Protein AF-0000000083205009 (afdb_homodimer)

pLDDT: mean 94.32, std 7.64, range [55.16, 98.81]

InterPro domains:
  IPR024353 Protein of unknown function DUF3871 [PF12987] (1-213)

Secondary structure (DSSP, 8-state):
--EEEEEEEEEEEEEEETTEEEEEEEEEEEEGGGS-TT-SS--EEEEEEEEEEETTTTEEE--GGGEEEEEEESSHHHHHHHHHHHHHH--HHHHHHHHHHGGG-EE-HHHHHHHHHHHHHHTTS-HHHHTTS------HHHHHHHHHHHHH-TTTS-TT-S-EEHHHHHHHHHHHGGGS-HHHHHHHHHHHHHHHHHHHHHHTT-STTGGGT-/--EEEEEEEEEEEEEEETTEEEEEEEEEEEEGGGS-TT-SS--EEEEEEEEEEETTTTEEE--GGGEEEEEEESSHHHHHHHHHHHHHH--HHHHHHHHHHGGG-EE-HHHHHHHHHHHHHHTTS-HHHHTTS------HHHHHHHHHHHHH-TTTS-TT-S-EEHHHHHHHHHHHGGGS-HHHHHHHHHHHHHHHHHHHHHHTT-STTGGGT-

Radius of gyration: 26.67 Å; Cα contacts (8 Å, |Δi|>4): 737; chains: 2; bounding box: 46×82×57 Å

Structure (mmCIF, N/CA/C/O backbone):
data_AF-0000000083205009-model_v1
#
loop_
_entity.id
_entity.type
_entity.pdbx_description
1 polymer 'DUF3871 family protein'
#
loop_
_atom_site.group_PDB
_atom_site.id
_atom_site.type_symbol
_atom_site.label_atom_id
_atom_site.label_alt_id
_atom_site.label_comp_id
_atom_site.label_asym_id
_atom_site.label_entity_id
_atom_site.label_seq_id
_atom_site.pdbx_PDB_ins_code
_atom_site.Cartn_x
_atom_site.Cartn_y
_atom_site.Cartn_z
_atom_site.occupancy
_atom_site.B_iso_or_equiv
_atom_site.auth_seq_id
_atom_site.auth_comp_id
_atom_site.auth_asym_id
_atom_site.auth_atom_id
_atom_site.pdbx_PDB_model_num
ATOM 1 N N . TYR A 1 1 ? 0.276 33.281 -13.359 1 67.44 1 TYR A N 1
ATOM 2 C CA . TYR A 1 1 ? 0.507 32.062 -12.609 1 67.44 1 TYR A CA 1
ATOM 3 C C . TYR A 1 1 ? -0.803 31.328 -12.344 1 67.44 1 TYR A C 1
ATOM 5 O O . TYR A 1 1 ? -1.851 31.953 -12.18 1 67.44 1 TYR A O 1
ATOM 13 N N . GLU A 1 2 ? -0.762 29.922 -12.414 1 83.12 2 GLU A N 1
ATOM 14 C CA . GLU A 1 2 ? -1.934 29.125 -12.078 1 83.12 2 GLU A CA 1
ATOM 15 C C . GLU A 1 2 ? -2.021 28.875 -10.57 1 83.12 2 GLU A C 1
ATOM 17 O O . GLU A 1 2 ? -3.113 28.906 -10 1 83.12 2 GLU A O 1
ATOM 22 N N . ARG A 1 3 ? -0.89 28.703 -9.977 1 88.69 3 ARG A N 1
ATOM 23 C CA . ARG A 1 3 ? -0.748 28.562 -8.531 1 88.69 3 ARG A CA 1
ATOM 24 C C . ARG A 1 3 ? 0.469 29.328 -8.016 1 88.69 3 ARG A C 1
ATOM 26 O O . ARG A 1 3 ? 1.506 29.359 -8.68 1 88.69 3 ARG A O 1
ATOM 33 N N . MET A 1 4 ? 0.282 30 -6.918 1 89.62 4 MET A N 1
ATOM 34 C CA . MET A 1 4 ? 1.387 30.734 -6.297 1 89.62 4 MET A CA 1
ATOM 35 C C . MET A 1 4 ? 1.444 30.453 -4.801 1 89.62 4 MET A C 1
ATOM 37 O O . MET A 1 4 ? 0.407 30.375 -4.141 1 89.62 4 MET A O 1
ATOM 41 N N . ALA A 1 5 ? 2.652 30.219 -4.32 1 91.81 5 ALA A N 1
ATOM 42 C CA . ALA A 1 5 ? 2.883 30.031 -2.893 1 91.81 5 ALA A CA 1
ATOM 43 C C . ALA A 1 5 ? 4 30.938 -2.387 1 91.81 5 ALA A C 1
ATOM 45 O O . ALA A 1 5 ? 4.891 31.312 -3.146 1 91.81 5 ALA A O 1
ATOM 46 N N . PHE A 1 6 ? 3.83 31.438 -1.23 1 90.94 6 PHE A N 1
ATOM 47 C CA . PHE A 1 6 ? 4.918 32.125 -0.543 1 90.94 6 PHE A CA 1
ATOM 48 C C . PHE A 1 6 ? 5.117 31.547 0.857 1 90.94 6 PHE A C 1
ATOM 50 O O . PHE A 1 6 ? 4.172 31.047 1.469 1 90.94 6 PHE A O 1
ATOM 57 N N . CYS A 1 7 ? 6.309 31.438 1.35 1 93.44 7 CYS A N 1
ATOM 58 C CA . CYS A 1 7 ? 6.672 30.953 2.676 1 93.44 7 CYS A CA 1
ATOM 59 C C . CYS A 1 7 ? 7.855 31.734 3.238 1 93.44 7 CYS A C 1
ATOM 61 O O . CYS A 1 7 ? 8.875 31.906 2.564 1 93.44 7 CYS A O 1
ATOM 63 N N . PHE A 1 8 ? 7.641 32.281 4.457 1 95 8 PHE A N 1
ATOM 64 C CA . PHE A 1 8 ? 8.672 33 5.18 1 95 8 PHE A CA 1
ATOM 65 C C . PHE A 1 8 ? 9.062 32.281 6.457 1 95 8 PHE A C 1
ATOM 67 O O . PHE A 1 8 ? 8.195 31.875 7.234 1 95 8 PHE A O 1
ATOM 74 N N . GLU A 1 9 ? 10.305 32.094 6.566 1 95.81 9 GLU A N 1
ATOM 75 C CA . GLU A 1 9 ? 10.836 31.516 7.801 1 95.81 9 GLU A CA 1
ATOM 76 C C . GLU A 1 9 ? 11.305 32.594 8.758 1 95.81 9 GLU A C 1
ATOM 78 O O . GLU A 1 9 ? 11.898 33.594 8.336 1 95.81 9 GLU A O 1
ATOM 83 N N . ILE A 1 10 ? 11.023 32.469 10.016 1 96.31 10 ILE A N 1
ATOM 84 C CA . ILE A 1 10 ? 11.484 33.344 11.062 1 96.31 10 ILE A CA 1
ATOM 85 C C . ILE A 1 10 ? 12.508 32.656 11.945 1 96.31 10 ILE A C 1
ATOM 87 O O . ILE A 1 10 ? 12.156 32.031 12.961 1 96.31 10 ILE A O 1
ATOM 91 N N . PRO A 1 11 ? 13.82 32.781 11.664 1 95.5 11 PRO A N 1
ATOM 92 C CA . PRO A 1 11 ? 14.859 31.969 12.289 1 95.5 11 PRO A CA 1
ATOM 93 C C . PRO A 1 11 ? 15.047 32.281 13.773 1 95.5 11 PRO A C 1
ATOM 95 O O . PRO A 1 11 ? 15.609 31.484 14.516 1 95.5 11 PRO A O 1
ATOM 98 N N . THR A 1 12 ? 14.578 33.438 14.203 1 96.38 12 THR A N 1
ATOM 99 C CA . THR A 1 12 ? 14.797 33.875 15.586 1 96.38 12 THR A CA 1
ATOM 100 C C . THR A 1 12 ? 13.773 33.219 16.516 1 96.38 12 THR A C 1
ATOM 102 O O . THR A 1 12 ? 13.938 33.25 17.734 1 96.38 12 THR A O 1
ATOM 105 N N . ILE A 1 13 ? 12.727 32.688 15.977 1 96.75 13 ILE A N 1
ATOM 106 C CA . ILE A 1 13 ? 11.742 31.953 16.75 1 96.75 13 ILE A CA 1
ATOM 107 C C . ILE A 1 13 ? 11.82 30.469 16.406 1 96.75 13 ILE A C 1
ATOM 109 O O . ILE A 1 13 ? 11.344 30.047 15.352 1 96.75 13 ILE A O 1
ATOM 113 N N . TYR A 1 14 ? 12.477 29.75 17.266 1 97.44 14 TYR A N 1
ATOM 114 C CA . TYR A 1 14 ? 12.734 28.344 16.969 1 97.44 14 TYR A CA 1
ATOM 115 C C . TYR A 1 14 ? 12.578 27.484 18.219 1 97.44 14 TYR A C 1
ATOM 117 O O . TYR A 1 14 ? 12.539 28.016 19.344 1 97.44 14 TYR A O 1
ATOM 125 N N . GLU A 1 15 ? 12.336 26.234 18 1 97.62 15 GLU A N 1
ATOM 126 C CA . GLU A 1 15 ? 12.289 25.188 19.031 1 97.62 15 GLU A CA 1
ATOM 127 C C . GLU A 1 15 ? 13.023 23.938 18.578 1 97.62 15 GLU A C 1
ATOM 129 O O . GLU A 1 15 ? 13.336 23.781 17.391 1 97.62 15 GLU A O 1
ATOM 134 N N . ASP A 1 16 ? 13.375 23.109 19.484 1 97.62 16 ASP A N 1
ATOM 135 C CA . ASP A 1 16 ? 13.977 21.812 19.203 1 97.62 16 ASP A CA 1
ATOM 136 C C . ASP A 1 16 ? 13.023 20.672 19.578 1 97.62 16 ASP A C 1
ATOM 138 O O . ASP A 1 16 ? 12.539 20.625 20.719 1 97.62 16 ASP A O 1
ATOM 142 N N . VAL A 1 17 ? 12.719 19.891 18.625 1 97.31 17 VAL A N 1
ATOM 143 C CA . VAL A 1 17 ? 11.938 18.688 18.875 1 97.31 17 VAL A CA 1
ATOM 144 C C . VAL A 1 17 ? 12.734 17.453 18.438 1 97.31 17 VAL A C 1
ATOM 146 O O . VAL A 1 17 ? 13.039 17.297 17.25 1 97.31 17 VAL A O 1
ATOM 149 N N . ALA A 1 18 ? 13.039 16.547 19.375 1 94.94 18 ALA A N 1
ATOM 150 C CA . ALA A 1 18 ? 13.758 15.305 19.109 1 94.94 18 ALA A CA 1
ATOM 151 C C . ALA A 1 18 ? 15.07 15.578 18.375 1 94.94 18 ALA A C 1
ATOM 153 O O . ALA A 1 18 ? 15.422 14.875 17.422 1 94.94 18 ALA A O 1
ATOM 154 N N . GLY A 1 19 ? 15.688 16.625 18.734 1 95.69 19 GLY A N 1
ATOM 155 C CA . GLY A 1 19 ? 16.984 16.969 18.156 1 95.69 19 GLY A CA 1
ATOM 156 C C . GLY A 1 19 ? 16.859 17.688 16.812 1 95.69 19 GLY A C 1
ATOM 157 O O . GLY A 1 19 ? 17.875 17.953 16.156 1 95.69 19 GLY A O 1
ATOM 158 N N . ASN A 1 20 ? 15.664 17.953 16.344 1 97.94 20 ASN A N 1
ATOM 159 C CA . ASN A 1 20 ? 15.438 18.672 15.086 1 97.94 20 ASN A CA 1
ATOM 160 C C . ASN A 1 20 ? 15.062 20.125 15.328 1 97.94 20 ASN A C 1
ATOM 162 O O . ASN A 1 20 ? 14.109 20.406 16.047 1 97.94 20 ASN A O 1
ATOM 166 N N . ARG A 1 21 ? 15.719 20.969 14.719 1 98.12 21 ARG A N 1
ATOM 167 C CA . ARG A 1 21 ? 15.414 22.391 14.828 1 98.12 21 ARG A CA 1
ATOM 168 C C . ARG A 1 21 ? 14.203 22.766 13.977 1 98.12 21 ARG A C 1
ATOM 170 O O . ARG A 1 21 ? 14.164 22.469 12.781 1 98.12 21 ARG A O 1
ATOM 177 N N . LEU A 1 22 ? 13.266 23.391 14.664 1 98.56 22 LEU A N 1
ATOM 178 C CA . LEU A 1 22 ? 12.07 23.891 14 1 98.56 22 LEU A CA 1
ATOM 179 C C . LEU A 1 22 ? 12.008 25.406 14.039 1 98.56 22 LEU A C 1
ATOM 181 O O . LEU A 1 22 ? 12.078 26 15.117 1 98.56 22 LEU A O 1
ATOM 185 N N . ASN A 1 23 ? 11.922 26.016 12.883 1 98.69 23 ASN A N 1
ATOM 186 C CA . ASN A 1 23 ? 11.758 27.469 12.805 1 98.69 23 ASN A CA 1
ATOM 187 C C . ASN A 1 23 ? 10.312 27.859 12.516 1 98.69 23 ASN A C 1
ATOM 189 O O . ASN A 1 23 ? 9.648 27.234 11.695 1 98.69 23 ASN A O 1
ATOM 193 N N . LEU A 1 24 ? 9.891 28.875 13.258 1 98.56 24 LEU A N 1
ATOM 194 C CA . LEU A 1 24 ? 8.578 29.406 12.922 1 98.56 24 LEU A CA 1
ATOM 195 C C . LEU A 1 24 ? 8.531 29.859 11.461 1 98.56 24 LEU A C 1
ATOM 197 O O . LEU A 1 24 ? 9.484 30.469 10.969 1 98.56 24 LEU A O 1
ATOM 201 N N . SER A 1 25 ? 7.434 29.516 10.758 1 98.31 25 SER A N 1
ATOM 202 C CA . SER A 1 25 ? 7.262 29.844 9.344 1 98.31 25 SER A CA 1
ATOM 203 C C . SER A 1 25 ? 5.828 30.266 9.047 1 98.31 25 SER A C 1
ATOM 205 O O . SER A 1 25 ? 4.883 29.75 9.656 1 98.31 25 SER A O 1
ATOM 207 N N . ILE A 1 26 ? 5.688 31.203 8.203 1 97.81 26 ILE A N 1
ATOM 208 C CA . ILE A 1 26 ? 4.383 31.688 7.77 1 97.81 26 ILE A CA 1
ATOM 209 C C . ILE A 1 26 ? 4.305 31.672 6.242 1 97.81 26 ILE A C 1
ATOM 211 O O . ILE A 1 26 ? 5.332 31.766 5.562 1 97.81 26 ILE A O 1
ATOM 215 N N . GLY A 1 27 ? 3.129 31.469 5.734 1 96.06 27 GLY A N 1
ATOM 216 C CA . GLY A 1 27 ? 2.988 31.469 4.285 1 96.06 27 GLY A CA 1
ATOM 217 C C . GLY A 1 27 ? 1.547 31.375 3.826 1 96.06 27 GLY A C 1
ATOM 218 O O . GLY A 1 27 ? 0.623 31.516 4.629 1 96.06 27 GLY A O 1
ATOM 219 N N . GLY A 1 28 ? 1.439 31.266 2.516 1 94.5 28 GLY A N 1
ATOM 220 C CA . GLY A 1 28 ? 0.114 31.172 1.923 1 94.5 28 GLY A CA 1
ATOM 221 C C . GLY A 1 28 ? 0.134 30.703 0.483 1 94.5 28 GLY A C 1
ATOM 222 O O . GLY A 1 28 ? 1.202 30.562 -0.118 1 94.5 28 GLY A O 1
ATOM 223 N N . VAL A 1 29 ? -1.001 30.25 0.111 1 94.44 29 VAL A N 1
ATOM 224 C CA . VAL A 1 29 ? -1.187 29.75 -1.244 1 94.44 29 VAL A CA 1
ATOM 225 C C . VAL A 1 29 ? -2.41 30.406 -1.88 1 94.44 29 VAL A C 1
ATOM 227 O O . VAL A 1 29 ? -3.416 30.641 -1.205 1 94.44 29 VAL A O 1
ATOM 230 N N . ARG A 1 30 ? -2.24 30.781 -3.113 1 91.12 30 ARG A N 1
ATOM 231 C CA . ARG A 1 30 ? -3.359 31.188 -3.961 1 91.12 30 ARG A CA 1
ATOM 232 C C . ARG A 1 30 ? -3.375 30.391 -5.258 1 91.12 30 ARG A C 1
ATOM 234 O O . ARG A 1 30 ? -2.33 30.188 -5.883 1 91.12 30 ARG A O 1
ATOM 241 N N . ALA A 1 31 ? -4.559 29.891 -5.52 1 88.25 31 ALA A N 1
ATOM 242 C CA . ALA A 1 31 ? -4.699 29.109 -6.746 1 88.25 31 ALA A CA 1
ATOM 243 C C . ALA A 1 31 ? -5.93 29.531 -7.535 1 88.25 31 ALA A C 1
ATOM 245 O O . ALA A 1 31 ? -7.016 29.688 -6.973 1 88.25 31 ALA A O 1
ATOM 246 N N . TYR A 1 32 ? -5.73 29.641 -8.828 1 82.88 32 TYR A N 1
ATOM 247 C CA . TYR A 1 32 ? -6.797 30.141 -9.68 1 82.88 32 TYR A CA 1
ATOM 248 C C . TYR A 1 32 ? -7.953 29.156 -9.75 1 82.88 32 TYR A C 1
ATOM 250 O O . TYR A 1 32 ? -9.109 29.547 -9.93 1 82.88 32 TYR A O 1
ATOM 258 N N . ASN A 1 33 ? -7.652 27.938 -9.727 1 80 33 ASN A N 1
ATOM 259 C CA . ASN A 1 33 ? -8.711 26.938 -9.805 1 80 33 ASN A CA 1
ATOM 260 C C . ASN A 1 33 ? -9.648 27.016 -8.609 1 80 33 ASN A C 1
ATOM 262 O O . ASN A 1 33 ? -10.734 26.438 -8.625 1 80 33 ASN A O 1
ATOM 266 N N . HIS A 1 34 ? -9.266 27.703 -7.676 1 76.25 34 HIS A N 1
ATOM 267 C CA . HIS A 1 34 ? -10.117 27.922 -6.516 1 76.25 34 HIS A CA 1
ATOM 268 C C . HIS A 1 34 ? -10.953 29.188 -6.684 1 76.25 34 HIS A C 1
ATOM 270 O O . HIS A 1 34 ? -11.812 29.484 -5.852 1 76.25 34 HIS A O 1
ATOM 276 N N . GLU A 1 35 ? -10.703 29.922 -7.785 1 76.12 35 GLU A N 1
ATOM 277 C CA . GLU A 1 35 ? -11.336 31.234 -7.992 1 76.12 35 GLU A CA 1
ATOM 278 C C . GLU A 1 35 ? -12.508 31.125 -8.961 1 76.12 35 GLU A C 1
ATOM 280 O O . GLU A 1 35 ? -12.555 30.219 -9.797 1 76.12 35 GLU A O 1
ATOM 285 N N . ASN A 1 36 ? -13.5 31.969 -8.539 1 64.12 36 ASN A N 1
ATOM 286 C CA . ASN A 1 36 ? -14.516 32.188 -9.562 1 64.12 36 ASN A CA 1
ATOM 287 C C . ASN A 1 36 ? -14.094 33.281 -10.547 1 64.12 36 ASN A C 1
ATOM 289 O O . ASN A 1 36 ? -14.211 34.469 -10.25 1 64.12 36 ASN A O 1
ATOM 293 N N . LEU A 1 37 ? -13.531 33 -11.648 1 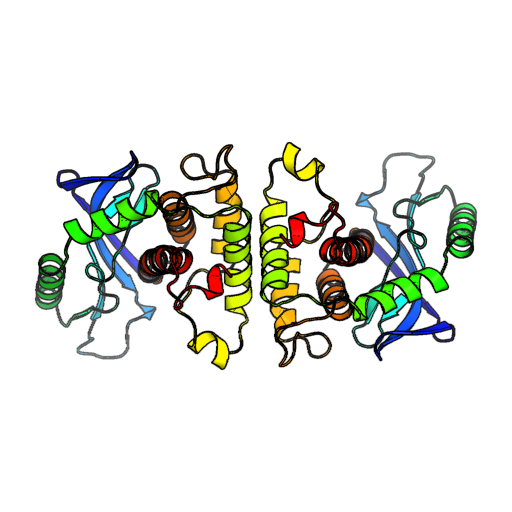61.09 37 LEU A N 1
ATOM 294 C CA . LEU A 1 37 ? -12.914 33.906 -12.602 1 61.09 37 LEU A CA 1
ATOM 295 C C . LEU A 1 37 ? -13.961 34.75 -13.32 1 61.09 37 LEU A C 1
ATOM 297 O O . LEU A 1 37 ? -13.641 35.781 -13.945 1 61.09 37 LEU A O 1
ATOM 301 N N . TYR A 1 38 ? -15.156 34.469 -13.242 1 58.56 38 TYR A N 1
ATOM 302 C CA . TYR A 1 38 ? -16.156 35.125 -14.07 1 58.56 38 TYR A CA 1
ATOM 303 C C . TYR A 1 38 ? -16.766 36.312 -13.336 1 58.56 38 TYR A C 1
ATOM 305 O O . TYR A 1 38 ? -17.5 37.125 -13.93 1 58.56 38 TYR A O 1
ATOM 313 N N . SER A 1 39 ? -16.625 36.562 -11.977 1 55.59 39 SER A N 1
ATOM 314 C CA . SER A 1 39 ? -17.391 37.625 -11.305 1 55.59 39 SER A CA 1
ATOM 315 C C . SER A 1 39 ? -16.594 38.906 -11.172 1 55.59 39 SER A C 1
ATOM 317 O O . SER A 1 39 ? -15.367 38.875 -11.086 1 55.59 39 SER A O 1
ATOM 319 N N . LYS A 1 40 ? -17.109 40.125 -11.523 1 56.41 40 LYS A N 1
ATOM 320 C CA . LYS A 1 40 ? -16.594 41.5 -11.516 1 56.41 40 LYS A CA 1
ATOM 321 C C . LYS A 1 40 ? -15.906 41.812 -10.188 1 56.41 40 LYS A C 1
ATOM 323 O O . LYS A 1 40 ? -14.852 42.438 -10.156 1 56.41 40 LYS A O 1
ATOM 328 N N . LYS A 1 41 ? -16.625 42.062 -9.07 1 59.66 41 LYS A N 1
ATOM 329 C CA . LYS A 1 41 ? -16.109 42.469 -7.762 1 59.66 41 LYS A CA 1
ATOM 330 C C . LYS A 1 41 ? -15.523 41.281 -7.016 1 59.66 41 LYS A C 1
ATOM 332 O O . LYS A 1 41 ? -16.266 40.469 -6.453 1 59.66 41 LYS A O 1
ATOM 337 N N . THR A 1 42 ? -14.422 40.469 -7.426 1 68.06 42 THR A N 1
ATOM 338 C CA . THR A 1 42 ? -14.188 39.031 -7.395 1 68.06 42 THR A CA 1
ATOM 339 C C . THR A 1 42 ? -13.484 38.625 -6.102 1 68.06 42 THR A C 1
ATOM 341 O O . THR A 1 42 ? -12.445 39.188 -5.758 1 68.06 42 THR A O 1
ATOM 344 N N . VAL A 1 43 ? -14.297 38.312 -5.09 1 83.75 43 VAL A N 1
ATOM 345 C CA . VAL A 1 43 ? -13.758 37.656 -3.902 1 83.75 43 VAL A CA 1
ATOM 346 C C . VAL A 1 43 ? -12.57 36.781 -4.293 1 83.75 43 VAL A C 1
ATOM 348 O O . VAL A 1 43 ? -12.641 36.031 -5.285 1 83.75 43 VAL A O 1
ATOM 351 N N . GLU A 1 44 ? -11.422 37.094 -3.562 1 85.62 44 GLU A N 1
ATOM 352 C CA . GLU A 1 44 ? -10.242 36.281 -3.781 1 85.62 44 GLU A CA 1
ATOM 353 C C . GLU A 1 44 ? -10.062 35.25 -2.648 1 85.62 44 GLU A C 1
ATOM 355 O O . GLU A 1 44 ? -10.359 35.562 -1.489 1 85.62 44 GLU A O 1
ATOM 360 N N . LYS A 1 45 ? -9.602 34.125 -3.02 1 90.88 45 LYS A N 1
ATOM 361 C CA . LYS A 1 45 ? -9.414 33.062 -2.035 1 90.88 45 LYS A CA 1
ATOM 362 C C . LYS A 1 45 ? -7.93 32.781 -1.794 1 90.88 45 LYS A C 1
ATOM 364 O O . LYS A 1 45 ? -7.141 32.75 -2.738 1 90.88 45 LYS A O 1
ATOM 369 N N . PHE A 1 46 ? -7.574 32.719 -0.487 1 92.56 46 PHE A N 1
ATOM 370 C CA . PHE A 1 46 ? -6.203 32.438 -0.09 1 92.56 46 PHE A CA 1
ATOM 371 C C . PHE A 1 46 ? -6.172 31.328 0.967 1 92.56 46 PHE A C 1
ATOM 373 O O . PHE A 1 46 ? -7.133 31.156 1.723 1 92.56 46 PHE A O 1
ATOM 380 N N . LYS A 1 47 ? -5.152 30.531 0.928 1 96.06 47 LYS A N 1
ATOM 381 C CA . LYS A 1 47 ? -4.758 29.719 2.084 1 96.06 47 LYS A CA 1
ATOM 382 C C . LYS A 1 47 ? -3.592 30.375 2.826 1 96.06 47 LYS A C 1
ATOM 384 O O . LYS A 1 47 ? -2.676 30.906 2.203 1 96.06 47 LYS A O 1
ATOM 389 N N . VAL A 1 48 ? -3.703 30.422 4.129 1 97 48 VAL A N 1
ATOM 390 C CA . VAL A 1 48 ? -2.631 31.016 4.918 1 97 48 VAL A CA 1
ATOM 391 C C . VAL A 1 48 ? -2.309 30.125 6.113 1 97 48 VAL A C 1
ATOM 393 O O . VAL A 1 48 ? -3.199 29.484 6.676 1 97 48 VAL A O 1
ATOM 396 N N . PHE A 1 49 ? -1.021 30.109 6.422 1 98.31 49 PHE A N 1
ATOM 397 C CA . PHE A 1 49 ? -0.648 29.266 7.551 1 98.31 49 PHE A CA 1
ATOM 398 C C . PHE A 1 49 ? 0.432 29.922 8.391 1 98.31 49 PHE A C 1
ATOM 400 O O . PHE A 1 49 ? 1.126 30.828 7.922 1 98.31 49 PHE A O 1
ATOM 407 N N . ILE A 1 50 ? 0.408 29.625 9.609 1 98.62 50 ILE A N 1
ATOM 408 C CA . ILE A 1 50 ? 1.509 29.812 10.547 1 98.62 50 ILE A CA 1
ATOM 409 C C . ILE A 1 50 ? 1.84 28.5 11.242 1 98.62 50 ILE A C 1
ATOM 411 O O . ILE A 1 50 ? 0.939 27.766 11.664 1 98.62 50 ILE A O 1
ATOM 415 N N . GLY A 1 51 ? 3.078 28.094 11.219 1 98.5 51 GLY A N 1
ATOM 416 C CA . GLY A 1 51 ? 3.559 26.844 11.781 1 98.5 51 GLY A CA 1
ATOM 417 C C . GLY A 1 51 ? 5.07 26.781 11.875 1 98.5 51 GLY A C 1
ATOM 418 O O . GLY A 1 51 ? 5.723 27.766 12.227 1 98.5 51 GLY A O 1
ATOM 419 N N . PHE A 1 52 ? 5.531 25.562 11.641 1 98.75 52 PHE A N 1
ATOM 420 C CA . PHE A 1 52 ? 6.973 25.406 11.766 1 98.75 52 PHE A CA 1
ATOM 421 C C . PHE A 1 52 ? 7.547 24.656 10.57 1 98.75 52 PHE A C 1
ATOM 423 O O . PHE A 1 52 ? 6.855 23.859 9.945 1 98.75 52 PHE A O 1
ATOM 430 N N . LYS A 1 53 ? 8.727 24.922 10.266 1 98.38 53 LYS A N 1
ATOM 431 C CA . LYS A 1 53 ? 9.516 24.156 9.305 1 98.38 53 LYS A CA 1
ATOM 432 C C . LYS A 1 53 ? 10.625 23.375 10 1 98.38 53 LYS A C 1
ATOM 434 O O . LYS A 1 53 ? 11.414 23.938 10.766 1 98.38 53 LYS A O 1
ATOM 439 N N . ASN A 1 54 ? 10.633 22.078 9.789 1 98.44 54 ASN A N 1
ATOM 440 C CA . ASN A 1 54 ? 11.742 21.25 10.258 1 98.44 54 ASN A CA 1
ATOM 441 C C . ASN A 1 54 ? 12.992 21.453 9.398 1 98.44 54 ASN A C 1
ATOM 443 O O . ASN A 1 54 ? 12.984 21.125 8.211 1 98.44 54 ASN A O 1
ATOM 447 N N . LEU A 1 55 ? 14.031 21.875 9.953 1 97.69 55 LEU A N 1
ATOM 448 C CA . LEU A 1 55 ? 15.18 22.312 9.164 1 97.69 55 LEU A CA 1
ATOM 449 C C . LEU A 1 55 ? 16.031 21.125 8.742 1 97.69 55 LEU A C 1
ATOM 451 O O . LEU A 1 55 ? 16.859 21.234 7.848 1 97.69 55 LEU A O 1
ATOM 455 N N . VAL A 1 56 ? 15.836 19.953 9.398 1 96.94 56 VAL A N 1
ATOM 456 C CA . VAL A 1 56 ? 16.594 18.766 9.055 1 96.94 56 VAL A CA 1
ATOM 457 C C . VAL A 1 56 ? 16.156 18.25 7.684 1 96.94 56 VAL A C 1
ATOM 459 O O . VAL A 1 56 ? 16.984 17.844 6.867 1 96.94 56 VAL A O 1
ATOM 462 N N . CYS A 1 57 ? 14.836 18.312 7.426 1 94.94 57 CYS A N 1
ATOM 463 C CA . CYS A 1 57 ? 14.281 17.75 6.207 1 94.94 57 CYS A CA 1
ATOM 464 C C . CYS A 1 57 ? 13.516 18.797 5.406 1 94.94 57 CYS A C 1
ATOM 466 O O . CYS A 1 57 ? 13.031 18.516 4.312 1 94.94 57 CYS A O 1
ATOM 468 N N . CYS A 1 58 ? 13.305 19.938 5.98 1 96.19 58 CYS A N 1
ATOM 469 C CA . CYS A 1 58 ? 12.555 21.062 5.41 1 96.19 58 CYS A CA 1
ATOM 470 C C . CYS A 1 58 ? 11.07 20.719 5.324 1 96.19 58 CYS A C 1
ATOM 472 O O . CYS A 1 58 ? 10.352 21.281 4.488 1 96.19 58 CYS A O 1
ATOM 474 N N . ASN A 1 59 ? 10.617 19.828 6.129 1 97.44 59 ASN A N 1
ATOM 475 C CA . ASN A 1 59 ? 9.195 19.516 6.211 1 97.44 59 ASN A CA 1
ATOM 476 C C . ASN A 1 59 ? 8.414 20.641 6.875 1 97.44 59 ASN A C 1
ATOM 478 O O . ASN A 1 59 ? 8.898 21.266 7.812 1 97.44 59 ASN A O 1
ATOM 482 N N . LEU A 1 60 ? 7.277 20.891 6.371 1 97.88 60 LEU A N 1
ATOM 483 C CA . LEU A 1 60 ? 6.395 21.891 6.949 1 97.88 60 LEU A CA 1
ATOM 484 C C . LEU A 1 60 ? 5.414 21.266 7.93 1 97.88 60 LEU A C 1
ATOM 486 O O . LEU A 1 60 ? 4.707 20.312 7.578 1 97.88 60 LEU A O 1
ATOM 490 N N . CYS A 1 61 ? 5.398 21.766 9.117 1 98.56 61 CYS A N 1
ATOM 491 C CA . CYS A 1 61 ? 4.516 21.312 10.18 1 98.56 61 CYS A CA 1
ATOM 492 C C . CYS A 1 61 ? 3.383 22.312 10.406 1 98.56 61 CYS A C 1
ATOM 494 O O . CYS A 1 61 ? 3.617 23.422 10.867 1 98.56 61 CYS A O 1
ATOM 496 N N . VAL A 1 62 ? 2.158 21.844 10.133 1 98.5 62 VAL A N 1
ATOM 497 C CA . VAL A 1 62 ? 0.985 22.719 10.195 1 98.5 62 VAL A CA 1
ATOM 498 C C . VAL A 1 62 ? -0.025 22.156 11.195 1 98.5 62 VAL A C 1
ATOM 500 O O . VAL A 1 62 ? -0.245 20.938 11.242 1 98.5 62 VAL A O 1
ATOM 503 N N . SER A 1 63 ? -0.565 22.984 12.047 1 98.38 63 SER A N 1
ATOM 504 C CA . SER A 1 63 ? -1.591 22.547 12.992 1 98.38 63 SER A CA 1
ATOM 505 C C . SER A 1 63 ? -2.934 23.203 12.688 1 98.38 63 SER A C 1
ATOM 507 O O . SER A 1 63 ? -3.012 24.109 11.859 1 98.38 63 SER A O 1
ATOM 509 N N . THR A 1 64 ? -3.939 22.75 13.375 1 97.44 64 THR A N 1
ATOM 510 C CA . THR A 1 64 ? -5.312 23.156 13.109 1 97.44 64 THR A CA 1
ATOM 511 C C . THR A 1 64 ? -5.5 24.641 13.391 1 97.44 64 THR A C 1
ATOM 513 O O . THR A 1 64 ? -6.176 25.344 12.633 1 97.44 64 THR A O 1
ATOM 516 N N . ASP A 1 65 ? -4.945 25.156 14.391 1 98.25 65 ASP A N 1
ATOM 517 C CA . ASP A 1 65 ? -5.164 26.547 14.758 1 98.25 65 ASP A CA 1
ATOM 518 C C . ASP A 1 65 ? -4.207 27.469 14.008 1 98.25 65 ASP A C 1
ATOM 520 O O . ASP A 1 65 ? -4.293 28.703 14.141 1 98.25 65 ASP A O 1
ATOM 524 N N . GLY A 1 66 ? -3.318 26.922 13.188 1 98.5 66 GLY A N 1
ATOM 525 C CA . GLY A 1 66 ? -2.371 27.75 12.453 1 98.5 66 GLY A CA 1
ATOM 526 C C . GLY A 1 66 ? -2.637 27.766 10.961 1 98.5 66 GLY A C 1
ATOM 527 O O . GLY A 1 66 ? -1.789 28.203 10.18 1 98.5 66 GLY A O 1
ATOM 528 N N . PHE A 1 67 ? -3.758 27.234 10.578 1 98.62 67 PHE A N 1
ATOM 529 C CA . PHE A 1 67 ? -4.02 27.094 9.148 1 98.62 67 PHE A CA 1
ATOM 530 C C . PHE A 1 67 ? -5.453 27.5 8.82 1 98.62 67 PHE A C 1
ATOM 532 O O . PHE A 1 67 ? -6.395 27.062 9.484 1 98.62 67 PHE A O 1
ATOM 539 N N . LYS A 1 68 ? -5.57 28.375 7.848 1 97.38 68 LYS A N 1
ATOM 540 C CA . LYS A 1 68 ? -6.852 28.719 7.23 1 97.38 68 LYS A CA 1
ATOM 541 C C . LYS A 1 68 ? -6.891 28.281 5.77 1 97.38 68 LYS A C 1
ATOM 543 O O . LYS A 1 68 ? -6.227 28.875 4.922 1 97.38 68 LYS A O 1
ATOM 548 N N . SER A 1 69 ? -7.703 27.297 5.512 1 95.31 69 SER A N 1
ATOM 549 C CA . SER A 1 69 ? -7.73 26.656 4.203 1 95.31 69 SER A CA 1
ATOM 550 C C . SER A 1 69 ? -8.461 27.531 3.18 1 95.31 69 SER A C 1
ATOM 552 O O . SER A 1 69 ? -8.297 27.344 1.973 1 95.31 69 SER A O 1
ATOM 554 N N . GLU A 1 70 ? -9.305 28.375 3.717 1 93.06 70 GLU A N 1
ATOM 555 C CA . GLU A 1 70 ? -10.008 29.281 2.82 1 93.06 70 GLU A CA 1
ATOM 556 C C . GLU A 1 70 ? -10.227 30.656 3.473 1 93.06 70 GLU A C 1
ATOM 558 O O . GLU A 1 70 ? -11.008 30.781 4.418 1 93.06 70 GLU A O 1
ATOM 563 N N . LEU A 1 71 ? -9.438 31.594 3.025 1 92.5 71 LEU A N 1
ATOM 564 C CA . LEU A 1 71 ? -9.609 33 3.377 1 92.5 71 LEU A CA 1
ATOM 565 C C . LEU A 1 71 ? -10.195 33.781 2.209 1 92.5 71 LEU A C 1
ATOM 567 O O . LEU A 1 71 ? -9.578 33.875 1.148 1 92.5 71 LEU A O 1
ATOM 571 N N . ARG A 1 72 ? -11.422 34.188 2.383 1 90.69 72 ARG A N 1
ATOM 572 C CA . ARG A 1 72 ? -12.094 35 1.375 1 90.69 72 ARG A CA 1
ATOM 573 C C . ARG A 1 72 ? -11.914 36.5 1.667 1 90.69 72 ARG A C 1
ATOM 575 O O . ARG A 1 72 ? -12.297 36.969 2.734 1 90.69 72 ARG A O 1
ATOM 582 N N . VAL A 1 73 ? -11.281 37.156 0.723 1 90.5 73 VAL A N 1
ATOM 583 C CA . VAL A 1 73 ? -10.969 38.562 1.006 1 90.5 73 VAL A CA 1
ATOM 584 C C . VAL A 1 73 ? -11.336 39.438 -0.199 1 90.5 73 VAL A C 1
ATOM 586 O O . VAL A 1 73 ? -11.305 38.969 -1.339 1 90.5 73 VAL A O 1
ATOM 589 N N . MET A 1 74 ? -11.625 40.625 0.071 1 87.69 74 MET A N 1
ATOM 590 C CA . MET A 1 74 ? -12.008 41.562 -0.974 1 87.69 74 MET A CA 1
ATOM 591 C C . MET A 1 74 ? -10.852 42.5 -1.315 1 87.69 74 MET A C 1
ATOM 593 O O . MET A 1 74 ? -10.891 43.188 -2.334 1 87.69 74 MET A O 1
ATOM 597 N N . GLY A 1 75 ? -9.836 42.5 -0.455 1 88.25 75 GLY A N 1
ATOM 598 C CA . GLY A 1 75 ? -8.68 43.344 -0.668 1 88.25 75 GLY A CA 1
ATOM 599 C C . GLY A 1 75 ? -7.523 43.031 0.263 1 88.25 75 GLY A C 1
ATOM 600 O O . GLY A 1 75 ? -7.629 42.125 1.104 1 88.25 75 GLY A O 1
ATOM 601 N N . VAL A 1 76 ? -6.492 43.719 0.106 1 89.31 76 VAL A N 1
ATOM 602 C CA . VAL A 1 76 ? -5.242 43.438 0.809 1 89.31 76 VAL A CA 1
ATOM 603 C C . VAL A 1 76 ? -5.43 43.688 2.305 1 89.31 76 VAL A C 1
ATOM 605 O O . VAL A 1 76 ? -4.887 42.938 3.131 1 89.31 76 VAL A O 1
ATOM 608 N N . GLN A 1 77 ? -6.188 44.75 2.557 1 94.06 77 GLN A N 1
ATOM 609 C CA . GLN A 1 77 ? -6.395 45.062 3.971 1 94.06 77 GLN A CA 1
ATOM 610 C C . GLN A 1 77 ? -7.156 43.938 4.664 1 94.06 77 GLN A C 1
ATOM 612 O O . GLN A 1 77 ? -6.836 43.562 5.797 1 94.06 77 GLN A O 1
ATOM 617 N N . ASP A 1 78 ? -8.102 43.438 3.998 1 93.62 78 ASP A N 1
ATOM 618 C CA . ASP A 1 78 ? -8.852 42.312 4.52 1 93.62 78 ASP A CA 1
ATOM 619 C C . ASP A 1 78 ? -7.945 41.094 4.719 1 93.62 78 ASP A C 1
ATOM 621 O O . ASP A 1 78 ? -8.055 40.406 5.727 1 93.62 78 ASP A O 1
ATOM 625 N N . LEU A 1 79 ? -7.121 40.875 3.791 1 93.12 79 LEU A N 1
ATOM 626 C CA . LEU A 1 79 ? -6.164 39.781 3.869 1 93.12 79 LEU A CA 1
ATOM 627 C C . LEU A 1 79 ? -5.234 39.969 5.066 1 93.12 79 LEU A C 1
ATOM 629 O O . LEU A 1 79 ? -5.016 39 5.828 1 93.12 79 LEU A O 1
ATOM 633 N N . PHE A 1 80 ? -4.773 41.125 5.184 1 94.88 80 PHE A N 1
ATOM 634 C CA . PHE A 1 80 ? -3.869 41.438 6.281 1 94.88 80 PHE A CA 1
ATOM 635 C C . PHE A 1 80 ? -4.543 41.219 7.625 1 94.88 80 PHE A C 1
ATOM 637 O O . PHE A 1 80 ? -3.975 40.562 8.5 1 94.88 80 PHE A O 1
ATOM 644 N N . ASP A 1 81 ? -5.711 41.719 7.805 1 96.25 81 ASP A N 1
ATOM 645 C CA . ASP A 1 81 ? -6.441 41.594 9.062 1 96.25 81 ASP A CA 1
ATOM 646 C C . ASP A 1 81 ? -6.723 40.125 9.391 1 96.25 81 ASP A C 1
ATOM 648 O O . ASP A 1 81 ? -6.551 39.688 10.531 1 96.25 81 ASP A O 1
ATOM 652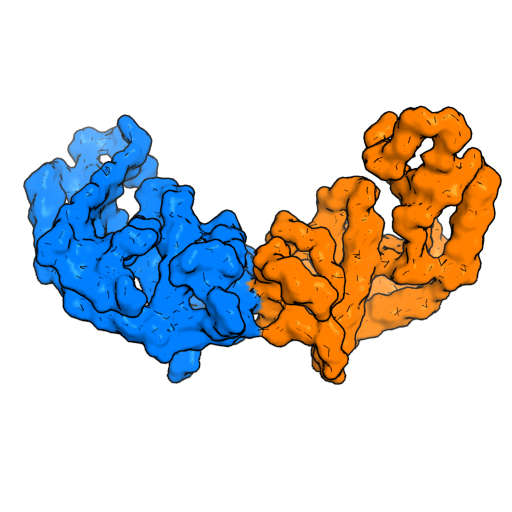 N N . ALA A 1 82 ? -7.109 39.406 8.406 1 95.12 82 ALA A N 1
ATOM 653 C CA . ALA A 1 82 ? -7.418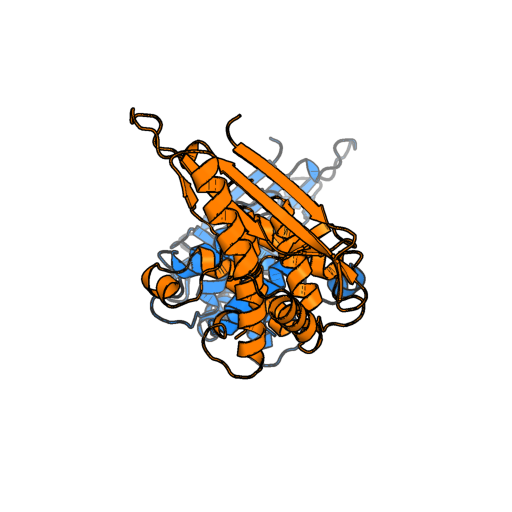 38 8.602 1 95.12 82 ALA A CA 1
ATOM 654 C C . ALA A 1 82 ? -6.168 37.188 8.977 1 95.12 82 ALA A C 1
ATOM 656 O O . ALA A 1 82 ? -6.215 36.312 9.836 1 95.12 82 ALA A O 1
ATOM 657 N N . THR A 1 83 ? -5.102 37.5 8.344 1 96.06 83 THR A N 1
ATOM 658 C CA . THR A 1 83 ? -3.836 36.844 8.625 1 96.06 83 THR A CA 1
ATOM 659 C C . THR A 1 83 ? -3.369 37.125 10.047 1 96.06 83 THR A C 1
ATOM 661 O O . THR A 1 83 ? -2.951 36.219 10.773 1 96.06 83 THR A O 1
ATOM 664 N N . LEU A 1 84 ? -3.502 38.406 10.406 1 96.62 84 LEU A N 1
ATOM 665 C CA . LEU A 1 84 ? -3.096 38.812 11.75 1 96.62 84 LEU A CA 1
ATOM 666 C C . LEU A 1 84 ? -3.955 38.125 12.805 1 96.62 84 LEU A C 1
ATOM 668 O O . LEU A 1 84 ? -3.463 37.781 13.875 1 96.62 84 LEU A O 1
ATOM 672 N N . HIS A 1 85 ? -5.176 38.062 12.5 1 97.19 85 HIS A N 1
ATOM 673 C CA . HIS A 1 85 ? -6.074 37.344 13.414 1 97.19 85 HIS A CA 1
ATOM 674 C C . HIS A 1 85 ? -5.629 35.906 13.609 1 97.19 85 HIS A C 1
ATOM 676 O O . HIS A 1 85 ? -5.582 35.406 14.742 1 97.19 85 HIS A O 1
ATOM 682 N N . LEU A 1 86 ? -5.281 35.188 12.539 1 97.5 86 LEU A N 1
ATOM 683 C CA . LEU A 1 86 ? -4.777 33.812 12.609 1 97.5 86 LEU A CA 1
ATOM 684 C C . LEU A 1 86 ? -3.521 33.719 13.477 1 97.5 86 LEU A C 1
ATOM 686 O O . LEU A 1 86 ? -3.402 32.844 14.328 1 97.5 86 LEU A O 1
ATOM 690 N N . PHE A 1 87 ? -2.625 34.656 13.32 1 96.81 87 PHE A N 1
ATOM 691 C CA . PHE A 1 87 ? -1.359 34.656 14.039 1 96.81 87 PHE A CA 1
ATOM 692 C C . PHE A 1 87 ? -1.589 34.875 15.531 1 96.81 87 PHE A C 1
ATOM 694 O O . PHE A 1 87 ? -0.884 34.281 16.359 1 96.81 87 PHE A O 1
ATOM 701 N N . ARG A 1 88 ? -2.586 35.656 15.828 1 97.31 88 ARG A N 1
ATOM 702 C CA . ARG A 1 88 ? -2.893 35.938 17.234 1 97.31 88 ARG A CA 1
ATOM 703 C C . ARG A 1 88 ? -3.535 34.719 17.906 1 97.31 88 ARG A C 1
ATOM 705 O O . ARG A 1 88 ? -3.328 34.5 19.094 1 97.31 88 ARG A O 1
ATOM 712 N N . GLU A 1 89 ? -4.254 34 17.156 1 97.56 89 GLU A N 1
ATOM 713 C CA . GLU A 1 89 ? -4.98 32.844 17.703 1 97.56 89 GLU A CA 1
ATOM 714 C C . GLU A 1 89 ? -4.098 31.609 17.766 1 97.56 89 GLU A C 1
ATOM 716 O O . GLU A 1 89 ? -4.383 30.672 18.516 1 97.56 89 GLU A O 1
ATOM 721 N N . TYR A 1 90 ? -3.107 31.656 16.969 1 98.25 90 TYR A N 1
ATOM 722 C CA . TYR A 1 90 ? -2.209 30.516 16.875 1 98.25 90 TYR A CA 1
ATOM 723 C C . TYR A 1 90 ? -1.47 30.297 18.203 1 98.25 90 TYR A C 1
ATOM 725 O O . TYR A 1 90 ? -0.859 31.219 18.734 1 98.25 90 TYR A O 1
ATOM 733 N N . ASP A 1 91 ? -1.519 29.062 18.734 1 98.38 91 ASP A N 1
ATOM 734 C CA . ASP A 1 91 ? -0.829 28.672 19.969 1 98.38 91 ASP A CA 1
ATOM 735 C C . ASP A 1 91 ? 0.427 27.859 19.656 1 98.38 91 ASP A C 1
ATOM 737 O O . ASP A 1 91 ? 0.387 26.625 19.656 1 98.38 91 ASP A O 1
ATOM 741 N N . ALA A 1 92 ? 1.541 28.531 19.484 1 97.56 92 ALA A N 1
ATOM 742 C CA . ALA A 1 92 ? 2.809 27.906 19.109 1 97.56 92 ALA A CA 1
ATOM 743 C C . ALA A 1 92 ? 3.262 26.906 20.172 1 97.56 92 ALA A C 1
ATOM 745 O O . ALA A 1 92 ? 3.783 25.844 19.828 1 97.56 92 ALA A O 1
ATOM 746 N N . GLU A 1 93 ? 3.082 27.266 21.422 1 97.69 93 GLU A N 1
ATOM 747 C CA . GLU A 1 93 ? 3.506 26.391 22.5 1 97.69 93 GLU A CA 1
ATOM 748 C C . GLU A 1 93 ? 2.746 25.062 22.469 1 97.69 93 GLU A C 1
ATOM 750 O O . GLU A 1 93 ? 3.342 24 22.625 1 97.69 93 GLU A O 1
ATOM 755 N N . ARG A 1 94 ? 1.482 25.172 22.297 1 97.94 94 ARG A N 1
ATOM 756 C CA . ARG A 1 94 ? 0.665 23.969 22.188 1 97.94 94 ARG A CA 1
ATOM 757 C C . ARG A 1 94 ? 1.094 23.094 21.016 1 97.94 94 ARG A C 1
ATOM 759 O O . ARG A 1 94 ? 1.187 21.875 21.125 1 97.94 94 ARG A O 1
ATOM 766 N N . HIS A 1 95 ? 1.326 23.719 19.891 1 98.38 95 HIS A N 1
ATOM 767 C CA . HIS A 1 95 ? 1.759 23.016 18.703 1 98.38 95 HIS A CA 1
ATOM 768 C C . HIS A 1 95 ? 3.076 22.281 18.938 1 98.38 95 HIS A C 1
ATOM 770 O O . HIS A 1 95 ? 3.213 21.109 18.578 1 98.38 95 HIS A O 1
ATOM 776 N N . ILE A 1 96 ? 4.012 22.938 19.578 1 98.31 96 ILE A N 1
ATOM 777 C CA . ILE A 1 96 ? 5.32 22.359 19.859 1 98.31 96 ILE A CA 1
ATOM 778 C C . ILE A 1 96 ? 5.168 21.172 20.812 1 98.31 96 ILE A C 1
ATOM 780 O O . ILE A 1 96 ? 5.805 20.141 20.625 1 98.31 96 ILE A O 1
ATOM 784 N N . LYS A 1 97 ? 4.344 21.344 21.781 1 98.06 97 LYS A N 1
ATOM 785 C CA . LYS A 1 97 ? 4.109 20.266 22.734 1 98.06 97 LYS A CA 1
ATOM 786 C C . LYS A 1 97 ? 3.496 19.047 22.047 1 98.06 97 LYS A C 1
ATOM 788 O O . LYS A 1 97 ? 3.85 17.906 22.359 1 98.06 97 LYS A O 1
ATOM 793 N N . LEU A 1 98 ? 2.596 19.328 21.172 1 97.94 98 LEU A N 1
ATOM 794 C CA . LEU A 1 98 ? 1.958 18.266 20.406 1 97.94 98 LEU A CA 1
ATOM 795 C C . LEU A 1 98 ? 2.99 17.469 19.594 1 97.94 98 LEU A C 1
ATOM 797 O O . LEU A 1 98 ? 2.992 16.25 19.625 1 97.94 98 LEU A O 1
ATOM 801 N N . MET A 1 99 ? 3.848 18.156 18.891 1 98.44 99 MET A N 1
ATOM 802 C CA . MET A 1 99 ? 4.883 17.531 18.078 1 98.44 99 MET A CA 1
ATOM 803 C C . MET A 1 99 ? 5.887 16.797 18.969 1 98.44 99 MET A C 1
ATOM 805 O O . MET A 1 99 ? 6.285 15.664 18.656 1 98.44 99 MET A O 1
ATOM 809 N N . ALA A 1 100 ? 6.23 17.375 20.062 1 98.25 100 ALA A N 1
ATOM 810 C CA . ALA A 1 100 ? 7.172 16.75 20.984 1 98.25 100 ALA A CA 1
ATOM 811 C C . ALA A 1 100 ? 6.602 15.461 21.547 1 98.25 100 ALA A C 1
ATOM 813 O O . ALA A 1 100 ? 7.336 14.492 21.781 1 98.25 100 ALA A O 1
ATOM 814 N N . ALA A 1 101 ? 5.324 15.43 21.781 1 97.88 101 ALA A N 1
ATOM 815 C CA . ALA A 1 101 ? 4.668 14.266 22.375 1 97.88 101 ALA A CA 1
ATOM 816 C C . ALA A 1 101 ? 4.715 13.07 21.422 1 97.88 101 ALA A C 1
ATOM 818 O O . ALA A 1 101 ? 4.602 11.922 21.844 1 97.88 101 ALA A O 1
ATOM 819 N N . MET A 1 102 ? 4.871 13.305 20.125 1 98 102 MET A N 1
ATOM 820 C CA . MET A 1 102 ? 4.926 12.234 19.141 1 98 102 MET A CA 1
ATOM 821 C C . MET A 1 102 ? 6.121 11.32 19.391 1 98 102 MET A C 1
ATOM 823 O O . MET A 1 102 ? 6.066 10.125 19.094 1 98 102 MET A O 1
ATOM 827 N N . GLN A 1 103 ? 7.152 11.875 20 1 97 103 GLN A N 1
ATOM 828 C CA . GLN A 1 103 ? 8.367 11.109 20.25 1 97 103 GLN A CA 1
ATOM 829 C C . GLN A 1 103 ? 8.133 10.023 21.297 1 97 103 GLN A C 1
ATOM 831 O O . GLN A 1 103 ? 8.883 9.055 21.375 1 97 103 GLN A O 1
ATOM 836 N N . GLU A 1 104 ? 7.109 10.195 22.062 1 96.25 104 GLU A N 1
ATOM 837 C CA . GLU A 1 104 ? 6.883 9.328 23.219 1 96.25 104 GLU A CA 1
ATOM 838 C C . GLU A 1 104 ? 6.098 8.078 22.812 1 96.25 104 GLU A C 1
ATOM 840 O O . GLU A 1 104 ? 5.969 7.145 23.609 1 96.25 104 GLU A O 1
ATOM 845 N N . ARG A 1 105 ? 5.578 8.094 21.641 1 96.44 105 ARG A N 1
ATOM 846 C CA . ARG A 1 105 ? 4.773 6.977 21.156 1 96.44 105 ARG A CA 1
ATOM 847 C C . ARG A 1 105 ? 5.445 6.281 19.984 1 96.44 105 ARG A C 1
ATOM 849 O O . ARG A 1 105 ? 6.051 6.938 19.125 1 96.44 105 ARG A O 1
ATOM 856 N N . HIS A 1 106 ? 5.281 4.973 19.969 1 96.62 106 HIS A N 1
ATOM 857 C CA . HIS A 1 106 ? 5.961 4.172 18.953 1 96.62 106 HIS A CA 1
ATOM 858 C C . HIS A 1 106 ? 4.988 3.236 18.25 1 96.62 106 HIS A C 1
ATOM 860 O O . HIS A 1 106 ? 3.98 2.828 18.828 1 96.62 106 HIS A O 1
ATOM 866 N N . LEU A 1 107 ? 5.305 2.969 16.984 1 97.25 107 LEU A N 1
ATOM 867 C CA . LEU A 1 107 ? 4.652 1.897 16.234 1 97.25 107 LEU A CA 1
ATOM 868 C C . LEU A 1 107 ? 5.594 0.713 16.047 1 97.25 107 LEU A C 1
ATOM 870 O O . LEU A 1 107 ? 6.777 0.896 15.742 1 97.25 107 LEU A O 1
ATOM 874 N N . THR A 1 108 ? 5.051 -0.449 16.312 1 95.19 108 THR A N 1
ATOM 875 C CA . THR A 1 108 ? 5.77 -1.64 15.875 1 95.19 108 THR A CA 1
ATOM 876 C C . THR A 1 108 ? 5.762 -1.754 14.359 1 95.19 108 THR A C 1
ATOM 878 O O . THR A 1 108 ? 5.012 -1.05 13.68 1 95.19 108 THR A O 1
ATOM 881 N N . GLU A 1 109 ? 6.621 -2.617 13.82 1 94.69 109 GLU A N 1
ATOM 882 C CA . GLU A 1 109 ? 6.574 -2.879 12.383 1 94.69 109 GLU A CA 1
ATOM 883 C C . GLU A 1 109 ? 5.188 -3.34 11.945 1 94.69 109 GLU A C 1
ATOM 885 O O . GLU A 1 109 ? 4.707 -2.957 10.883 1 94.69 109 GLU A O 1
ATOM 890 N N . HIS A 1 110 ? 4.59 -4.125 12.789 1 95.06 110 HIS A N 1
ATOM 891 C CA . HIS A 1 110 ? 3.246 -4.625 12.523 1 95.06 110 HIS A CA 1
ATOM 892 C C . HIS A 1 110 ? 2.244 -3.48 12.406 1 95.06 110 HIS A C 1
ATOM 894 O O . HIS A 1 110 ? 1.467 -3.424 11.445 1 95.06 110 HIS A O 1
ATOM 900 N N . GLN A 1 111 ? 2.311 -2.615 13.336 1 96.31 111 GLN A N 1
ATOM 901 C CA . GLN A 1 111 ? 1.387 -1.485 13.344 1 96.31 111 GLN A CA 1
ATOM 902 C C . GLN A 1 111 ? 1.654 -0.549 12.164 1 96.31 111 GLN A C 1
ATOM 904 O O . GLN A 1 111 ? 0.719 -0.025 11.562 1 96.31 111 GLN A O 1
ATOM 909 N N . PHE A 1 112 ? 2.934 -0.365 11.883 1 97.75 112 PHE A N 1
ATOM 910 C CA . PHE A 1 112 ? 3.273 0.486 10.75 1 97.75 112 PHE A CA 1
ATOM 911 C C . PHE A 1 112 ? 2.789 -0.133 9.445 1 97.75 112 PHE A C 1
ATOM 913 O O . PHE A 1 112 ? 2.221 0.56 8.594 1 97.75 112 PHE A O 1
ATOM 920 N N . ALA A 1 113 ? 2.979 -1.418 9.328 1 97.56 113 ALA A N 1
ATOM 921 C CA . ALA A 1 113 ? 2.486 -2.119 8.141 1 97.56 113 ALA A CA 1
ATOM 922 C C . ALA A 1 113 ? 0.966 -2.039 8.055 1 97.56 113 ALA A C 1
ATOM 924 O O . ALA A 1 113 ? 0.41 -1.915 6.957 1 97.56 113 ALA A O 1
ATOM 925 N N . GLN A 1 114 ? 0.314 -2.102 9.18 1 98.06 114 GLN A N 1
ATOM 926 C CA . GLN A 1 114 ? -1.136 -1.941 9.234 1 98.06 114 GLN A CA 1
ATOM 927 C C . GLN A 1 114 ? -1.557 -0.57 8.719 1 98.06 114 GLN A C 1
ATOM 929 O O . GLN A 1 114 ? -2.51 -0.459 7.941 1 98.06 114 GLN A O 1
ATOM 934 N N . LEU A 1 115 ? -0.827 0.39 9.133 1 98.56 115 LEU A N 1
ATOM 935 C CA . LEU A 1 115 ? -1.098 1.754 8.695 1 98.56 115 LEU A CA 1
ATOM 936 C C . LEU A 1 115 ? -0.963 1.873 7.18 1 98.56 115 LEU A C 1
ATOM 938 O O . LEU A 1 115 ? -1.853 2.406 6.512 1 98.56 115 LEU A O 1
ATOM 942 N N . ILE A 1 116 ? 0.1 1.314 6.664 1 98.38 116 ILE A N 1
ATOM 943 C CA . ILE A 1 116 ? 0.349 1.359 5.227 1 98.38 116 ILE A CA 1
ATOM 944 C C . ILE A 1 116 ? -0.768 0.626 4.488 1 98.38 116 ILE A C 1
ATOM 946 O O . ILE A 1 116 ? -1.309 1.137 3.502 1 98.38 116 ILE A O 1
ATOM 950 N N . GLY A 1 117 ? -1.137 -0.498 4.953 1 98.19 117 GLY A N 1
ATOM 951 C CA . GLY A 1 117 ? -2.201 -1.264 4.324 1 98.19 117 GLY A CA 1
ATOM 952 C C . GLY A 1 117 ? -3.549 -0.568 4.379 1 98.19 117 GLY A C 1
ATOM 953 O O . GLY A 1 117 ? -4.262 -0.507 3.373 1 98.19 117 GLY A O 1
ATOM 954 N N . LYS A 1 118 ? -3.871 0.011 5.5 1 98.19 118 LYS A N 1
ATOM 955 C CA . LYS A 1 118 ? -5.164 0.666 5.68 1 98.19 118 LYS A CA 1
ATOM 956 C C . LYS A 1 118 ? -5.246 1.95 4.863 1 98.19 118 LYS A C 1
ATOM 958 O O . LYS A 1 118 ? -6.305 2.275 4.316 1 98.19 118 LYS A O 1
ATOM 963 N N . THR A 1 119 ? -4.129 2.623 4.781 1 97.75 119 THR A N 1
ATOM 964 C CA . THR A 1 119 ? -4.148 3.836 3.969 1 97.75 119 THR A CA 1
ATOM 965 C C . THR A 1 119 ? -4.359 3.498 2.496 1 97.75 119 THR A C 1
ATOM 967 O O . THR A 1 119 ? -4.977 4.27 1.76 1 97.75 119 THR A O 1
ATOM 970 N N . ARG A 1 120 ? -3.932 2.371 2.105 1 96.62 120 ARG A N 1
ATOM 971 C CA . ARG A 1 120 ? -4.152 1.93 0.732 1 96.62 120 ARG A CA 1
ATOM 972 C C . ARG A 1 120 ? -5.602 1.503 0.52 1 96.62 120 ARG A C 1
ATOM 974 O O . ARG A 1 120 ? -6.211 1.847 -0.494 1 96.62 120 ARG A O 1
ATOM 981 N N . LEU A 1 121 ? -6.098 0.778 1.441 1 97.06 121 LEU A N 1
ATOM 982 C CA . LEU A 1 121 ? -7.484 0.339 1.353 1 97.06 121 LEU A CA 1
ATOM 983 C C . LEU A 1 121 ? -8.438 1.528 1.42 1 97.06 121 LEU A C 1
ATOM 985 O O . LEU A 1 121 ? -9.492 1.523 0.778 1 97.06 121 LEU A O 1
ATOM 989 N N . TYR A 1 122 ? -8.062 2.578 2.17 1 97.75 122 TYR A N 1
ATOM 990 C CA . TYR A 1 122 ? -8.883 3.762 2.4 1 97.75 122 TYR A CA 1
ATOM 991 C C . TYR A 1 122 ? -9.359 4.363 1.083 1 97.75 122 TYR A C 1
ATOM 993 O O . TYR A 1 122 ? -10.5 4.812 0.974 1 97.75 122 TYR A O 1
ATOM 1001 N N . GLN A 1 123 ? -8.523 4.312 0.12 1 94.81 123 GLN A N 1
ATOM 1002 C CA . GLN A 1 123 ? -8.797 4.949 -1.164 1 94.81 123 GLN A CA 1
ATOM 1003 C C . GLN A 1 123 ? -9.938 4.254 -1.893 1 94.81 123 GLN A C 1
ATOM 1005 O O . GLN A 1 123 ? -10.555 4.836 -2.791 1 94.81 123 GLN A O 1
ATOM 1010 N N . TYR A 1 124 ? -10.242 3.062 -1.511 1 96.06 124 TYR A N 1
ATOM 1011 C CA . TYR A 1 124 ? -11.203 2.273 -2.271 1 96.06 124 TYR A CA 1
ATOM 1012 C C . TYR A 1 124 ? -12.422 1.921 -1.419 1 96.06 124 TYR A C 1
ATOM 1014 O O . TYR A 1 124 ? -13.312 1.198 -1.867 1 96.06 124 TYR A O 1
ATOM 1022 N N . LEU A 1 125 ? -12.461 2.373 -0.187 1 95.44 125 LEU A N 1
ATOM 1023 C CA . LEU A 1 125 ? -13.609 2.137 0.688 1 95.44 125 LEU A CA 1
ATOM 1024 C C . LEU A 1 125 ? -14.898 2.621 0.039 1 95.44 125 LEU A C 1
ATOM 1026 O O . LEU A 1 125 ? -14.922 3.678 -0.596 1 95.44 125 LEU A O 1
ATOM 1030 N N . PRO A 1 126 ? -15.945 1.817 0.228 1 92.75 126 PRO A N 1
ATOM 1031 C CA . PRO A 1 126 ? -17.25 2.404 -0.106 1 92.75 126 PRO A CA 1
ATOM 1032 C C . PRO A 1 126 ? -17.5 3.727 0.614 1 92.75 126 PRO A C 1
ATOM 1034 O O . PRO A 1 126 ? -17.094 3.896 1.766 1 92.75 126 PRO A O 1
ATOM 1037 N N . THR A 1 127 ? -18.203 4.586 0.001 1 94.75 127 THR A N 1
ATOM 1038 C CA . THR A 1 127 ? -18.422 5.953 0.472 1 94.75 127 THR A CA 1
ATOM 1039 C C . THR A 1 127 ? -19 5.953 1.88 1 94.75 127 THR A C 1
ATOM 1041 O O . THR A 1 127 ? -18.578 6.723 2.74 1 94.75 127 THR A O 1
ATOM 1044 N N . ALA A 1 128 ? -19.922 5.078 2.113 1 93.94 128 ALA A N 1
ATOM 1045 C CA . ALA A 1 128 ? -20.609 5.012 3.406 1 93.94 128 ALA A CA 1
ATOM 1046 C C . ALA A 1 128 ? -19.625 4.652 4.52 1 93.94 128 ALA A C 1
ATOM 1048 O O . ALA A 1 128 ? -19.703 5.195 5.625 1 93.94 128 ALA A O 1
ATOM 1049 N N . GLU A 1 129 ? -18.688 3.748 4.23 1 92.69 129 GLU A N 1
ATOM 1050 C CA . GLU A 1 129 ? -17.688 3.352 5.219 1 92.69 129 GLU A CA 1
ATOM 1051 C C . GLU A 1 129 ? -16.625 4.434 5.395 1 92.69 129 GLU A C 1
ATOM 1053 O O . GLU A 1 129 ? -16.188 4.703 6.516 1 92.69 129 GLU A O 1
ATOM 1058 N N . LYS A 1 130 ? -16.297 5.078 4.34 1 95.81 130 LYS A N 1
ATOM 1059 C CA . LYS A 1 130 ? -15.266 6.113 4.359 1 95.81 130 LYS A CA 1
ATOM 1060 C C . LYS A 1 130 ? -15.711 7.312 5.191 1 95.81 130 LYS A C 1
ATOM 1062 O O . LYS A 1 130 ? -14.891 7.922 5.887 1 95.81 130 LYS A O 1
ATOM 1067 N N . ARG A 1 131 ? -16.938 7.625 5.203 1 96 131 ARG A N 1
ATOM 1068 C CA . ARG A 1 131 ? -17.484 8.773 5.91 1 96 131 ARG A CA 1
ATOM 1069 C C . ARG A 1 131 ? -17.406 8.578 7.422 1 96 131 ARG A C 1
ATOM 1071 O O . ARG A 1 131 ? -17.484 9.547 8.188 1 96 131 ARG A O 1
ATOM 1078 N N . GLN A 1 132 ? -17.25 7.324 7.809 1 95.81 132 GLN A N 1
ATOM 1079 C CA . GLN A 1 132 ? -17.188 7.012 9.234 1 95.81 132 GLN A CA 1
ATOM 1080 C C . GLN A 1 132 ? -15.766 7.125 9.773 1 95.81 132 GLN A C 1
ATOM 1082 O O . GLN A 1 132 ? -15.539 7.008 10.977 1 95.81 132 GLN A O 1
ATOM 1087 N N . LEU A 1 133 ? -14.812 7.418 8.891 1 97.31 133 LEU A N 1
ATOM 1088 C CA . LEU A 1 133 ? -13.406 7.488 9.266 1 97.31 133 LEU A CA 1
ATOM 1089 C C . LEU A 1 133 ? -12.883 8.914 9.141 1 97.31 133 LEU A C 1
ATOM 1091 O O . LEU A 1 133 ? -13.398 9.703 8.344 1 97.31 133 LEU A O 1
ATOM 1095 N N . PRO A 1 134 ? -11.828 9.195 9.961 1 97.56 134 PRO A N 1
ATOM 1096 C CA . PRO A 1 134 ? -11.164 10.477 9.734 1 97.56 134 PRO A CA 1
ATOM 1097 C C . PRO A 1 134 ? -10.586 10.602 8.328 1 97.56 134 PRO A C 1
ATOM 1099 O O . PRO A 1 134 ? -10.227 9.602 7.715 1 97.56 134 PRO A O 1
ATOM 1102 N N . ALA A 1 135 ? -10.453 11.797 7.926 1 97 135 ALA A N 1
ATOM 1103 C CA . ALA A 1 135 ? -9.984 12.07 6.57 1 97 135 ALA A CA 1
ATOM 1104 C C . ALA A 1 135 ? -8.531 11.633 6.402 1 97 135 ALA A C 1
ATOM 1106 O O . ALA A 1 135 ? -7.711 11.82 7.305 1 97 135 ALA A O 1
ATOM 1107 N N . MET A 1 136 ? -8.258 11.047 5.328 1 97.5 136 MET A N 1
ATOM 1108 C CA . MET A 1 136 ? -6.918 10.695 4.871 1 97.5 136 MET A CA 1
ATOM 1109 C C . MET A 1 136 ? -6.676 11.195 3.451 1 97.5 136 MET A C 1
ATOM 1111 O O . MET A 1 136 ? -7.23 10.656 2.492 1 97.5 136 MET A O 1
ATOM 1115 N N . GLU A 1 137 ? -5.727 12.141 3.299 1 97.06 137 GLU A N 1
ATOM 1116 C CA . GLU A 1 137 ? -5.621 12.898 2.053 1 97.06 137 GLU A CA 1
ATOM 1117 C C . GLU A 1 137 ? -4.418 12.438 1.231 1 97.06 137 GLU A C 1
ATOM 1119 O O . GLU A 1 137 ? -4.199 12.93 0.121 1 97.06 137 GLU A O 1
ATOM 1124 N N . PHE A 1 138 ? -3.648 11.562 1.713 1 97.81 138 PHE A N 1
ATOM 1125 C CA . PHE A 1 138 ? -2.449 11.109 1.018 1 97.81 138 PHE A CA 1
ATOM 1126 C C . PHE A 1 138 ? -2.805 10.102 -0.069 1 97.81 138 PHE A C 1
ATOM 1128 O O . PHE A 1 138 ? -3.641 9.219 0.142 1 97.81 138 PHE A O 1
ATOM 1135 N N . THR A 1 139 ? -2.205 10.258 -1.188 1 95.88 139 THR A N 1
ATOM 1136 C CA . THR A 1 139 ? -2.461 9.391 -2.33 1 95.88 139 THR A CA 1
ATOM 1137 C C . THR A 1 139 ? -1.523 8.18 -2.312 1 95.88 139 THR A C 1
ATOM 1139 O O . THR A 1 139 ? -0.632 8.094 -1.466 1 95.88 139 THR A O 1
ATOM 1142 N N . ASP A 1 140 ? -1.676 7.32 -3.303 1 94.38 140 ASP A N 1
ATOM 1143 C CA . ASP A 1 140 ? -0.863 6.113 -3.418 1 94.38 140 ASP A CA 1
ATOM 1144 C C . ASP A 1 140 ? 0.614 6.461 -3.588 1 94.38 140 ASP A C 1
ATOM 1146 O O . ASP A 1 140 ? 1.479 5.82 -2.984 1 94.38 140 ASP A O 1
ATOM 1150 N N . CYS A 1 141 ? 0.806 7.422 -4.375 1 95.38 141 CYS A N 1
ATOM 1151 C CA . CYS A 1 141 ? 2.186 7.836 -4.605 1 95.38 141 CYS A CA 1
ATOM 1152 C C . CYS A 1 141 ? 2.842 8.289 -3.307 1 95.38 141 CYS A C 1
ATOM 1154 O O . CYS A 1 141 ? 3.986 7.922 -3.025 1 95.38 141 CYS A O 1
ATOM 1156 N N . HIS A 1 142 ? 2.094 8.992 -2.533 1 97.62 142 HIS A N 1
ATOM 1157 C CA . HIS A 1 142 ? 2.623 9.43 -1.246 1 97.62 142 HIS A CA 1
ATOM 1158 C C . HIS A 1 142 ? 2.941 8.242 -0.347 1 97.62 142 HIS A C 1
ATOM 1160 O O . HIS A 1 142 ? 4.008 8.195 0.273 1 97.62 142 HIS A O 1
ATOM 1166 N N . ILE A 1 143 ? 2.035 7.312 -0.339 1 97.62 143 ILE A N 1
ATOM 1167 C CA . ILE A 1 143 ? 2.18 6.176 0.564 1 97.62 143 ILE A CA 1
ATOM 1168 C C . ILE A 1 143 ? 3.369 5.32 0.132 1 97.62 143 ILE A C 1
ATOM 1170 O O . ILE A 1 143 ? 4.086 4.773 0.972 1 97.62 143 ILE A O 1
ATOM 1174 N N . ASN A 1 144 ? 3.609 5.207 -1.17 1 96.44 144 ASN A N 1
ATOM 1175 C CA . ASN A 1 144 ? 4.805 4.531 -1.657 1 96.44 144 ASN A CA 1
ATOM 1176 C C . ASN A 1 144 ? 6.078 5.219 -1.17 1 96.44 144 ASN A C 1
ATOM 1178 O O . ASN A 1 144 ? 7.031 4.551 -0.769 1 96.44 144 ASN A O 1
ATOM 1182 N N . THR A 1 145 ? 6.047 6.531 -1.213 1 98.06 145 THR A N 1
ATOM 1183 C CA . THR A 1 145 ? 7.188 7.316 -0.746 1 98.06 145 THR A CA 1
ATOM 1184 C C . THR A 1 145 ? 7.418 7.098 0.747 1 98.06 145 THR A C 1
ATOM 1186 O O . THR A 1 145 ? 8.555 6.941 1.188 1 98.06 145 THR A O 1
ATOM 1189 N N . VAL A 1 146 ? 6.355 7.027 1.476 1 98.56 146 VAL A N 1
ATOM 1190 C CA . VAL A 1 146 ? 6.441 6.801 2.914 1 98.56 146 VAL A CA 1
ATOM 1191 C C . VAL A 1 146 ? 7.023 5.418 3.188 1 98.56 146 VAL A C 1
ATOM 1193 O O . VAL A 1 146 ? 7.914 5.266 4.027 1 98.56 146 VAL A O 1
ATOM 1196 N N . ALA A 1 147 ? 6.539 4.418 2.494 1 97.88 147 ALA A N 1
ATOM 1197 C CA . ALA A 1 147 ? 7.008 3.049 2.674 1 97.88 147 ALA A CA 1
ATOM 1198 C C . ALA A 1 147 ? 8.5 2.939 2.379 1 97.88 147 ALA A C 1
ATOM 1200 O O . ALA A 1 147 ? 9.242 2.305 3.131 1 97.88 147 ALA A O 1
ATOM 1201 N N . LYS A 1 148 ? 8.891 3.547 1.325 1 97.69 148 LYS A N 1
ATOM 1202 C CA . LYS A 1 148 ? 10.312 3.555 0.978 1 97.69 148 LYS A CA 1
ATOM 1203 C C . LYS A 1 148 ? 11.133 4.273 2.043 1 97.69 148 LYS A C 1
ATOM 1205 O O . LYS A 1 148 ? 12.18 3.773 2.473 1 97.69 148 LYS A O 1
ATOM 1210 N N . ALA A 1 149 ? 10.711 5.41 2.459 1 98.06 149 ALA A N 1
ATOM 1211 C CA . ALA A 1 149 ? 11.438 6.246 3.418 1 98.06 149 ALA A CA 1
ATOM 1212 C C . ALA A 1 149 ? 11.539 5.559 4.777 1 98.06 149 ALA A C 1
ATOM 1214 O O . ALA A 1 149 ? 12.492 5.781 5.523 1 98.06 149 ALA A O 1
ATOM 1215 N N . TYR A 1 150 ? 10.602 4.672 5.086 1 97.88 150 TYR A N 1
ATOM 1216 C CA . TYR A 1 150 ? 10.609 3.887 6.316 1 97.88 150 TYR A CA 1
ATOM 1217 C C . TYR A 1 150 ? 11.922 3.133 6.477 1 97.88 150 TYR A C 1
ATOM 1219 O O . TYR A 1 150 ? 12.422 2.965 7.594 1 97.88 150 TYR A O 1
ATOM 1227 N N . TYR A 1 151 ? 12.516 2.76 5.387 1 96.69 151 TYR A N 1
ATOM 1228 C CA . TYR A 1 151 ? 13.75 1.984 5.438 1 96.69 151 TYR A CA 1
ATOM 1229 C C . TYR A 1 151 ? 14.945 2.84 5.051 1 96.69 151 TYR A C 1
ATOM 1231 O O . TYR A 1 151 ? 16.062 2.604 5.516 1 96.69 151 TYR A O 1
ATOM 1239 N N . ALA A 1 152 ? 14.695 3.889 4.273 1 96.38 152 ALA A N 1
ATOM 1240 C CA . ALA A 1 152 ? 15.844 4.43 3.559 1 96.38 152 ALA A CA 1
ATOM 1241 C C . ALA A 1 152 ? 16.078 5.895 3.926 1 96.38 152 ALA A C 1
ATOM 1243 O O . ALA A 1 152 ? 17.125 6.465 3.592 1 96.38 152 ALA A O 1
ATOM 1244 N N . ASP A 1 153 ? 15.086 6.516 4.555 1 97.38 153 ASP A N 1
ATOM 1245 C CA . ASP A 1 153 ? 15.281 7.926 4.891 1 97.38 153 ASP A CA 1
ATOM 1246 C C . ASP A 1 153 ? 16.5 8.117 5.785 1 97.38 153 ASP A C 1
ATOM 1248 O O . ASP A 1 153 ? 16.703 7.371 6.75 1 97.38 153 ASP A O 1
ATOM 1252 N N . GLU A 1 154 ? 17.234 9.055 5.531 1 95.94 154 GLU A N 1
ATOM 1253 C CA . GLU A 1 154 ? 18.5 9.273 6.227 1 95.94 154 GLU A CA 1
ATOM 1254 C C . GLU A 1 154 ? 18.266 9.711 7.668 1 95.94 154 GLU A C 1
ATOM 1256 O O . GLU A 1 154 ? 19.078 9.422 8.547 1 95.94 154 GLU A O 1
ATOM 1261 N N . ASN A 1 155 ? 17.141 10.328 7.898 1 96.69 155 ASN A N 1
ATOM 1262 C CA . ASN A 1 155 ? 16.953 10.961 9.203 1 96.69 155 ASN A CA 1
ATOM 1263 C C . ASN A 1 155 ? 15.812 10.305 9.969 1 96.69 155 ASN A C 1
ATOM 1265 O O . ASN A 1 155 ? 15.805 10.305 11.203 1 96.69 155 ASN A O 1
ATOM 1269 N N . PHE A 1 156 ? 14.883 9.703 9.211 1 97.62 156 PHE A N 1
ATOM 1270 C CA . PHE A 1 156 ? 13.648 9.375 9.922 1 97.62 156 PHE A CA 1
ATOM 1271 C C . PHE A 1 156 ? 13.227 7.941 9.648 1 97.62 156 PHE A C 1
ATOM 1273 O O . PHE A 1 156 ? 12.086 7.559 9.93 1 97.62 156 PHE A O 1
ATOM 1280 N N . SER A 1 157 ? 14.109 7.191 9.07 1 97.31 157 SER A N 1
ATOM 1281 C CA . SER A 1 157 ? 13.82 5.777 8.859 1 97.31 157 SER A CA 1
ATOM 1282 C C . SER A 1 157 ? 13.727 5.027 10.188 1 97.31 157 SER A C 1
ATOM 1284 O O . SER A 1 157 ? 14.047 5.578 11.242 1 97.31 157 SER A O 1
ATOM 1286 N N . ARG A 1 158 ? 13.25 3.766 10.18 1 94.88 158 ARG A N 1
ATOM 1287 C CA . ARG A 1 158 ? 13.188 2.928 11.367 1 94.88 158 ARG A CA 1
ATOM 1288 C C . ARG A 1 158 ? 14.578 2.613 11.898 1 94.88 158 ARG A C 1
ATOM 1290 O O . ARG A 1 158 ? 14.734 2.172 13.039 1 94.88 158 ARG A O 1
ATOM 1297 N N . GLY A 1 159 ? 15.586 2.779 11.094 1 91.75 159 GLY A N 1
ATOM 1298 C CA . GLY A 1 159 ? 16.938 2.385 11.469 1 91.75 159 GLY A CA 1
ATOM 1299 C C . GLY A 1 159 ? 17.062 0.899 11.742 1 91.75 159 GLY A C 1
ATOM 1300 O O . GLY A 1 159 ? 16.594 0.073 10.961 1 91.75 159 GLY A O 1
ATOM 1301 N N . ASP A 1 160 ? 17.766 0.532 12.852 1 87.31 160 ASP A N 1
ATOM 1302 C CA . ASP A 1 160 ? 18.016 -0.869 13.18 1 87.31 160 ASP A CA 1
ATOM 1303 C C . ASP A 1 160 ? 16.938 -1.42 14.109 1 87.31 160 ASP A C 1
ATOM 1305 O O . ASP A 1 160 ? 16.984 -2.594 14.484 1 87.31 160 ASP A O 1
ATOM 1309 N N . ASN A 1 161 ? 16.016 -0.53 14.422 1 84 161 ASN A N 1
ATOM 1310 C CA . ASN A 1 161 ? 14.891 -0.904 15.281 1 84 161 ASN A CA 1
ATOM 1311 C C . ASN A 1 161 ? 13.617 -1.129 14.484 1 84 161 ASN A C 1
ATOM 1313 O O . ASN A 1 161 ? 13.258 -0.306 13.641 1 84 161 ASN A O 1
ATOM 1317 N N . PRO A 1 162 ? 13.008 -2.236 14.82 1 81.75 162 PRO A N 1
ATOM 1318 C CA . PRO A 1 162 ? 11.758 -2.441 14.078 1 81.75 162 PRO A CA 1
ATOM 1319 C C . PRO A 1 162 ? 10.664 -1.466 14.484 1 81.75 162 PRO A C 1
ATOM 1321 O O . PRO A 1 162 ? 9.68 -1.292 13.758 1 81.75 162 PRO A O 1
ATOM 1324 N N . GLU A 1 163 ? 10.867 -0.805 15.672 1 93.06 163 GLU A N 1
ATOM 1325 C CA . GLU A 1 163 ? 9.891 0.188 16.109 1 93.06 163 GLU A CA 1
ATOM 1326 C C . GLU A 1 163 ? 10.266 1.584 15.617 1 93.06 163 GLU A C 1
ATOM 1328 O O . GLU A 1 163 ? 11.445 1.887 15.43 1 93.06 163 GLU A O 1
ATOM 1333 N N . ILE A 1 164 ? 9.25 2.379 15.398 1 97.62 164 ILE A N 1
ATOM 1334 C CA . ILE A 1 164 ? 9.461 3.748 14.938 1 97.62 164 ILE A CA 1
ATOM 1335 C C . ILE A 1 164 ? 8.586 4.703 15.742 1 97.62 164 ILE A C 1
ATOM 1337 O O . ILE A 1 164 ? 7.398 4.438 15.953 1 97.62 164 ILE A O 1
ATOM 1341 N N . ASP A 1 165 ? 9.133 5.75 16.234 1 97.81 165 ASP A N 1
ATOM 1342 C CA . ASP A 1 165 ? 8.312 6.688 16.984 1 97.81 165 ASP A CA 1
ATOM 1343 C C . ASP A 1 165 ? 7.457 7.547 16.047 1 97.81 165 ASP A C 1
ATOM 1345 O O . ASP A 1 165 ? 7.758 7.664 14.867 1 97.81 165 ASP A O 1
ATOM 1349 N N . LEU A 1 166 ? 6.445 8.172 16.562 1 98.62 166 LEU A N 1
ATOM 1350 C CA . LEU A 1 166 ? 5.453 8.867 15.75 1 98.62 166 LEU A CA 1
ATOM 1351 C C . LEU A 1 166 ? 6.02 10.18 15.211 1 98.62 166 LEU A C 1
ATOM 1353 O O . LEU A 1 166 ? 5.5 10.727 14.227 1 98.62 166 LEU A O 1
ATOM 1357 N N . TRP A 1 167 ? 7.047 10.75 15.852 1 98.75 167 TRP A N 1
ATOM 1358 C CA . TRP A 1 167 ? 7.695 11.922 15.273 1 98.75 167 TRP A CA 1
ATOM 1359 C C . TRP A 1 167 ? 8.328 11.586 13.93 1 98.75 167 TRP A C 1
ATOM 1361 O O . TRP A 1 167 ? 8.156 12.32 12.953 1 98.75 167 TRP A O 1
ATOM 1371 N N . ARG A 1 168 ? 9.016 10.516 13.906 1 98.19 168 ARG A N 1
ATOM 1372 C CA . ARG A 1 168 ? 9.609 10.062 12.656 1 98.19 168 ARG A CA 1
ATOM 1373 C C . ARG A 1 168 ? 8.539 9.75 11.617 1 98.19 168 ARG A C 1
ATOM 1375 O O . ARG A 1 168 ? 8.648 10.156 10.461 1 98.19 168 ARG A O 1
ATOM 1382 N N . VAL A 1 169 ? 7.48 9.039 12.023 1 98.75 169 VAL A N 1
ATOM 1383 C CA . VAL A 1 169 ? 6.387 8.727 11.109 1 98.75 169 VAL A CA 1
ATOM 1384 C C . VAL A 1 169 ? 5.789 10.016 10.555 1 98.75 169 VAL A C 1
ATOM 1386 O O . VAL A 1 169 ? 5.523 10.117 9.352 1 98.75 169 VAL A O 1
ATOM 1389 N N . TYR A 1 170 ? 5.578 10.992 11.461 1 98.81 170 TYR A N 1
ATOM 1390 C CA . TYR A 1 170 ? 5.062 12.297 11.07 1 98.81 170 TYR A CA 1
ATOM 1391 C C . TYR A 1 170 ? 5.934 12.922 9.984 1 98.81 170 TYR A C 1
ATOM 1393 O O . TYR A 1 170 ? 5.418 13.414 8.977 1 98.81 170 TYR A O 1
ATOM 1401 N N . ASN A 1 171 ? 7.207 12.797 10.109 1 98.81 171 ASN A N 1
ATOM 1402 C CA . ASN A 1 171 ? 8.117 13.406 9.148 1 98.81 171 ASN A CA 1
ATOM 1403 C C . ASN A 1 171 ? 8.18 12.602 7.848 1 98.81 171 ASN A C 1
ATOM 1405 O O . ASN A 1 171 ? 8.422 13.164 6.777 1 98.81 171 ASN A O 1
ATOM 1409 N N . LEU A 1 172 ? 7.965 11.297 7.91 1 98.81 172 LEU A N 1
ATOM 1410 C CA . LEU A 1 172 ? 7.836 10.523 6.68 1 98.81 172 LEU A CA 1
ATOM 1411 C C . LEU A 1 172 ? 6.633 11 5.867 1 98.81 172 LEU A C 1
ATOM 1413 O O . LEU A 1 172 ? 6.727 11.164 4.648 1 98.81 172 LEU A O 1
ATOM 1417 N N . PHE A 1 173 ? 5.539 11.281 6.543 1 98.81 173 PHE A N 1
ATOM 1418 C CA . PHE A 1 173 ? 4.324 11.719 5.863 1 98.81 173 PHE A CA 1
ATOM 1419 C C . PHE A 1 173 ? 4.492 13.125 5.312 1 98.81 173 PHE A C 1
ATOM 1421 O O . PHE A 1 173 ? 4.16 13.391 4.156 1 98.81 173 PHE A O 1
ATOM 1428 N N . THR A 1 174 ? 4.988 14.039 6.141 1 98.69 174 THR A N 1
ATOM 1429 C CA . THR A 1 174 ? 5.184 15.406 5.656 1 98.69 174 THR A CA 1
ATOM 1430 C C . THR A 1 174 ? 6.258 15.445 4.578 1 98.69 174 THR A C 1
ATOM 1432 O O . THR A 1 174 ? 6.195 16.266 3.66 1 98.69 174 THR A O 1
ATOM 1435 N N . GLY A 1 175 ? 7.238 14.531 4.668 1 98.44 175 GLY A N 1
ATOM 1436 C CA . GLY A 1 175 ? 8.211 14.391 3.598 1 98.44 175 GLY A CA 1
ATOM 1437 C C . GLY A 1 175 ? 7.598 13.969 2.277 1 98.44 175 GLY A C 1
ATOM 1438 O O . GLY A 1 175 ? 7.914 14.539 1.229 1 98.44 175 GLY A O 1
ATOM 1439 N N . ALA A 1 176 ? 6.734 13 2.334 1 98.44 176 ALA A N 1
ATOM 1440 C CA . ALA A 1 176 ? 6.039 12.523 1.14 1 98.44 176 ALA A CA 1
ATOM 1441 C C . ALA A 1 176 ? 5.164 13.625 0.542 1 98.44 176 ALA A C 1
ATOM 1443 O O . ALA A 1 176 ? 4.957 13.672 -0.673 1 98.44 176 ALA A O 1
ATOM 1444 N N . ASN A 1 177 ? 4.699 14.547 1.317 1 98.06 177 ASN A N 1
ATOM 1445 C CA . ASN A 1 177 ? 3.793 15.617 0.917 1 98.06 177 ASN A CA 1
ATOM 1446 C C . ASN A 1 177 ? 4.512 16.688 0.102 1 98.06 177 ASN A C 1
ATOM 1448 O O . ASN A 1 177 ? 3.873 17.5 -0.562 1 98.06 177 ASN A O 1
ATOM 1452 N N . LYS A 1 178 ? 5.801 16.719 0.141 1 95.81 178 LYS A N 1
ATOM 1453 C CA . LYS A 1 178 ? 6.57 17.75 -0.565 1 95.81 178 LYS A CA 1
ATOM 1454 C C . LYS A 1 178 ? 6.348 17.656 -2.072 1 95.81 178 LYS A C 1
ATOM 1456 O O . LYS A 1 178 ? 6.582 18.625 -2.799 1 95.81 178 LYS A O 1
ATOM 1461 N N . SER A 1 179 ? 5.84 16.484 -2.459 1 93.38 179 SER A N 1
ATOM 1462 C CA . SER A 1 179 ? 5.586 16.297 -3.883 1 93.38 179 SER A CA 1
ATOM 1463 C C . SER A 1 179 ? 4.18 16.734 -4.262 1 93.38 179 SER A C 1
ATOM 1465 O O . SER A 1 179 ? 3.803 16.688 -5.434 1 93.38 179 SER A O 1
ATOM 1467 N N . SER A 1 180 ? 3.385 17.219 -3.332 1 93.88 180 SER A N 1
ATOM 1468 C CA . SER A 1 180 ? 2.012 17.641 -3.596 1 93.88 180 SER A CA 1
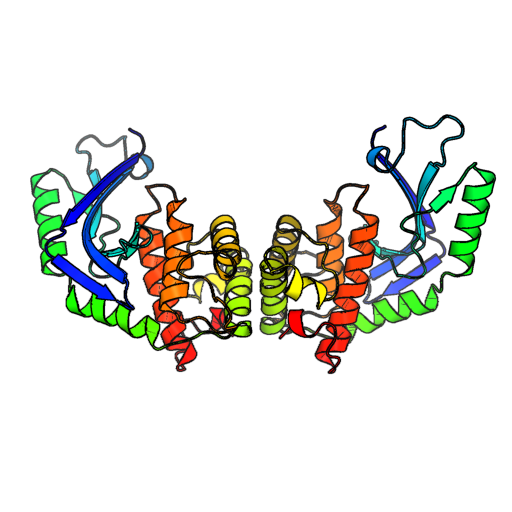ATOM 1469 C C . SER A 1 180 ? 1.97 18.938 -4.379 1 93.88 180 SER A C 1
ATOM 1471 O O . SER A 1 180 ? 2.875 19.766 -4.266 1 93.88 180 SER A O 1
ATOM 1473 N N . TYR A 1 181 ? 0.893 19.109 -5.09 1 91.31 181 TYR A N 1
ATOM 1474 C CA . TYR A 1 181 ? 0.63 20.406 -5.703 1 91.31 181 TYR A CA 1
ATOM 1475 C C . TYR A 1 181 ? 0.416 21.469 -4.641 1 91.31 181 TYR A C 1
ATOM 1477 O O . TYR A 1 181 ? -0.098 21.188 -3.557 1 91.31 181 TYR A O 1
ATOM 1485 N N . ILE A 1 182 ? 0.695 22.625 -5.027 1 90.5 182 ILE A N 1
ATOM 1486 C CA . ILE A 1 182 ? 0.701 23.75 -4.09 1 90.5 182 ILE A CA 1
ATOM 1487 C C . ILE A 1 182 ? -0.703 23.953 -3.529 1 90.5 182 ILE A C 1
ATOM 1489 O O . ILE A 1 182 ? -0.863 24.328 -2.361 1 90.5 182 ILE A O 1
ATOM 1493 N N . ASP A 1 183 ? -1.661 23.719 -4.367 1 91.31 183 ASP A N 1
ATOM 1494 C CA . ASP A 1 183 ? -3.031 24 -3.959 1 91.31 183 ASP A CA 1
ATOM 1495 C C . ASP A 1 183 ? -3.543 22.969 -2.961 1 91.31 183 ASP A C 1
ATOM 1497 O O . ASP A 1 183 ? -4.535 23.203 -2.268 1 91.31 183 ASP A O 1
ATOM 1501 N N . THR A 1 184 ? -2.855 21.812 -2.848 1 94.88 184 THR A N 1
ATOM 1502 C CA . THR A 1 184 ? -3.307 20.781 -1.915 1 94.88 184 THR A CA 1
ATOM 1503 C C . THR A 1 184 ? -2.275 20.562 -0.812 1 94.88 184 THR A C 1
ATOM 1505 O O . THR A 1 184 ? -2.547 19.859 0.17 1 94.88 184 THR A O 1
ATOM 1508 N N . PHE A 1 185 ? -1.188 21.234 -0.927 1 96.31 185 PHE A N 1
ATOM 1509 C CA . PHE A 1 185 ? -0.03 21 -0.074 1 96.31 185 PHE A CA 1
ATOM 1510 C C . PHE A 1 185 ? -0.358 21.297 1.383 1 96.31 185 PHE A C 1
ATOM 1512 O O . PHE A 1 185 ? -0.147 20.469 2.262 1 96.31 185 PHE A O 1
ATOM 1519 N N . LEU A 1 186 ? -0.962 22.406 1.623 1 97.38 186 LEU A N 1
ATOM 1520 C CA . LEU A 1 186 ? -1.202 22.828 2.996 1 97.38 186 LEU A CA 1
ATOM 1521 C C . LEU A 1 186 ? -2.291 21.984 3.646 1 97.38 186 LEU A C 1
ATOM 1523 O O . LEU A 1 186 ? -2.199 21.641 4.832 1 97.38 186 LEU A O 1
ATOM 1527 N N . ASP A 1 187 ? -3.301 21.625 2.896 1 97.38 187 ASP A N 1
ATOM 1528 C CA . ASP A 1 187 ? -4.348 20.75 3.402 1 97.38 187 ASP A CA 1
ATOM 1529 C C . ASP A 1 187 ? -3.768 19.406 3.832 1 97.38 187 ASP A C 1
ATOM 1531 O O . ASP A 1 187 ? -4.105 18.891 4.898 1 97.38 187 ASP A O 1
ATOM 1535 N N . ARG A 1 188 ? -2.891 18.953 3.035 1 97.94 188 ARG A N 1
ATOM 1536 C CA . ARG A 1 188 ? -2.293 17.656 3.312 1 97.94 188 ARG A CA 1
ATOM 1537 C C . ARG A 1 188 ? -1.314 17.734 4.477 1 97.94 188 ARG A C 1
ATOM 1539 O O . ARG A 1 188 ? -1.188 16.781 5.258 1 97.94 188 ARG A O 1
ATOM 1546 N N . SER A 1 189 ? -0.636 18.828 4.633 1 98.12 189 SER A N 1
ATOM 1547 C CA . SER A 1 189 ? 0.222 19.031 5.793 1 98.12 189 SER A CA 1
ATOM 1548 C C . SER A 1 189 ? -0.582 19 7.09 1 98.12 189 SER A C 1
ATOM 1550 O O . SER A 1 189 ? -0.166 18.359 8.062 1 98.12 189 SER A O 1
ATOM 1552 N N . LEU A 1 190 ? -1.669 19.672 7.035 1 98.62 190 LEU A N 1
ATOM 1553 C CA . LEU A 1 190 ? -2.543 19.625 8.203 1 98.62 190 LEU A CA 1
ATOM 1554 C C . LEU A 1 190 ? -3.049 18.203 8.453 1 98.62 190 LEU A C 1
ATOM 1556 O O . LEU A 1 190 ? -3.076 17.75 9.594 1 98.62 190 LEU A O 1
ATOM 1560 N N . ASN A 1 191 ? -3.408 17.562 7.402 1 98.62 191 ASN A N 1
ATOM 1561 C CA . ASN A 1 191 ? -3.912 16.203 7.535 1 98.62 191 ASN A CA 1
ATOM 1562 C C . ASN A 1 191 ? -2.867 15.273 8.156 1 98.62 191 ASN A C 1
ATOM 1564 O O . ASN A 1 191 ? -3.209 14.367 8.922 1 98.62 191 ASN A O 1
ATOM 1568 N N . ALA A 1 192 ? -1.621 15.438 7.816 1 98.75 192 ALA A N 1
ATOM 1569 C CA . ALA A 1 192 ? -0.556 14.648 8.438 1 98.75 192 ALA A CA 1
ATOM 1570 C C . ALA A 1 192 ? -0.562 14.828 9.953 1 98.75 192 ALA A C 1
ATOM 1572 O O . ALA A 1 192 ? -0.457 13.844 10.695 1 98.75 192 ALA A O 1
ATOM 1573 N N . THR A 1 193 ? -0.695 16.047 10.391 1 98.75 193 THR A N 1
ATOM 1574 C CA . THR A 1 193 ? -0.727 16.344 11.82 1 98.75 193 THR A CA 1
ATOM 1575 C C . THR A 1 193 ? -1.91 15.648 12.484 1 98.75 193 THR A C 1
ATOM 1577 O O . THR A 1 193 ? -1.751 15 13.523 1 98.75 193 THR A O 1
ATOM 1580 N N . GLU A 1 194 ? -3.023 15.75 11.883 1 98.44 194 GLU A N 1
ATOM 1581 C CA . GLU A 1 194 ? -4.234 15.156 12.445 1 98.44 194 GLU A CA 1
ATOM 1582 C C . GLU A 1 194 ? -4.141 13.633 12.461 1 98.44 194 GLU A C 1
ATOM 1584 O O . GLU A 1 194 ? -4.465 13 13.469 1 98.44 194 GLU A O 1
ATOM 1589 N N . LEU A 1 195 ? -3.691 13.102 11.383 1 98.44 195 LEU A N 1
ATOM 1590 C CA . LEU A 1 195 ? -3.594 11.648 11.242 1 98.44 195 LEU A CA 1
ATOM 1591 C C . LEU A 1 195 ? -2.629 11.07 12.273 1 98.44 195 LEU A C 1
ATOM 1593 O O . LEU A 1 195 ? -2.982 10.148 13.008 1 98.44 195 LEU A O 1
ATOM 1597 N N . ILE A 1 196 ? -1.444 11.617 12.383 1 98.62 196 ILE A N 1
ATOM 1598 C CA . ILE A 1 196 ? -0.415 11.039 13.242 1 98.62 196 ILE A CA 1
ATOM 1599 C C . ILE A 1 196 ? -0.77 11.281 14.711 1 98.62 196 ILE A C 1
ATOM 1601 O O . ILE A 1 196 ? -0.571 10.406 15.555 1 98.62 196 ILE A O 1
ATOM 1605 N N . THR A 1 197 ? -1.314 12.469 14.984 1 98.12 197 THR A N 1
ATOM 1606 C CA . THR A 1 197 ? -1.786 12.727 16.344 1 98.12 197 THR A CA 1
ATOM 1607 C C . THR A 1 197 ? -2.916 11.766 16.719 1 98.12 197 THR A C 1
ATOM 1609 O O . THR A 1 197 ? -2.934 11.211 17.812 1 98.12 197 THR A O 1
ATOM 1612 N N . GLY A 1 198 ? -3.852 11.633 15.797 1 97.88 198 GLY A N 1
ATOM 1613 C CA . GLY A 1 198 ? -4.953 10.703 16.016 1 97.88 198 GLY A CA 1
ATOM 1614 C C . GLY A 1 198 ? -4.492 9.273 16.219 1 97.88 198 GLY A C 1
ATOM 1615 O O . GLY A 1 198 ? -5.004 8.578 17.109 1 97.88 198 GLY A O 1
ATOM 1616 N N . ILE A 1 199 ? -3.551 8.82 15.453 1 98 199 ILE A N 1
ATOM 1617 C CA . ILE A 1 199 ? -2.988 7.484 15.578 1 98 199 ILE A CA 1
ATOM 1618 C C . ILE A 1 199 ? -2.326 7.328 16.953 1 98 199 ILE A C 1
ATOM 1620 O O . ILE A 1 199 ? -2.445 6.281 17.594 1 98 199 ILE A O 1
ATOM 1624 N N . GLY A 1 200 ? -1.619 8.383 17.391 1 97.5 200 GLY A N 1
ATOM 1625 C CA . GLY A 1 200 ? -1.055 8.367 18.734 1 97.5 200 GLY A CA 1
ATOM 1626 C C . GLY A 1 200 ? -2.092 8.133 19.812 1 97.5 200 GLY A C 1
ATOM 1627 O O . GLY A 1 200 ? -1.879 7.32 20.719 1 97.5 200 GLY A O 1
ATOM 1628 N N . LYS A 1 201 ? -3.186 8.773 19.703 1 97.06 201 LYS A N 1
ATOM 1629 C CA . LYS A 1 201 ? -4.273 8.594 20.656 1 97.06 201 LYS A CA 1
ATOM 1630 C C . LYS A 1 201 ? -4.875 7.191 20.547 1 97.06 201 LYS A C 1
ATOM 1632 O O . LYS A 1 201 ? -5.254 6.59 21.547 1 97.06 201 LYS A O 1
ATOM 1637 N N . ALA A 1 202 ? -4.953 6.695 19.344 1 96.81 202 ALA A N 1
ATOM 1638 C CA . ALA A 1 202 ? -5.547 5.387 19.094 1 96.81 202 ALA A CA 1
ATOM 1639 C C . ALA A 1 202 ? -4.734 4.281 19.766 1 96.81 202 ALA A C 1
ATOM 1641 O O . ALA A 1 202 ? -5.297 3.334 20.312 1 96.81 202 ALA A O 1
ATOM 1642 N N . ILE A 1 203 ? -3.416 4.371 19.656 1 94.19 203 ILE A N 1
ATOM 1643 C CA . ILE A 1 203 ? -2.555 3.355 20.25 1 94.19 203 ILE A CA 1
ATOM 1644 C C . ILE A 1 203 ? -2.717 3.365 21.766 1 94.19 203 ILE A C 1
ATOM 1646 O O . ILE A 1 203 ? -2.453 2.361 22.438 1 94.19 203 ILE A O 1
ATOM 1650 N N . GLU A 1 204 ? -3.271 4.484 22.328 1 94.06 204 GLU A N 1
ATOM 1651 C CA . GLU A 1 204 ? -3.514 4.613 23.766 1 94.06 204 GLU A CA 1
ATOM 1652 C C . GLU A 1 204 ? -4.965 4.293 24.109 1 94.06 204 GLU A C 1
ATOM 1654 O O . GLU A 1 204 ? -5.379 4.426 25.266 1 94.06 204 GLU A O 1
ATOM 1659 N N . GLY A 1 205 ? -5.777 3.945 23.141 1 93.06 205 GLY A N 1
ATOM 1660 C CA . GLY A 1 205 ? -7.098 3.416 23.453 1 93.06 205 GLY A CA 1
ATOM 1661 C C . GLY A 1 205 ? -8.227 4.211 22.828 1 93.06 205 GLY A C 1
ATOM 1662 O O . GLY A 1 205 ? -9.383 3.803 22.891 1 93.06 205 GLY A O 1
ATOM 1663 N N . ASP A 1 206 ? -7.891 5.359 22.219 1 93 206 ASP A N 1
ATOM 1664 C CA . ASP A 1 206 ? -8.93 6.141 21.562 1 93 206 ASP A CA 1
ATOM 1665 C C . ASP A 1 206 ? -9.43 5.441 20.297 1 93 206 ASP A C 1
ATOM 1667 O O . ASP A 1 206 ? -8.633 4.887 19.531 1 93 206 ASP A O 1
ATOM 1671 N N . ALA A 1 207 ? -10.672 5.559 19.969 1 93 207 ALA A N 1
ATOM 1672 C CA . ALA A 1 207 ? -11.289 4.734 18.938 1 93 207 ALA A CA 1
ATOM 1673 C C . ALA A 1 207 ? -11.281 5.449 17.594 1 93 207 ALA A C 1
ATOM 1675 O O . ALA A 1 207 ? -11.359 4.809 16.531 1 93 207 ALA A O 1
ATOM 1676 N N . GLN A 1 208 ? -11.125 6.719 17.578 1 95.44 208 GLN A N 1
ATOM 1677 C CA . GLN A 1 208 ? -11.422 7.512 16.391 1 95.44 208 GLN A CA 1
ATOM 1678 C C . GLN A 1 208 ? -10.516 7.113 15.227 1 95.44 208 GLN A C 1
ATOM 1680 O O . GLN A 1 208 ? -10.977 6.949 14.102 1 95.44 208 GLN A O 1
ATOM 1685 N N . TYR A 1 209 ? -9.203 6.996 15.484 1 97.31 209 TYR A N 1
ATOM 1686 C CA . TYR A 1 209 ? -8.242 6.684 14.438 1 97.31 209 TYR A CA 1
ATOM 1687 C C . TYR A 1 209 ? -7.797 5.227 14.523 1 97.31 209 TYR A C 1
ATOM 1689 O O . TYR A 1 209 ? -6.82 4.832 13.875 1 97.31 209 TYR A O 1
ATOM 1697 N N . ARG A 1 210 ? -8.469 4.387 15.242 1 96.62 210 ARG A N 1
ATOM 1698 C CA . ARG A 1 210 ? -8.086 3.006 15.523 1 96.62 210 ARG A CA 1
ATOM 1699 C C . ARG A 1 210 ? -8.086 2.164 14.25 1 96.62 210 ARG A C 1
ATOM 1701 O O . ARG A 1 210 ? -7.254 1.266 14.094 1 96.62 210 ARG A O 1
ATOM 1708 N N . TRP A 1 211 ? -8.953 2.457 13.336 1 96.94 211 TRP A N 1
ATOM 1709 C CA . TRP A 1 211 ? -9.078 1.707 12.094 1 96.94 211 TRP A CA 1
ATOM 1710 C C . TRP A 1 211 ? -7.758 1.678 11.336 1 96.94 211 TRP A C 1
ATOM 1712 O O . TRP A 1 211 ? -7.418 0.676 10.703 1 96.94 211 TRP A O 1
ATOM 1722 N N . PHE A 1 212 ? -6.922 2.67 11.422 1 97.69 212 PHE A N 1
ATOM 1723 C CA . PHE A 1 212 ? -5.703 2.826 10.641 1 97.69 212 PHE A CA 1
ATOM 1724 C C . PHE A 1 212 ? -4.586 1.947 11.195 1 97.69 212 PHE A C 1
ATOM 1726 O O . PHE A 1 212 ? -3.59 1.696 10.508 1 97.69 212 PHE A O 1
ATOM 1733 N N . VAL A 1 213 ? -4.762 1.487 12.445 1 95.62 213 VAL A N 1
ATOM 1734 C CA . VAL A 1 213 ? -3.629 0.791 13.047 1 95.62 213 VAL A CA 1
ATOM 1735 C C . VAL A 1 213 ? -4.094 -0.541 13.633 1 95.62 213 VAL A C 1
ATOM 1737 O O . VAL A 1 213 ? -3.316 -1.242 14.289 1 95.62 213 VAL A O 1
ATOM 1740 N N . GLU A 1 214 ? -5.438 -0.88 13.438 1 87.75 214 GLU A N 1
ATOM 1741 C CA . GLU A 1 214 ? -5.957 -2.16 13.906 1 87.75 214 GLU A CA 1
ATOM 1742 C C . GLU A 1 214 ? -6.84 -2.82 12.852 1 87.75 214 GLU A C 1
ATOM 1744 O O . GLU A 1 214 ? -7.438 -2.137 12.016 1 87.75 214 GLU A O 1
ATOM 1749 N N . TYR B 1 1 ? 8.312 -11.703 -33.281 1 68.25 1 TYR B N 1
ATOM 1750 C CA . TYR B 1 1 ? 7.723 -11.477 -31.953 1 68.25 1 TYR B CA 1
ATOM 1751 C C . TYR B 1 1 ? 8.805 -11.344 -30.891 1 68.25 1 TYR B C 1
ATOM 1753 O O . TYR B 1 1 ? 9.859 -11.969 -30.984 1 68.25 1 TYR B O 1
ATOM 1761 N N . GLU B 1 2 ? 8.57 -10.391 -29.859 1 83.06 2 GLU B N 1
ATOM 1762 C CA . GLU B 1 2 ? 9.477 -10.273 -28.719 1 83.06 2 GLU B CA 1
ATOM 1763 C C . GLU B 1 2 ? 9.102 -11.25 -27.609 1 83.06 2 GLU B C 1
ATOM 1765 O O . GLU B 1 2 ? 9.977 -11.844 -26.969 1 83.06 2 GLU B O 1
ATOM 1770 N N . ARG B 1 3 ? 7.836 -11.43 -27.438 1 88.25 3 ARG B N 1
ATOM 1771 C CA . ARG B 1 3 ? 7.27 -12.398 -26.5 1 88.25 3 ARG B CA 1
ATOM 1772 C C . ARG B 1 3 ? 6.07 -13.109 -27.109 1 88.25 3 ARG B C 1
ATOM 1774 O O . ARG B 1 3 ? 5.273 -12.492 -27.828 1 88.25 3 ARG B O 1
ATOM 1781 N N . MET B 1 4 ? 6.039 -14.406 -26.922 1 89.69 4 MET B N 1
ATOM 1782 C CA . MET B 1 4 ? 4.91 -15.188 -27.422 1 89.69 4 MET B CA 1
ATOM 1783 C C . MET B 1 4 ? 4.395 -16.141 -26.344 1 89.69 4 MET B C 1
ATOM 1785 O O . MET B 1 4 ? 5.18 -16.734 -25.594 1 89.69 4 MET B O 1
ATOM 1789 N N . ALA B 1 5 ? 3.072 -16.203 -26.234 1 91.81 5 ALA B N 1
ATOM 1790 C CA . ALA B 1 5 ? 2.42 -17.125 -25.328 1 91.81 5 ALA B CA 1
ATOM 1791 C C . ALA B 1 5 ? 1.338 -17.938 -26.031 1 91.81 5 ALA B C 1
ATOM 1793 O O . ALA B 1 5 ? 0.753 -17.469 -27.016 1 91.81 5 ALA B O 1
ATOM 1794 N N . PHE B 1 6 ? 1.249 -19.141 -25.688 1 90.94 6 PHE B N 1
ATOM 1795 C CA . PHE B 1 6 ? 0.113 -19.953 -26.125 1 90.94 6 PHE B CA 1
ATOM 1796 C C . PHE B 1 6 ? -0.547 -20.641 -24.938 1 90.94 6 PHE B C 1
ATOM 1798 O O . PHE B 1 6 ? 0.113 -20.922 -23.938 1 90.94 6 PHE B O 1
ATOM 1805 N N . CYS B 1 7 ? -1.841 -20.766 -24.891 1 93.5 7 CYS B N 1
ATOM 1806 C CA . CYS B 1 7 ? -2.627 -21.422 -23.859 1 93.5 7 CYS B CA 1
ATOM 1807 C C . CYS B 1 7 ? -3.801 -22.188 -24.453 1 93.5 7 CYS B C 1
ATOM 1809 O O . CYS B 1 7 ? -4.562 -21.641 -25.25 1 93.5 7 CYS B O 1
ATOM 1811 N N . PHE B 1 8 ? -3.859 -23.469 -24.094 1 95 8 PHE B N 1
ATOM 1812 C CA . PHE B 1 8 ? -4.949 -24.344 -24.531 1 95 8 PHE B CA 1
ATOM 1813 C C . PHE B 1 8 ? -5.781 -24.797 -23.328 1 95 8 PHE B C 1
ATOM 1815 O O . PHE B 1 8 ? -5.238 -25.266 -22.328 1 95 8 PHE B O 1
ATOM 1822 N N . GLU B 1 9 ? -7.023 -24.594 -23.469 1 95.81 9 GLU B N 1
ATOM 1823 C CA . GLU B 1 9 ? -7.957 -25.078 -22.453 1 95.81 9 GLU B CA 1
ATOM 1824 C C . GLU B 1 9 ? -8.523 -26.438 -22.859 1 95.81 9 GLU B C 1
ATOM 1826 O O . GLU B 1 9 ? -8.828 -26.688 -24.016 1 95.81 9 GLU B O 1
ATOM 1831 N N . ILE B 1 10 ? -8.633 -27.328 -21.922 1 96.44 10 ILE B N 1
ATOM 1832 C CA . ILE B 1 10 ? -9.242 -28.641 -22.109 1 96.44 10 ILE B CA 1
ATOM 1833 C C . ILE B 1 10 ? -10.57 -28.719 -21.359 1 96.44 10 ILE B C 1
ATOM 1835 O O . ILE B 1 10 ? -10.609 -29.141 -20.203 1 96.44 10 ILE B O 1
ATOM 1839 N N . PRO B 1 11 ? -11.711 -28.422 -22 1 95.56 11 PRO B N 1
ATOM 1840 C CA . PRO B 1 11 ? -12.992 -28.234 -21.312 1 95.56 11 PRO B CA 1
ATOM 1841 C C . PRO B 1 11 ? -13.547 -29.531 -20.75 1 95.56 11 PRO B C 1
ATOM 1843 O O . PRO B 1 11 ? -14.398 -29.5 -19.859 1 95.56 11 PRO B O 1
ATOM 1846 N N . THR B 1 12 ? -13.062 -30.656 -21.219 1 96.5 12 THR B N 1
ATOM 1847 C CA . THR B 1 12 ? -13.609 -31.938 -20.797 1 96.5 12 THR B CA 1
ATOM 1848 C C . THR B 1 12 ? -12.992 -32.375 -19.469 1 96.5 12 THR B C 1
ATOM 1850 O O . THR B 1 12 ? -13.484 -33.312 -18.828 1 96.5 12 THR B O 1
ATOM 1853 N N . ILE B 1 13 ? -11.922 -31.766 -19.094 1 96.88 13 ILE B N 1
ATOM 1854 C CA . ILE B 1 13 ? -11.312 -32.031 -17.781 1 96.88 13 ILE B CA 1
ATOM 1855 C C . ILE B 1 13 ? -11.492 -30.797 -16.891 1 96.88 13 ILE B C 1
ATOM 1857 O O . ILE B 1 13 ? -10.797 -29.797 -17.062 1 96.88 13 ILE B O 1
ATOM 1861 N N . TYR B 1 14 ? -12.469 -30.875 -16.031 1 97.56 14 TYR B N 1
ATOM 1862 C CA . TYR B 1 14 ? -12.82 -29.719 -15.219 1 97.56 14 TYR B CA 1
ATOM 1863 C C . TYR B 1 14 ? -13.156 -30.141 -13.797 1 97.56 14 TYR B C 1
ATOM 1865 O O . TYR B 1 14 ? -13.375 -31.328 -13.523 1 97.56 14 TYR B O 1
ATOM 1873 N N . GLU B 1 15 ? -13.039 -29.203 -12.898 1 97.62 15 GLU B N 1
ATOM 1874 C CA . GLU B 1 15 ? -13.43 -29.328 -11.5 1 97.62 15 GLU B CA 1
ATOM 1875 C C . GLU B 1 15 ? -14.172 -28.078 -11.023 1 97.62 15 GLU B C 1
ATOM 1877 O O . GLU B 1 15 ? -14.156 -27.047 -11.695 1 97.62 15 GLU B O 1
ATOM 1882 N N . ASP B 1 16 ? -14.867 -28.172 -9.977 1 97.69 16 ASP B N 1
ATOM 1883 C CA . ASP B 1 16 ? -15.539 -27.062 -9.328 1 97.69 16 ASP B CA 1
ATOM 1884 C C . ASP B 1 16 ? -14.898 -26.75 -7.973 1 97.69 16 ASP B C 1
ATOM 1886 O O . ASP B 1 16 ? -14.766 -27.625 -7.125 1 97.69 16 ASP B O 1
ATOM 1890 N N . VAL B 1 17 ? -14.438 -25.562 -7.859 1 97.38 17 VAL B N 1
ATOM 1891 C CA . VAL B 1 17 ? -13.938 -25.078 -6.574 1 97.38 17 VAL B CA 1
ATOM 1892 C C . VAL B 1 17 ? -14.734 -23.859 -6.133 1 97.38 17 VAL B C 1
ATOM 1894 O O . VAL B 1 17 ? -14.703 -22.812 -6.793 1 97.38 17 VAL B O 1
ATOM 1897 N N . ALA B 1 18 ? -15.414 -23.938 -4.969 1 95.12 18 ALA B N 1
ATOM 1898 C CA . ALA B 1 18 ? -16.188 -22.844 -4.398 1 95.12 18 ALA B CA 1
ATOM 1899 C C . ALA B 1 18 ? -17.188 -22.281 -5.414 1 95.12 18 ALA B C 1
ATOM 1901 O O . ALA B 1 18 ? -17.344 -21.062 -5.543 1 95.12 18 ALA B O 1
ATOM 1902 N N . GLY B 1 19 ? -17.734 -23.141 -6.176 1 95.94 19 GLY B N 1
ATOM 1903 C CA . GLY B 1 19 ? -18.734 -22.75 -7.148 1 95.94 19 GLY B CA 1
ATOM 1904 C C . GLY B 1 19 ? -18.156 -22.219 -8.438 1 95.94 19 GLY B C 1
ATOM 1905 O O . GLY B 1 19 ? -18.891 -21.781 -9.328 1 95.94 19 GLY B O 1
ATOM 1906 N N . ASN B 1 20 ? -16.844 -22.188 -8.586 1 98.06 20 ASN B N 1
ATOM 1907 C CA . ASN B 1 20 ? -16.172 -21.719 -9.797 1 98.06 20 ASN B CA 1
ATOM 1908 C C . ASN B 1 20 ? -15.688 -22.891 -10.648 1 98.06 20 ASN B C 1
ATOM 1910 O O . ASN B 1 20 ? -14.953 -23.766 -10.164 1 98.06 20 ASN B O 1
ATOM 1914 N N . ARG B 1 21 ? -16.016 -22.875 -11.828 1 98.25 21 ARG B N 1
ATOM 1915 C CA . ARG B 1 21 ? -15.562 -23.922 -12.75 1 98.25 21 ARG B CA 1
ATOM 1916 C C . ARG B 1 21 ? -14.117 -23.672 -13.188 1 98.25 21 ARG B C 1
ATOM 1918 O O . ARG B 1 21 ? -13.781 -22.594 -13.656 1 98.25 21 ARG B O 1
ATOM 1925 N N . LEU B 1 22 ? -13.352 -24.734 -12.992 1 98.62 22 LEU B N 1
ATOM 1926 C CA . LEU B 1 22 ? -11.953 -24.703 -13.414 1 98.62 22 LEU B CA 1
ATOM 1927 C C . LEU B 1 22 ? -11.703 -25.719 -14.516 1 98.62 22 LEU B C 1
ATOM 1929 O O . LEU B 1 22 ? -11.992 -26.906 -14.352 1 98.62 22 LEU B O 1
ATOM 1933 N N . ASN B 1 23 ? -11.195 -25.25 -15.633 1 98.69 23 ASN B N 1
ATOM 1934 C CA . ASN B 1 23 ? -10.82 -26.141 -16.734 1 98.69 23 ASN B CA 1
ATOM 1935 C C . ASN B 1 23 ? -9.312 -26.375 -16.766 1 98.69 23 ASN B C 1
ATOM 1937 O O . ASN B 1 23 ? -8.531 -25.438 -16.594 1 98.69 23 ASN B O 1
ATOM 1941 N N . LEU B 1 24 ? -8.977 -27.641 -16.969 1 98.56 24 LEU B N 1
ATOM 1942 C CA . LEU B 1 24 ? -7.562 -27.906 -17.203 1 98.56 24 LEU B CA 1
ATOM 1943 C C . LEU B 1 24 ? -7.043 -27.109 -18.391 1 98.56 24 LEU B C 1
ATOM 1945 O O . LEU B 1 24 ? -7.723 -27 -19.422 1 98.56 24 LEU B O 1
ATOM 1949 N N . SER B 1 25 ? -5.844 -26.516 -18.25 1 98.44 25 SER B N 1
ATOM 1950 C CA . SER B 1 25 ? -5.23 -25.688 -19.281 1 98.44 25 SER B CA 1
ATOM 1951 C C . SER B 1 25 ? -3.729 -25.938 -19.359 1 98.44 25 SER B C 1
ATOM 1953 O O . SER B 1 25 ? -3.078 -26.188 -18.344 1 98.44 25 SER B O 1
ATOM 1955 N N . ILE B 1 26 ? -3.225 -25.906 -20.531 1 97.88 26 ILE B N 1
ATOM 1956 C CA . ILE B 1 26 ? -1.798 -26.078 -20.781 1 97.88 26 ILE B CA 1
ATOM 1957 C C . ILE B 1 26 ? -1.288 -24.922 -21.656 1 97.88 26 ILE B C 1
ATOM 1959 O O . ILE B 1 26 ? -2.053 -24.328 -22.406 1 97.88 26 ILE B O 1
ATOM 1963 N N . GLY B 1 27 ? -0.051 -24.578 -21.453 1 96.25 27 GLY B N 1
ATOM 1964 C CA . GLY B 1 27 ? 0.498 -23.5 -22.266 1 96.25 27 GLY B CA 1
ATOM 1965 C C . GLY B 1 27 ? 1.984 -23.297 -22.062 1 96.25 27 GLY B C 1
ATOM 1966 O O . GLY B 1 27 ? 2.65 -24.125 -21.422 1 96.25 27 GLY B O 1
ATOM 1967 N N . GLY B 1 28 ? 2.439 -22.219 -22.703 1 94.75 28 GLY B N 1
ATOM 1968 C CA . GLY B 1 28 ? 3.854 -21.906 -22.594 1 94.75 28 GLY B CA 1
ATOM 1969 C C . GLY B 1 28 ? 4.184 -20.5 -23.094 1 94.75 28 GLY B C 1
ATOM 1970 O O . GLY B 1 28 ? 3.324 -19.828 -23.656 1 94.75 28 GLY B O 1
ATOM 1971 N N . VAL B 1 29 ? 5.301 -20.094 -22.656 1 94.5 29 VAL B N 1
ATOM 1972 C CA . VAL B 1 29 ? 5.793 -18.766 -23.016 1 94.5 29 VAL B CA 1
ATOM 1973 C C . VAL B 1 29 ? 7.223 -18.875 -23.531 1 94.5 29 VAL B C 1
ATOM 1975 O O . VAL B 1 29 ? 8.016 -19.688 -23.047 1 94.5 29 VAL B O 1
ATOM 1978 N N . ARG B 1 30 ? 7.469 -18.141 -24.578 1 91.19 30 ARG B N 1
ATOM 1979 C CA . ARG B 1 30 ? 8.82 -17.906 -25.078 1 91.19 30 ARG B CA 1
ATOM 1980 C C . ARG B 1 30 ? 9.102 -16.422 -25.234 1 91.19 30 ARG B C 1
ATOM 1982 O O . ARG B 1 30 ? 8.25 -15.672 -25.734 1 91.19 30 ARG B O 1
ATOM 1989 N N . ALA B 1 31 ? 10.227 -16.062 -24.688 1 88.31 31 ALA B N 1
ATOM 1990 C CA . ALA B 1 31 ? 10.602 -14.656 -24.781 1 88.31 31 ALA B CA 1
ATOM 1991 C C . ALA B 1 31 ? 12.055 -14.508 -25.219 1 88.31 31 ALA B C 1
ATOM 1993 O O . ALA B 1 31 ? 12.945 -15.172 -24.688 1 88.31 31 ALA B O 1
ATOM 1994 N N . TYR B 1 32 ? 12.242 -13.562 -26.125 1 83.12 32 TYR B N 1
ATOM 1995 C CA . TYR B 1 32 ? 13.562 -13.383 -26.719 1 83.12 32 TYR B CA 1
ATOM 1996 C C . TYR B 1 32 ? 14.547 -12.852 -25.672 1 83.12 32 TYR B C 1
ATOM 1998 O O . TYR B 1 32 ? 15.75 -13.133 -25.75 1 83.12 32 TYR B O 1
ATOM 2006 N N . ASN B 1 33 ? 14.094 -12.062 -24.828 1 80.25 33 ASN B N 1
ATOM 2007 C CA . ASN B 1 33 ? 14.984 -11.5 -23.812 1 80.25 33 ASN B CA 1
ATOM 2008 C C . ASN B 1 33 ? 15.547 -12.586 -22.906 1 80.25 33 ASN B C 1
ATOM 2010 O O . ASN B 1 33 ? 16.5 -12.344 -22.172 1 80.25 33 ASN B O 1
ATOM 2014 N N . HIS B 1 34 ? 15.008 -13.688 -22.969 1 76.5 34 HIS B N 1
ATOM 2015 C CA . HIS B 1 34 ? 15.516 -14.82 -22.203 1 76.5 34 HIS B CA 1
ATOM 2016 C C . HIS B 1 34 ? 16.531 -15.625 -23.016 1 76.5 34 HIS B C 1
ATOM 2018 O O . HIS B 1 34 ? 17.141 -16.562 -22.516 1 76.5 34 HIS B O 1
ATOM 2024 N N . GLU B 1 35 ? 16.703 -15.227 -24.297 1 76.75 35 GLU B N 1
ATOM 2025 C CA . GLU B 1 35 ? 17.531 -15.984 -25.219 1 76.75 35 GLU B CA 1
ATOM 2026 C C . GLU B 1 35 ? 18.922 -15.359 -25.359 1 76.75 35 GLU B C 1
ATOM 2028 O O . GLU B 1 35 ? 19.094 -14.164 -25.141 1 76.75 35 GLU B O 1
ATOM 2033 N N . ASN B 1 36 ? 19.875 -16.375 -25.453 1 64.06 36 ASN B N 1
ATOM 2034 C CA . ASN B 1 36 ? 21.172 -15.891 -25.906 1 64.06 36 ASN B CA 1
ATOM 2035 C C . ASN B 1 36 ? 21.219 -15.789 -27.438 1 64.06 36 ASN B C 1
ATOM 2037 O O . ASN B 1 36 ? 21.391 -16.797 -28.125 1 64.06 36 ASN B O 1
ATOM 2041 N N . LEU B 1 37 ? 20.984 -14.719 -28.031 1 60.69 37 LEU B N 1
ATOM 2042 C CA . LEU B 1 37 ? 20.812 -14.492 -29.453 1 60.69 37 LEU B CA 1
ATOM 2043 C C . LEU B 1 37 ? 22.141 -14.641 -30.188 1 60.69 37 LEU B C 1
ATOM 2045 O O . LEU B 1 37 ? 22.156 -14.781 -31.422 1 60.69 37 LEU B O 1
ATOM 2049 N N . TYR B 1 38 ? 23.219 -14.688 -29.547 1 58.28 38 TYR B N 1
ATOM 2050 C CA . TYR B 1 38 ? 24.516 -14.641 -30.219 1 58.28 38 TYR B CA 1
ATOM 2051 C C . TYR B 1 38 ? 25.047 -16.047 -30.484 1 58.28 38 TYR B C 1
ATOM 2053 O O . TYR B 1 38 ? 26.031 -16.219 -31.203 1 58.28 38 TYR B O 1
ATOM 2061 N N . SER B 1 39 ? 24.578 -17.203 -29.875 1 55.16 39 SER B N 1
ATOM 2062 C CA . SER B 1 39 ? 25.266 -18.484 -30.016 1 55.16 39 SER B CA 1
ATOM 2063 C C . SER B 1 39 ? 24.688 -19.312 -31.156 1 55.16 39 SER B C 1
ATOM 2065 O O . SER B 1 39 ? 23.5 -19.203 -31.469 1 55.16 39 SER B O 1
ATOM 2067 N N . LYS B 1 40 ? 25.531 -19.891 -32.062 1 56.34 40 LYS B N 1
ATOM 2068 C CA . LYS B 1 40 ? 25.25 -20.719 -33.25 1 56.34 40 LYS B CA 1
ATOM 2069 C C . LYS B 1 40 ? 24.266 -21.828 -32.906 1 56.34 40 LYS B C 1
ATOM 2071 O O . LYS B 1 40 ? 23.406 -22.172 -33.719 1 56.34 40 LYS B O 1
ATOM 2076 N N . LYS B 1 41 ? 24.656 -22.922 -32.156 1 59.5 41 LYS B N 1
ATOM 2077 C CA . LYS B 1 41 ? 23.859 -24.094 -31.828 1 59.5 41 LYS B CA 1
ATOM 2078 C C . LYS B 1 41 ? 22.766 -23.75 -30.812 1 59.5 41 LYS B C 1
ATOM 2080 O O . LYS B 1 41 ? 23.062 -23.516 -29.641 1 59.5 41 LYS B O 1
ATOM 2085 N N . THR B 1 42 ? 21.672 -22.953 -30.984 1 67.38 42 THR B N 1
ATOM 2086 C CA . THR B 1 42 ? 20.984 -21.906 -30.234 1 67.38 42 THR B CA 1
ATOM 2087 C C . THR B 1 42 ? 19.953 -22.516 -29.281 1 67.38 42 THR B C 1
ATOM 2089 O O . THR B 1 42 ? 18.938 -23.078 -29.719 1 67.38 42 THR B O 1
ATOM 2092 N N . VAL B 1 43 ? 20.422 -23.141 -28.188 1 84.12 43 VAL B N 1
ATOM 2093 C CA . VAL B 1 43 ? 19.5 -23.531 -27.109 1 84.12 43 VAL B CA 1
ATOM 2094 C C . VAL B 1 43 ? 18.375 -22.516 -27 1 84.12 43 VAL B C 1
ATOM 2096 O O . VAL B 1 43 ? 18.625 -21.297 -27.016 1 84.12 43 VAL B O 1
ATOM 2099 N N . GLU B 1 44 ? 17.125 -23.109 -27.078 1 85.81 44 GLU B N 1
ATOM 2100 C CA . GLU B 1 44 ? 15.953 -22.25 -26.891 1 85.81 44 GLU B CA 1
ATOM 2101 C C . GLU B 1 44 ? 15.336 -22.438 -25.516 1 85.81 44 GLU B C 1
ATOM 2103 O O . GLU B 1 44 ? 15.336 -23.547 -24.969 1 85.81 44 GLU B O 1
ATOM 2108 N N . LYS B 1 45 ? 14.852 -21.375 -25 1 91.06 45 LYS B N 1
ATOM 2109 C CA . LYS B 1 45 ? 14.258 -21.422 -23.672 1 91.06 45 LYS B CA 1
ATOM 2110 C C . LYS B 1 45 ? 12.742 -21.234 -23.734 1 91.06 45 LYS B C 1
ATOM 2112 O O . LYS B 1 45 ? 12.258 -20.375 -24.484 1 91.06 45 LYS B O 1
ATOM 2117 N N . PHE B 1 46 ? 12.047 -22.125 -23.016 1 92.62 46 PHE B N 1
ATOM 2118 C CA . PHE B 1 46 ? 10.594 -22.047 -22.938 1 92.62 46 PHE B CA 1
ATOM 2119 C C . PHE B 1 46 ? 10.117 -22.141 -21.5 1 92.62 46 PHE B C 1
ATOM 2121 O O . PHE B 1 46 ? 10.797 -22.719 -20.641 1 92.62 46 PHE B O 1
ATOM 2128 N N . LYS B 1 47 ? 9.047 -21.469 -21.203 1 96.19 47 LYS B N 1
ATOM 2129 C CA . LYS B 1 47 ? 8.234 -21.781 -20.016 1 96.19 47 LYS B CA 1
ATOM 2130 C C . LYS B 1 47 ? 7 -22.594 -20.406 1 96.19 47 LYS B C 1
ATOM 2132 O O . LYS B 1 47 ? 6.375 -22.328 -21.438 1 96.19 47 LYS B O 1
ATOM 2137 N N . VAL B 1 48 ? 6.746 -23.625 -19.656 1 97.12 48 VAL B N 1
ATOM 2138 C CA . VAL B 1 48 ? 5.586 -24.453 -19.953 1 97.12 48 VAL B CA 1
ATOM 2139 C C . VAL B 1 48 ? 4.816 -24.75 -18.656 1 97.12 48 VAL B C 1
ATOM 2141 O O . VAL B 1 48 ? 5.41 -24.875 -17.594 1 97.12 48 VAL B O 1
ATOM 2144 N N . PHE B 1 49 ? 3.51 -24.797 -18.828 1 98.38 49 PHE B N 1
ATOM 2145 C CA . PHE B 1 49 ? 2.719 -25.047 -17.625 1 98.38 49 PHE B CA 1
ATOM 2146 C C . PHE B 1 49 ? 1.544 -25.969 -17.938 1 98.38 49 PHE B C 1
ATOM 2148 O O . PHE B 1 49 ? 1.146 -26.109 -19.094 1 98.38 49 PHE B O 1
ATOM 2155 N N . ILE B 1 50 ? 1.168 -26.688 -16.984 1 98.69 50 ILE B N 1
ATOM 2156 C CA . ILE B 1 50 ? -0.121 -27.359 -16.891 1 98.69 50 ILE B CA 1
ATOM 2157 C C . ILE B 1 50 ? -0.812 -26.984 -15.586 1 98.69 50 ILE B C 1
ATOM 2159 O O . ILE B 1 50 ? -0.178 -26.953 -14.531 1 98.69 50 ILE B O 1
ATOM 2163 N N . GLY B 1 51 ? -2.049 -26.547 -15.656 1 98.56 51 GLY B N 1
ATOM 2164 C CA . GLY B 1 51 ? -2.836 -26.109 -14.516 1 98.56 51 GLY B CA 1
ATOM 2165 C C . GLY B 1 51 ? -4.305 -25.922 -14.844 1 98.56 51 GLY B C 1
ATOM 2166 O O . GLY B 1 51 ? -4.891 -26.719 -15.57 1 98.56 51 GLY B O 1
ATOM 2167 N N . PHE B 1 52 ? -4.84 -24.891 -14.195 1 98.81 52 PHE B N 1
ATOM 2168 C CA . PHE B 1 52 ? -6.27 -24.688 -14.414 1 98.81 52 PHE B CA 1
ATOM 2169 C C . PHE B 1 52 ? -6.578 -23.234 -14.719 1 98.81 52 PHE B C 1
ATOM 2171 O O . PHE B 1 52 ? -5.863 -22.344 -14.273 1 98.81 52 PHE B O 1
ATOM 2178 N N . LYS B 1 53 ? -7.562 -23.016 -15.438 1 98.38 53 LYS B N 1
ATOM 2179 C CA . LYS B 1 53 ? -8.141 -21.688 -15.664 1 98.38 53 LYS B CA 1
ATOM 2180 C C . LYS B 1 53 ? -9.5 -21.562 -14.984 1 98.38 53 LYS B C 1
ATOM 2182 O O . LYS B 1 53 ? -10.383 -22.391 -15.195 1 98.38 53 LYS B O 1
ATOM 2187 N N . ASN B 1 54 ? -9.633 -20.578 -14.125 1 98.44 54 ASN B N 1
ATOM 2188 C CA . ASN B 1 54 ? -10.93 -20.25 -13.547 1 98.44 54 ASN B CA 1
ATOM 2189 C C . ASN B 1 54 ? -11.844 -19.562 -14.562 1 98.44 54 ASN B C 1
ATOM 2191 O O . ASN B 1 54 ? -11.539 -18.453 -15.016 1 98.44 54 ASN B O 1
ATOM 2195 N N . LEU B 1 55 ? -12.93 -20.109 -14.852 1 97.75 55 LEU B N 1
ATOM 2196 C CA . LEU B 1 55 ? -13.734 -19.625 -15.977 1 97.75 55 LEU B CA 1
ATOM 2197 C C . LEU B 1 55 ? -14.57 -18.422 -15.57 1 97.75 55 LEU B C 1
ATOM 2199 O O . LEU B 1 55 ? -15.086 -17.703 -16.422 1 97.75 55 LEU B O 1
ATOM 2203 N N . VAL B 1 56 ? -14.742 -18.219 -14.25 1 97.06 56 VAL B N 1
ATOM 2204 C CA . VAL B 1 56 ? -15.523 -17.094 -13.773 1 97.06 56 VAL B CA 1
ATOM 2205 C C . VAL B 1 56 ? -14.781 -15.789 -14.062 1 97.06 56 VAL B C 1
ATOM 2207 O O . VAL B 1 56 ? -15.383 -14.797 -14.484 1 97.06 56 VAL B O 1
ATOM 2210 N N . CYS B 1 57 ? -13.438 -15.812 -13.883 1 94.94 57 CYS B N 1
ATOM 2211 C CA . CYS B 1 57 ? -12.641 -14.602 -14.008 1 94.94 57 CYS B CA 1
ATOM 2212 C C . CYS B 1 57 ? -11.555 -14.773 -15.062 1 94.94 57 CYS B C 1
ATOM 2214 O O . CYS B 1 57 ? -10.82 -13.828 -15.359 1 94.94 57 CYS B O 1
ATOM 2216 N N . CYS B 1 58 ? -11.359 -15.969 -15.523 1 96.31 58 CYS B N 1
ATOM 2217 C CA . CYS B 1 58 ? -10.336 -16.359 -16.484 1 96.31 58 CYS B CA 1
ATOM 2218 C C . CYS B 1 58 ? -8.945 -16.281 -15.859 1 96.31 58 CYS B C 1
ATOM 2220 O O . CYS B 1 58 ? -7.953 -16.094 -16.562 1 96.31 58 CYS B O 1
ATOM 2222 N N . ASN B 1 59 ? -8.875 -16.359 -14.586 1 97.56 59 ASN B N 1
ATOM 2223 C CA . ASN B 1 59 ? -7.598 -16.422 -13.891 1 97.56 59 ASN B CA 1
ATOM 2224 C C . ASN B 1 59 ? -6.887 -17.75 -14.125 1 97.56 59 ASN B C 1
ATOM 2226 O O . ASN B 1 59 ? -7.527 -18.797 -14.188 1 97.56 59 ASN B O 1
ATOM 2230 N N . LEU B 1 60 ? -5.625 -17.688 -14.273 1 97.94 60 LEU B N 1
ATOM 2231 C CA . LEU B 1 60 ? -4.816 -18.891 -14.438 1 97.94 60 LEU B CA 1
ATOM 2232 C C . LEU B 1 60 ? -4.25 -19.359 -13.102 1 97.94 60 LEU B C 1
ATOM 2234 O O . LEU B 1 60 ? -3.605 -18.578 -12.391 1 97.94 60 LEU B O 1
ATOM 2238 N N . CYS B 1 61 ? -4.5 -20.578 -12.773 1 98.56 61 CYS B N 1
ATOM 2239 C CA . CYS B 1 61 ? -4.023 -21.219 -11.547 1 98.56 61 CYS B CA 1
ATOM 2240 C C . CYS B 1 61 ? -2.887 -22.188 -11.844 1 98.56 61 CYS B C 1
ATOM 2242 O O . CYS B 1 61 ? -3.096 -23.219 -12.5 1 98.56 61 CYS B O 1
ATOM 2244 N N . VAL B 1 62 ? -1.712 -21.859 -11.305 1 98.5 62 VAL B N 1
ATOM 2245 C CA . VAL B 1 62 ? -0.505 -22.625 -11.586 1 98.5 62 VAL B CA 1
ATOM 2246 C C . VAL B 1 62 ? 0.09 -23.156 -10.281 1 98.5 62 VAL B C 1
ATOM 2248 O O . VAL B 1 62 ? 0.118 -22.438 -9.273 1 98.5 62 VAL B O 1
ATOM 2251 N N . SER B 1 63 ? 0.48 -24.406 -10.258 1 98.44 63 SER B N 1
ATOM 2252 C CA . SER B 1 63 ? 1.124 -24.984 -9.078 1 98.44 63 SER B CA 1
ATOM 2253 C C . SER B 1 63 ? 2.574 -25.359 -9.367 1 98.44 63 SER B C 1
ATOM 2255 O O . SER B 1 63 ? 3.008 -25.328 -10.523 1 98.44 63 SER B O 1
ATOM 2257 N N . THR B 1 64 ? 3.268 -25.703 -8.32 1 97.56 64 THR B N 1
ATOM 2258 C CA . THR B 1 64 ? 4.703 -25.938 -8.391 1 97.56 64 THR B CA 1
ATOM 2259 C C . THR B 1 64 ? 5.008 -27.141 -9.297 1 97.56 64 THR B C 1
ATOM 2261 O O . THR B 1 64 ? 5.961 -27.094 -10.078 1 97.56 64 THR B O 1
ATOM 2264 N N . ASP B 1 65 ? 4.266 -28.141 -9.258 1 98.31 65 ASP B N 1
ATOM 2265 C CA . ASP B 1 65 ? 4.562 -29.344 -10.031 1 98.31 65 ASP B CA 1
ATOM 2266 C C . ASP B 1 65 ? 3.998 -29.25 -11.445 1 98.31 65 ASP B C 1
ATOM 2268 O O . ASP B 1 65 ? 4.211 -30.141 -12.273 1 98.31 65 ASP B O 1
ATOM 2272 N N . GLY B 1 66 ? 3.316 -28.156 -11.773 1 98.56 66 GLY B N 1
ATOM 2273 C CA . GLY B 1 66 ? 2.74 -28 -13.102 1 98.56 66 GLY B CA 1
ATOM 2274 C C . GLY B 1 66 ? 3.422 -26.922 -13.922 1 98.56 66 GLY B C 1
ATOM 2275 O O . GLY B 1 66 ? 2.896 -26.484 -14.953 1 98.56 66 GLY B O 1
ATOM 2276 N N . PHE B 1 67 ? 4.527 -26.453 -13.438 1 98.56 67 PHE B N 1
ATOM 2277 C CA . PHE B 1 67 ? 5.168 -25.312 -14.094 1 98.56 67 PHE B CA 1
ATOM 2278 C C . PHE B 1 67 ? 6.672 -25.531 -14.195 1 98.56 67 PHE B C 1
ATOM 2280 O O . PHE B 1 67 ? 7.324 -25.875 -13.211 1 98.56 67 PHE B O 1
ATOM 2287 N N . LYS B 1 68 ? 7.191 -25.375 -15.391 1 97.38 68 LYS B N 1
ATOM 2288 C CA . LYS B 1 68 ? 8.625 -25.297 -15.648 1 97.38 68 LYS B CA 1
ATOM 2289 C C . LYS B 1 68 ? 9.023 -23.922 -16.156 1 97.38 68 LYS B C 1
ATOM 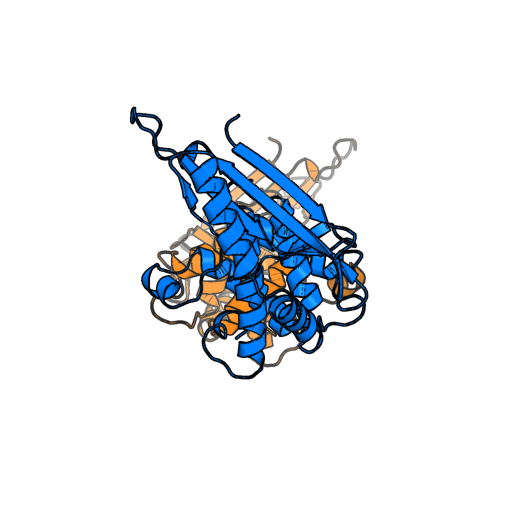2291 O O . LYS B 1 68 ? 8.727 -23.562 -17.312 1 97.38 68 LYS B O 1
ATOM 2296 N N . SER B 1 69 ? 9.727 -23.219 -15.344 1 95.31 69 SER B N 1
ATOM 2297 C CA . SER B 1 69 ? 10.047 -21.828 -15.617 1 95.31 69 SER B CA 1
ATOM 2298 C C . SER B 1 69 ? 11.148 -21.703 -16.672 1 95.31 69 SER B C 1
ATOM 2300 O O . SER B 1 69 ? 11.312 -20.656 -17.281 1 95.31 69 SER B O 1
ATOM 2302 N N . GLU B 1 70 ? 11.922 -22.766 -16.75 1 93.06 70 GLU B N 1
ATOM 2303 C CA . GLU B 1 70 ? 12.977 -22.766 -17.766 1 93.06 70 GLU B CA 1
ATOM 2304 C C . GLU B 1 70 ? 13.172 -24.156 -18.344 1 93.06 70 GLU B C 1
ATOM 2306 O O . GLU B 1 70 ? 13.664 -25.062 -17.672 1 93.06 70 GLU B O 1
ATOM 2311 N N . LEU B 1 71 ? 12.688 -24.297 -19.562 1 92.44 71 LEU B N 1
ATOM 2312 C CA . LEU B 1 71 ? 12.93 -25.484 -20.359 1 92.44 71 LEU B CA 1
ATOM 2313 C C . LEU B 1 71 ? 13.922 -25.188 -21.484 1 92.44 71 LEU B C 1
ATOM 2315 O O . LEU B 1 71 ? 13.641 -24.375 -22.375 1 92.44 71 LEU B O 1
ATOM 2319 N N . ARG B 1 72 ? 15.102 -25.734 -21.359 1 90.75 72 ARG B N 1
ATOM 2320 C CA . ARG B 1 72 ? 16.125 -25.594 -22.391 1 90.75 72 ARG B CA 1
ATOM 2321 C C . ARG B 1 72 ? 16.062 -26.734 -23.391 1 90.75 72 ARG B C 1
ATOM 2323 O O . ARG B 1 72 ? 16.188 -27.906 -23.016 1 90.75 72 ARG B O 1
ATOM 2330 N N . VAL B 1 73 ? 15.828 -26.375 -24.625 1 90.56 73 VAL B N 1
ATOM 2331 C CA . VAL B 1 73 ? 15.641 -27.438 -25.609 1 90.56 73 VAL B CA 1
ATOM 2332 C C . VAL B 1 73 ? 16.438 -27.141 -26.859 1 90.56 73 VAL B C 1
ATOM 2334 O O . VAL B 1 73 ? 16.672 -25.969 -27.203 1 90.56 73 VAL B O 1
ATOM 2337 N N . MET B 1 74 ? 16.797 -28.141 -27.516 1 87.69 74 MET B N 1
ATOM 2338 C CA . MET B 1 74 ? 17.578 -28.016 -28.75 1 87.69 74 MET B CA 1
ATOM 2339 C C . MET B 1 74 ? 16.703 -28.203 -29.984 1 87.69 74 MET B C 1
ATOM 2341 O O . MET B 1 74 ? 17.109 -27.891 -31.094 1 87.69 74 MET B O 1
ATOM 2345 N N . GLY B 1 75 ? 15.492 -28.719 -29.766 1 88.25 75 GLY B N 1
ATOM 2346 C CA . GLY B 1 75 ? 14.562 -28.953 -30.859 1 88.25 75 GLY B CA 1
ATOM 2347 C C . GLY B 1 75 ? 13.164 -29.297 -30.375 1 88.25 75 GLY B C 1
ATOM 2348 O O . GLY B 1 75 ? 12.906 -29.375 -29.172 1 88.25 75 GLY B O 1
ATOM 2349 N N . VAL B 1 76 ? 12.312 -29.469 -31.266 1 89.44 76 VAL B N 1
ATOM 2350 C CA . VAL B 1 76 ? 10.891 -29.656 -30.984 1 89.44 76 VAL B CA 1
ATOM 2351 C C . VAL B 1 76 ? 10.68 -30.969 -30.234 1 89.44 76 VAL B C 1
ATOM 2353 O O . VAL B 1 76 ? 9.828 -31.047 -29.344 1 89.44 76 VAL B O 1
ATOM 2356 N N . GLN B 1 77 ? 11.469 -31.953 -30.688 1 94 77 GLN B N 1
ATOM 2357 C CA . GLN B 1 77 ? 11.305 -33.25 -30.016 1 94 77 GLN B CA 1
ATOM 2358 C C . GLN B 1 77 ? 11.68 -33.156 -28.547 1 94 77 GLN B C 1
ATOM 2360 O O . GLN B 1 77 ? 11.008 -33.719 -27.688 1 94 77 GLN B O 1
ATOM 2365 N N . ASP B 1 78 ? 12.703 -32.469 -28.312 1 93.62 78 ASP B N 1
ATOM 2366 C CA . ASP B 1 78 ? 13.117 -32.219 -26.938 1 93.62 78 ASP B CA 1
ATOM 2367 C C . ASP B 1 78 ? 12.031 -31.469 -26.156 1 93.62 78 ASP B C 1
ATOM 2369 O O . ASP B 1 78 ? 11.75 -31.812 -25 1 93.62 78 ASP B O 1
ATOM 2373 N N . LEU B 1 79 ? 11.484 -30.531 -26.781 1 93.31 79 LEU B N 1
ATOM 2374 C CA . LEU B 1 79 ? 10.406 -29.75 -26.172 1 93.31 79 LEU B CA 1
ATOM 2375 C C . LEU B 1 79 ? 9.203 -30.641 -25.859 1 93.31 79 LEU B C 1
ATOM 2377 O O . LEU B 1 79 ? 8.656 -30.594 -24.75 1 93.31 79 LEU B O 1
ATOM 2381 N N . PHE B 1 80 ? 8.891 -31.422 -26.812 1 95 80 PHE B N 1
ATOM 2382 C CA . PHE B 1 80 ? 7.766 -32.344 -26.656 1 95 80 PHE B CA 1
ATOM 2383 C C . PHE B 1 80 ? 7.992 -33.281 -25.484 1 95 80 PHE B C 1
ATOM 2385 O O . PHE B 1 80 ? 7.117 -33.438 -24.641 1 95 80 PHE B O 1
ATOM 2392 N N . ASP B 1 81 ? 9.117 -33.906 -25.422 1 96.31 81 ASP B N 1
ATOM 2393 C CA . ASP B 1 81 ? 9.438 -34.875 -24.391 1 96.31 81 ASP B CA 1
ATOM 2394 C C . ASP B 1 81 ? 9.414 -34.219 -23 1 96.31 81 ASP B C 1
ATOM 2396 O O . ASP B 1 81 ? 8.867 -34.781 -22.047 1 96.31 81 ASP B O 1
ATOM 2400 N N . ALA B 1 82 ? 9.961 -33.094 -22.938 1 95.19 82 ALA B N 1
ATOM 2401 C CA . ALA B 1 82 ? 10.008 -32.375 -21.656 1 95.19 82 ALA B CA 1
ATOM 2402 C C . ALA B 1 82 ? 8.609 -31.969 -21.203 1 95.19 82 ALA B C 1
ATOM 2404 O O . ALA B 1 82 ? 8.289 -32.062 -20.016 1 95.19 82 ALA B O 1
ATOM 2405 N N . THR B 1 83 ? 7.812 -31.531 -22.094 1 96.25 83 THR B N 1
ATOM 2406 C CA . THR B 1 83 ? 6.438 -31.156 -21.797 1 96.25 83 THR B CA 1
ATOM 2407 C C . THR B 1 83 ? 5.633 -32.344 -21.312 1 96.25 83 THR B C 1
ATOM 2409 O O . THR B 1 83 ? 4.91 -32.281 -20.312 1 96.25 83 THR B O 1
ATOM 2412 N N . LEU B 1 84 ? 5.832 -33.469 -22.031 1 96.81 84 LEU B N 1
ATOM 2413 C CA . LEU B 1 84 ? 5.121 -34.688 -21.656 1 96.81 84 LEU B CA 1
ATOM 2414 C C . LEU B 1 84 ? 5.543 -35.156 -20.266 1 96.81 84 LEU B C 1
ATOM 2416 O O . LEU B 1 84 ? 4.723 -35.656 -19.5 1 96.81 84 LEU B O 1
ATOM 2420 N N . HIS B 1 85 ? 6.773 -35.031 -20.047 1 97.25 85 HIS B N 1
ATOM 2421 C CA . HIS B 1 85 ? 7.273 -35.406 -18.719 1 97.25 85 HIS B CA 1
ATOM 2422 C C . HIS B 1 85 ? 6.598 -34.562 -17.641 1 97.25 85 HIS B C 1
ATOM 2424 O O . HIS B 1 85 ? 6.156 -35.094 -16.625 1 97.25 85 HIS B O 1
ATOM 2430 N N . LEU B 1 86 ? 6.469 -33.25 -17.828 1 97.5 86 LEU B N 1
ATOM 2431 C CA . LEU B 1 86 ? 5.785 -32.344 -16.891 1 97.5 86 LEU B CA 1
ATOM 2432 C C . LEU B 1 86 ? 4.34 -32.781 -16.688 1 97.5 86 LEU B C 1
ATOM 2434 O O . LEU B 1 86 ? 3.865 -32.844 -15.547 1 97.5 86 LEU B O 1
ATOM 2438 N N . PHE B 1 87 ? 3.66 -33.156 -17.719 1 96.94 87 PHE B N 1
ATOM 2439 C CA . PHE B 1 87 ? 2.254 -33.531 -17.656 1 96.94 87 PHE B CA 1
ATOM 2440 C C . PHE B 1 87 ? 2.076 -34.812 -16.859 1 96.94 87 PHE B C 1
ATOM 2442 O O . PHE B 1 87 ? 1.097 -34.969 -16.125 1 96.94 87 PHE B O 1
ATOM 2449 N N . ARG B 1 88 ? 3.049 -35.656 -17 1 97.38 88 ARG B N 1
ATOM 2450 C CA . ARG B 1 88 ? 2.982 -36.938 -16.297 1 97.38 88 ARG B CA 1
ATOM 2451 C C . ARG B 1 88 ? 3.232 -36.781 -14.812 1 97.38 88 ARG B C 1
ATOM 2453 O O . ARG B 1 88 ? 2.662 -37.5 -13.992 1 97.38 88 ARG B O 1
ATOM 2460 N N . GLU B 1 89 ? 4.023 -35.844 -14.492 1 97.62 89 GLU B N 1
ATOM 2461 C CA . GLU B 1 89 ? 4.402 -35.625 -13.102 1 97.62 89 GLU B CA 1
ATOM 2462 C C . GLU B 1 89 ? 3.379 -34.75 -12.383 1 97.62 89 GLU B C 1
ATOM 2464 O O . GLU B 1 89 ? 3.311 -34.719 -11.156 1 97.62 89 GLU B O 1
ATOM 2469 N N . TYR B 1 90 ? 2.67 -34.031 -13.164 1 98.25 90 TYR B N 1
ATOM 2470 C CA . TYR B 1 90 ? 1.687 -33.125 -12.617 1 98.25 90 TYR B CA 1
ATOM 2471 C C . TYR B 1 90 ? 0.577 -33.875 -11.891 1 98.25 90 TYR B C 1
ATOM 2473 O O . TYR B 1 90 ? -0.03 -34.781 -12.445 1 98.25 90 TYR B O 1
ATOM 2481 N N . ASP B 1 91 ? 0.298 -33.469 -10.633 1 98.38 91 ASP B N 1
ATOM 2482 C CA . ASP B 1 91 ? -0.763 -34.062 -9.82 1 98.38 91 ASP B CA 1
ATOM 2483 C C . ASP B 1 91 ? -1.978 -33.156 -9.75 1 98.38 91 ASP B C 1
ATOM 2485 O O . ASP B 1 91 ? -2.102 -32.344 -8.812 1 98.38 91 ASP B O 1
ATOM 2489 N N . ALA B 1 92 ? -2.902 -33.312 -10.672 1 97.56 92 ALA B N 1
ATOM 2490 C CA . ALA B 1 92 ? -4.078 -32.438 -10.789 1 97.56 92 ALA B CA 1
ATOM 2491 C C . ALA B 1 92 ? -4.949 -32.531 -9.539 1 97.56 92 ALA B C 1
ATOM 2493 O O . ALA B 1 92 ? -5.488 -31.516 -9.078 1 97.56 92 ALA B O 1
ATOM 2494 N N . GLU B 1 93 ? -5.09 -33.719 -9.016 1 97.69 93 GLU B N 1
ATOM 2495 C CA . GLU B 1 93 ? -5.922 -33.938 -7.828 1 97.69 93 GLU B CA 1
ATOM 2496 C C . GLU B 1 93 ? -5.367 -33.156 -6.633 1 97.69 93 GLU B C 1
ATOM 2498 O O . GLU B 1 93 ? -6.121 -32.5 -5.906 1 97.69 93 GLU B O 1
ATOM 2503 N N . ARG B 1 94 ? -4.105 -33.25 -6.457 1 98 94 ARG B N 1
ATOM 2504 C CA . ARG B 1 94 ? -3.467 -32.5 -5.371 1 98 94 ARG B CA 1
ATOM 2505 C C . ARG B 1 94 ? -3.65 -31.016 -5.547 1 98 94 ARG B C 1
ATOM 2507 O O . ARG B 1 94 ? -3.936 -30.297 -4.582 1 98 94 ARG B O 1
ATOM 2514 N N . HIS B 1 95 ? -3.475 -30.531 -6.734 1 98.44 95 HIS B N 1
ATOM 2515 C CA . HIS B 1 95 ? -3.637 -29.109 -7.035 1 98.44 95 HIS B CA 1
ATOM 2516 C C . HIS B 1 95 ? -5.055 -28.641 -6.723 1 98.44 95 HIS B C 1
ATOM 2518 O O . HIS B 1 95 ? -5.238 -27.609 -6.09 1 98.44 95 HIS B O 1
ATOM 2524 N N . ILE B 1 96 ? -6.035 -29.438 -7.105 1 98.31 96 ILE B N 1
ATOM 2525 C CA . ILE B 1 96 ? -7.434 -29.094 -6.879 1 98.31 96 ILE B CA 1
ATOM 2526 C C . ILE B 1 96 ? -7.723 -29.078 -5.383 1 98.31 96 ILE B C 1
ATOM 2528 O O . ILE B 1 96 ? -8.414 -28.188 -4.891 1 98.31 96 ILE B O 1
ATOM 2532 N N . LYS B 1 97 ? -7.203 -30.031 -4.695 1 98.06 97 LYS B N 1
ATOM 2533 C CA . LYS B 1 97 ? -7.398 -30.078 -3.252 1 98.06 97 LYS B CA 1
ATOM 2534 C C . LYS B 1 97 ? -6.785 -28.859 -2.564 1 98.06 97 LYS B C 1
ATOM 2536 O O . LYS B 1 97 ? -7.367 -28.328 -1.622 1 98.06 97 LYS B O 1
ATOM 2541 N N . LEU B 1 98 ? -5.645 -28.5 -3.029 1 98 98 LEU B N 1
ATOM 2542 C CA . LEU B 1 98 ? -4.965 -27.312 -2.498 1 98 98 LEU B CA 1
ATOM 2543 C C . LEU B 1 98 ? -5.82 -26.062 -2.676 1 98 98 LEU B C 1
ATOM 2545 O O . LEU B 1 98 ? -5.996 -25.297 -1.733 1 98 98 LEU B O 1
ATOM 2549 N N . MET B 1 99 ? -6.332 -25.859 -3.854 1 98.5 99 MET B N 1
ATOM 2550 C CA . MET B 1 99 ? -7.168 -24.703 -4.148 1 98.5 99 MET B CA 1
ATOM 2551 C C . MET B 1 99 ? -8.469 -24.75 -3.363 1 98.5 99 MET B C 1
ATOM 2553 O O . MET B 1 99 ? -8.914 -23.75 -2.812 1 98.5 99 MET B O 1
ATOM 2557 N N . ALA B 1 100 ? -9.031 -25.922 -3.262 1 98.25 100 ALA B N 1
ATOM 2558 C CA . ALA B 1 100 ? -10.273 -26.094 -2.512 1 98.25 100 ALA B CA 1
ATOM 2559 C C . ALA B 1 100 ? -10.07 -25.766 -1.034 1 98.25 100 ALA B C 1
ATOM 2561 O O . ALA B 1 100 ? -10.961 -25.203 -0.388 1 98.25 100 ALA B O 1
ATOM 2562 N N . ALA B 1 101 ? -8.93 -26.078 -0.51 1 97.88 101 ALA B N 1
ATOM 2563 C CA . ALA B 1 101 ? -8.633 -25.875 0.904 1 97.88 101 ALA B CA 1
ATOM 2564 C C . ALA B 1 101 ? -8.562 -24.375 1.23 1 97.88 101 ALA B C 1
ATOM 2566 O O . ALA B 1 101 ? -8.734 -23.984 2.385 1 97.88 101 ALA B O 1
ATOM 2567 N N . MET B 1 102 ? -8.32 -23.547 0.246 1 98 102 MET B N 1
ATOM 2568 C CA . MET B 1 102 ? -8.234 -22.094 0.452 1 98 102 MET B CA 1
ATOM 2569 C C . MET B 1 102 ? -9.562 -21.531 0.953 1 98 102 MET B C 1
ATOM 2571 O O . MET B 1 102 ? -9.586 -20.562 1.695 1 98 102 MET B O 1
ATOM 2575 N N . GLN B 1 103 ? -10.633 -22.203 0.59 1 97.06 103 GLN B N 1
ATOM 2576 C CA . GLN B 1 103 ? -11.961 -21.734 0.968 1 97.06 103 GLN B CA 1
ATOM 2577 C C . GLN B 1 103 ? -12.188 -21.859 2.471 1 97.06 103 GLN B C 1
ATOM 2579 O O . GLN B 1 103 ? -13.062 -21.203 3.035 1 97.06 103 GLN B O 1
ATOM 2584 N N . GLU B 1 104 ? -11.414 -22.703 3.072 1 96.31 104 GLU B N 1
ATOM 2585 C CA . GLU B 1 104 ? -11.641 -23.031 4.473 1 96.31 104 GLU B CA 1
ATOM 2586 C C . GLU B 1 104 ? -10.953 -22.031 5.402 1 96.31 104 GLU B C 1
ATOM 2588 O O . GLU B 1 104 ? -11.188 -22.047 6.613 1 96.31 104 GLU B O 1
ATOM 2593 N N . ARG B 1 105 ? -10.117 -21.25 4.82 1 96 105 ARG B N 1
ATOM 2594 C CA . ARG B 1 105 ? -9.375 -20.266 5.617 1 96 105 ARG B CA 1
ATOM 2595 C C . ARG B 1 105 ? -9.773 -18.844 5.25 1 96 105 ARG B C 1
ATOM 2597 O O . ARG B 1 105 ? -10.008 -18.547 4.082 1 96 105 ARG B O 1
ATOM 2604 N N . HIS B 1 106 ? -9.789 -17.984 6.309 1 96.69 106 HIS B N 1
ATOM 2605 C CA . HIS B 1 106 ? -10.258 -16.625 6.117 1 96.69 106 HIS B CA 1
ATOM 2606 C C . HIS B 1 106 ? -9.266 -15.617 6.688 1 96.69 106 HIS B C 1
ATOM 2608 O O . HIS B 1 106 ? -8.539 -15.922 7.633 1 96.69 106 HIS B O 1
ATOM 2614 N N . LEU B 1 107 ? -9.25 -14.445 6.055 1 97.25 107 LEU B N 1
ATOM 2615 C CA . LEU B 1 107 ? -8.562 -13.289 6.613 1 97.25 107 LEU B CA 1
ATOM 2616 C C . LEU B 1 107 ? -9.562 -12.258 7.125 1 97.25 107 LEU B C 1
ATOM 2618 O O . LEU B 1 107 ? -10.57 -11.984 6.469 1 97.25 107 LEU B O 1
ATOM 2622 N N . THR B 1 108 ? -9.281 -11.789 8.32 1 95.19 108 THR B N 1
ATOM 2623 C CA . THR B 1 108 ? -10.008 -10.602 8.758 1 95.19 108 THR B CA 1
ATOM 2624 C C . THR B 1 108 ? -9.57 -9.375 7.949 1 95.19 108 THR B C 1
ATOM 2626 O O . THR B 1 108 ? -8.57 -9.422 7.238 1 95.19 108 THR B O 1
ATOM 2629 N N . GLU B 1 109 ? -10.352 -8.305 8.031 1 94.75 109 GLU B N 1
ATOM 2630 C CA . GLU B 1 109 ? -9.93 -7.059 7.395 1 94.75 109 GLU B CA 1
ATOM 2631 C C . GLU B 1 109 ? -8.555 -6.621 7.887 1 94.75 109 GLU B C 1
ATOM 2633 O O . GLU B 1 109 ? -7.738 -6.129 7.109 1 94.75 109 GLU B O 1
ATOM 2638 N N . HIS B 1 110 ? -8.336 -6.832 9.148 1 95.06 110 HIS B N 1
ATOM 2639 C CA . HIS B 1 110 ? -7.055 -6.496 9.758 1 95.06 110 HIS B CA 1
ATOM 2640 C C . HIS B 1 110 ? -5.918 -7.281 9.117 1 95.06 110 HIS B C 1
ATOM 2642 O O . HIS B 1 110 ? -4.898 -6.703 8.734 1 95.06 110 HIS B O 1
ATOM 2648 N N . GLN B 1 111 ? -6.129 -8.523 8.984 1 96.31 111 GLN B N 1
ATOM 2649 C CA . GLN B 1 111 ? -5.102 -9.383 8.406 1 96.31 111 GLN B CA 1
ATOM 2650 C C . GLN B 1 111 ? -4.887 -9.062 6.926 1 96.31 111 GLN B C 1
ATOM 2652 O O . GLN B 1 111 ? -3.754 -9.07 6.441 1 96.31 111 GLN B O 1
ATOM 2657 N N . PHE B 1 112 ? -5.996 -8.789 6.254 1 97.75 112 PHE B N 1
ATOM 2658 C CA . PHE B 1 112 ? -5.875 -8.43 4.844 1 97.75 112 PHE B CA 1
ATOM 2659 C C . PHE B 1 112 ? -5.121 -7.117 4.684 1 97.75 112 PHE B C 1
ATOM 2661 O O . PHE B 1 112 ? -4.25 -6.996 3.822 1 97.75 112 PHE B O 1
ATOM 2668 N N . ALA B 1 113 ? -5.441 -6.18 5.539 1 97.56 113 ALA B N 1
ATOM 2669 C CA . ALA B 1 113 ? -4.73 -4.906 5.516 1 97.56 113 ALA B CA 1
ATOM 2670 C C . ALA B 1 113 ? -3.25 -5.102 5.836 1 97.56 113 ALA B C 1
ATOM 2672 O O . ALA B 1 113 ? -2.389 -4.434 5.258 1 97.56 113 ALA B O 1
ATOM 2673 N N . GLN B 1 114 ? -2.965 -6.004 6.734 1 98.06 114 GLN B N 1
ATOM 2674 C CA . GLN B 1 114 ? -1.584 -6.344 7.062 1 98.06 114 GLN B CA 1
ATOM 2675 C C . GLN B 1 114 ? -0.849 -6.891 5.84 1 98.06 114 GLN B C 1
ATOM 2677 O O . GLN B 1 114 ? 0.292 -6.508 5.574 1 98.06 114 GLN B O 1
ATOM 2682 N N . LEU B 1 115 ? -1.532 -7.723 5.148 1 98.5 115 LEU B N 1
ATOM 2683 C CA . LEU B 1 115 ? -0.962 -8.297 3.936 1 98.5 115 LEU B CA 1
ATOM 2684 C C . LEU B 1 115 ? -0.637 -7.211 2.918 1 98.5 115 LEU B C 1
ATOM 2686 O O . LEU B 1 115 ? 0.472 -7.168 2.381 1 98.5 115 LEU B O 1
ATOM 2690 N N . ILE B 1 116 ? -1.576 -6.32 2.727 1 98.38 116 ILE B N 1
ATOM 2691 C CA . ILE B 1 116 ? -1.393 -5.23 1.774 1 98.38 116 ILE B CA 1
ATOM 2692 C C . ILE B 1 116 ? -0.224 -4.352 2.215 1 98.38 116 ILE B C 1
ATOM 2694 O O . ILE B 1 116 ? 0.641 -4.008 1.405 1 98.38 116 ILE B O 1
ATOM 2698 N N . GLY B 1 117 ? -0.159 -4.031 3.451 1 98.19 117 GLY B N 1
ATOM 2699 C CA . GLY B 1 117 ? 0.926 -3.209 3.965 1 98.19 117 GLY B CA 1
ATOM 2700 C C . GLY B 1 117 ? 2.283 -3.879 3.857 1 98.19 117 GLY B C 1
ATOM 2701 O O . GLY B 1 117 ? 3.254 -3.256 3.424 1 98.19 117 GLY B O 1
ATOM 2702 N N . LYS B 1 118 ? 2.346 -5.145 4.172 1 98.19 118 LYS B N 1
ATOM 2703 C CA . LYS B 1 118 ? 3.607 -5.879 4.152 1 98.19 118 LYS B CA 1
ATOM 2704 C C . LYS B 1 118 ? 4.098 -6.09 2.723 1 98.19 118 LYS B C 1
ATOM 2706 O O . LYS B 1 118 ? 5.301 -6.023 2.459 1 98.19 118 LYS B O 1
ATOM 2711 N N . THR B 1 119 ? 3.154 -6.305 1.841 1 97.75 119 THR B N 1
ATOM 2712 C CA . THR B 1 119 ? 3.57 -6.469 0.452 1 97.75 119 THR B CA 1
ATOM 2713 C C . THR B 1 119 ? 4.152 -5.168 -0.095 1 97.75 119 THR B C 1
ATOM 2715 O O . THR B 1 119 ? 5.059 -5.188 -0.93 1 97.75 119 THR B O 1
ATOM 2718 N N . ARG B 1 120 ? 3.699 -4.094 0.398 1 96.62 120 ARG B N 1
ATOM 2719 C CA . ARG B 1 120 ? 4.238 -2.803 -0.013 1 96.62 120 ARG B CA 1
ATOM 2720 C C . ARG B 1 120 ? 5.613 -2.564 0.6 1 96.62 120 ARG B C 1
ATOM 2722 O O . ARG B 1 120 ? 6.527 -2.092 -0.078 1 96.62 120 ARG B O 1
ATOM 2729 N N . LEU B 1 121 ? 5.723 -2.873 1.826 1 97 121 LEU B N 1
ATOM 2730 C CA . LEU B 1 121 ? 7.008 -2.711 2.502 1 97 121 LEU B CA 1
ATOM 2731 C C . LEU B 1 121 ? 8.055 -3.656 1.918 1 97 121 LEU B C 1
ATOM 2733 O O . LEU B 1 121 ? 9.234 -3.311 1.846 1 97 121 LEU B O 1
ATOM 2737 N N . TYR B 1 122 ? 7.625 -4.84 1.459 1 97.69 122 TYR B N 1
ATOM 2738 C CA . TYR B 1 122 ? 8.5 -5.887 0.94 1 97.69 122 TYR B CA 1
ATOM 2739 C C . TYR B 1 122 ? 9.414 -5.344 -0.154 1 97.69 122 TYR B C 1
ATOM 2741 O O . TYR B 1 122 ? 10.586 -5.703 -0.222 1 97.69 122 TYR B O 1
ATOM 2749 N N . GLN B 1 123 ? 8.891 -4.465 -0.926 1 94.62 123 GLN B N 1
ATOM 2750 C CA . GLN B 1 123 ? 9.602 -3.947 -2.086 1 94.62 123 GLN B CA 1
ATOM 2751 C C . GLN B 1 123 ? 10.805 -3.104 -1.662 1 94.62 123 GLN B C 1
ATOM 2753 O O . GLN B 1 123 ? 11.719 -2.881 -2.453 1 94.62 123 GLN B O 1
ATOM 2758 N N . TYR B 1 124 ? 10.812 -2.662 -0.452 1 96 124 TYR B N 1
ATOM 2759 C CA . TYR B 1 124 ? 11.836 -1.712 -0.028 1 96 124 TYR B CA 1
ATOM 2760 C C . TYR B 1 124 ? 12.695 -2.295 1.088 1 96 124 TYR B C 1
ATOM 2762 O O . TYR B 1 124 ? 13.57 -1.615 1.624 1 96 124 TYR B O 1
ATOM 2770 N N . LEU B 1 125 ? 12.453 -3.525 1.494 1 95.44 125 LEU B N 1
ATOM 2771 C CA . LEU B 1 125 ? 13.25 -4.191 2.518 1 95.44 125 LEU B CA 1
ATOM 2772 C C . LEU B 1 125 ? 14.727 -4.191 2.139 1 95.44 125 LEU B C 1
ATOM 2774 O O . LEU B 1 125 ? 15.07 -4.395 0.974 1 95.44 125 LEU B O 1
ATOM 2778 N N . PRO B 1 126 ? 15.562 -3.961 3.154 1 92.81 126 PRO B N 1
ATOM 2779 C CA . PRO B 1 126 ? 16.969 -4.266 2.887 1 92.81 126 PRO B CA 1
ATOM 2780 C C . PRO B 1 126 ? 17.188 -5.691 2.383 1 92.81 126 PRO B C 1
ATOM 2782 O O . PRO B 1 126 ? 16.484 -6.613 2.818 1 92.81 126 PRO B O 1
ATOM 2785 N N . THR B 1 127 ? 18.141 -5.875 1.58 1 94.81 127 THR B N 1
ATOM 2786 C CA . THR B 1 127 ? 18.391 -7.137 0.888 1 94.81 127 THR B CA 1
ATOM 2787 C C . THR B 1 127 ? 18.547 -8.281 1.887 1 94.81 127 THR B C 1
ATOM 2789 O O . THR B 1 127 ? 17.984 -9.359 1.689 1 94.81 127 THR B O 1
ATOM 2792 N N . ALA B 1 128 ? 19.234 -8.023 2.947 1 94.06 128 ALA B N 1
ATOM 2793 C CA . ALA B 1 128 ? 19.5 -9.047 3.951 1 94.06 128 ALA B CA 1
ATOM 2794 C C . ALA B 1 128 ? 18.203 -9.531 4.598 1 94.06 128 ALA B C 1
ATOM 2796 O O . ALA B 1 128 ? 18.031 -10.719 4.867 1 94.06 128 ALA B O 1
ATOM 2797 N N . GLU B 1 129 ? 17.281 -8.602 4.844 1 92.75 129 GLU B N 1
ATOM 2798 C CA . GLU B 1 129 ? 15.992 -8.953 5.441 1 92.75 129 GLU B CA 1
ATOM 2799 C C . GLU B 1 129 ? 15.078 -9.633 4.422 1 92.75 129 GLU B C 1
ATOM 2801 O O . GLU B 1 129 ? 14.383 -10.594 4.754 1 92.75 129 GLU B O 1
ATOM 2806 N N . LYS B 1 130 ? 15.148 -9.203 3.221 1 95.94 130 LYS B N 1
ATOM 2807 C CA . LYS B 1 130 ? 14.305 -9.734 2.15 1 95.94 130 LYS B CA 1
ATOM 2808 C C . LYS B 1 130 ? 14.648 -11.195 1.862 1 95.94 130 LYS B C 1
ATOM 2810 O O . LYS B 1 130 ? 13.758 -12 1.579 1 95.94 130 LYS B O 1
ATOM 2815 N N . ARG B 1 131 ? 15.852 -11.578 1.984 1 96 131 ARG B N 1
ATOM 2816 C CA . ARG B 1 131 ? 16.328 -12.922 1.688 1 96 131 ARG B CA 1
ATOM 2817 C C . ARG B 1 131 ? 15.797 -13.93 2.701 1 96 131 ARG B C 1
ATOM 2819 O O . ARG B 1 131 ? 15.781 -15.133 2.439 1 96 131 ARG B O 1
ATOM 2826 N N . GLN B 1 132 ? 15.359 -13.398 3.832 1 95.88 132 GLN B N 1
ATOM 2827 C CA . GLN B 1 132 ? 14.859 -14.266 4.891 1 95.88 132 GLN B CA 1
ATOM 2828 C C . GLN B 1 132 ? 13.375 -14.547 4.719 1 95.88 132 GLN B C 1
ATOM 2830 O O . GLN B 1 132 ? 12.797 -15.344 5.461 1 95.88 132 GLN B O 1
ATOM 2835 N N . LEU B 1 133 ? 12.75 -13.953 3.709 1 97.31 133 LEU B N 1
ATOM 2836 C CA . LEU B 1 133 ? 11.32 -14.086 3.475 1 97.31 133 LEU B CA 1
ATOM 2837 C C . LEU B 1 133 ? 11.047 -14.828 2.17 1 97.31 133 LEU B C 1
ATOM 2839 O O . LEU B 1 133 ? 11.867 -14.805 1.252 1 97.31 133 LEU B O 1
ATOM 2843 N N . PRO B 1 134 ? 9.859 -15.492 2.145 1 97.62 134 PRO B N 1
ATOM 2844 C CA . PRO B 1 134 ? 9.469 -16.047 0.848 1 97.62 134 PRO B CA 1
ATOM 2845 C C . PRO B 1 134 ? 9.344 -14.984 -0.24 1 97.62 134 PRO B C 1
ATOM 2847 O O . PRO B 1 134 ? 9.039 -13.828 0.056 1 97.62 134 PRO B O 1
ATOM 2850 N N . ALA B 1 135 ? 9.5 -15.414 -1.424 1 96.94 135 ALA B N 1
ATOM 2851 C CA . ALA B 1 135 ? 9.477 -14.5 -2.559 1 96.94 135 ALA B CA 1
ATOM 2852 C C . ALA B 1 135 ? 8.086 -13.898 -2.752 1 96.94 135 ALA B C 1
ATOM 2854 O O . ALA B 1 135 ? 7.078 -14.586 -2.598 1 96.94 135 ALA B O 1
ATOM 2855 N N . MET B 1 136 ? 8.062 -12.68 -3.027 1 97.5 136 MET B N 1
ATOM 2856 C CA . MET B 1 136 ? 6.871 -11.922 -3.414 1 97.5 136 MET B CA 1
ATOM 2857 C C . MET B 1 136 ? 7.117 -11.148 -4.703 1 97.5 136 MET B C 1
ATOM 2859 O O . MET B 1 136 ? 7.852 -10.156 -4.707 1 97.5 136 MET B O 1
ATOM 2863 N N . GLU B 1 137 ? 6.387 -11.5 -5.77 1 97 137 GLU B N 1
ATOM 2864 C CA . GLU B 1 137 ? 6.742 -11.039 -7.105 1 97 137 GLU B CA 1
ATOM 2865 C C . GLU B 1 137 ? 5.773 -9.961 -7.59 1 97 137 GLU B C 1
ATOM 2867 O O . GLU B 1 137 ? 5.941 -9.414 -8.68 1 97 137 GLU B O 1
ATOM 2872 N N . PHE B 1 138 ? 4.789 -9.656 -6.863 1 97.81 138 PHE B N 1
ATOM 2873 C CA . PHE B 1 138 ? 3.787 -8.68 -7.273 1 97.81 138 PHE B CA 1
ATOM 2874 C C . PHE B 1 138 ? 4.293 -7.258 -7.055 1 97.81 138 PHE B C 1
ATOM 2876 O O . PHE B 1 138 ? 4.902 -6.965 -6.02 1 97.81 138 PHE B O 1
ATOM 2883 N N . THR B 1 139 ? 4.066 -6.434 -8 1 95.81 139 THR B N 1
ATOM 2884 C CA . THR B 1 139 ? 4.52 -5.047 -7.945 1 95.81 139 THR B CA 1
ATOM 2885 C C . THR B 1 139 ? 3.463 -4.16 -7.289 1 95.81 139 THR B C 1
ATOM 2887 O O . THR B 1 139 ? 2.365 -4.625 -6.973 1 95.81 139 THR B O 1
ATOM 2890 N N . ASP B 1 140 ? 3.779 -2.889 -7.172 1 94.31 140 ASP B N 1
ATOM 2891 C CA . ASP B 1 140 ? 2.877 -1.921 -6.555 1 94.31 140 ASP B CA 1
ATOM 2892 C C . ASP B 1 140 ? 1.571 -1.812 -7.34 1 94.31 140 ASP B C 1
ATOM 2894 O O . ASP B 1 140 ? 0.491 -1.739 -6.75 1 94.31 140 ASP B O 1
ATOM 2898 N N . CYS B 1 141 ? 1.737 -1.803 -8.578 1 95.38 141 CYS B N 1
ATOM 2899 C CA . CYS B 1 141 ? 0.548 -1.706 -9.422 1 95.38 141 CYS B CA 1
ATOM 2900 C C . CYS B 1 141 ? -0.383 -2.889 -9.188 1 95.38 141 CYS B C 1
ATOM 2902 O O . CYS B 1 141 ? -1.598 -2.715 -9.07 1 95.38 141 CYS B O 1
ATOM 2904 N N . HIS B 1 142 ? 0.206 -4.031 -9.062 1 97.62 142 HIS B N 1
ATOM 2905 C CA . HIS B 1 142 ? -0.602 -5.215 -8.789 1 97.62 142 HIS B CA 1
ATOM 2906 C C . HIS B 1 142 ? -1.323 -5.09 -7.449 1 97.62 142 HIS B C 1
ATOM 2908 O O . HIS B 1 142 ? -2.516 -5.387 -7.352 1 97.62 142 HIS B O 1
ATOM 2914 N N . ILE B 1 143 ? -0.593 -4.617 -6.484 1 97.62 143 ILE B N 1
ATOM 2915 C CA . ILE B 1 143 ? -1.143 -4.555 -5.137 1 97.62 143 ILE B CA 1
ATOM 2916 C C . ILE B 1 143 ? -2.266 -3.521 -5.082 1 97.62 143 ILE B C 1
ATOM 2918 O O . ILE B 1 143 ? -3.262 -3.711 -4.383 1 97.62 143 ILE B O 1
ATOM 2922 N N . ASN B 1 144 ? -2.131 -2.432 -5.828 1 96.38 144 ASN B N 1
ATOM 2923 C CA . ASN B 1 144 ? -3.219 -1.469 -5.941 1 96.38 144 ASN B CA 1
ATOM 2924 C C . ASN B 1 144 ? -4.473 -2.105 -6.539 1 96.38 144 ASN B C 1
ATOM 2926 O O . ASN B 1 144 ? -5.582 -1.854 -6.07 1 96.38 144 ASN B O 1
ATOM 2930 N N . THR B 1 145 ? -4.246 -2.918 -7.559 1 98.06 145 THR B N 1
ATOM 2931 C CA . THR B 1 145 ? -5.355 -3.617 -8.195 1 98.06 145 THR B CA 1
ATOM 2932 C C . THR B 1 145 ? -6.031 -4.57 -7.219 1 98.06 145 THR B C 1
ATOM 2934 O O . THR B 1 145 ? -7.258 -4.648 -7.168 1 98.06 145 THR B O 1
ATOM 2937 N N . VAL B 1 146 ? -5.25 -5.227 -6.43 1 98.56 146 VAL B N 1
ATOM 2938 C CA . VAL B 1 146 ? -5.773 -6.16 -5.438 1 98.56 146 VAL B CA 1
ATOM 2939 C C . VAL B 1 146 ? -6.59 -5.398 -4.395 1 98.56 146 VAL B C 1
ATOM 2941 O O . VAL B 1 146 ? -7.695 -5.812 -4.043 1 98.56 146 VAL B O 1
ATOM 2944 N N . ALA B 1 147 ? -6.066 -4.293 -3.914 1 97.88 147 ALA B N 1
ATOM 2945 C CA . ALA B 1 147 ? -6.75 -3.488 -2.908 1 97.88 147 ALA B CA 1
ATOM 2946 C C . ALA B 1 147 ? -8.094 -2.99 -3.426 1 97.88 147 ALA B C 1
ATOM 2948 O O . ALA B 1 147 ? -9.102 -3.053 -2.715 1 97.88 147 ALA B O 1
ATOM 2949 N N . LYS B 1 148 ? -8.078 -2.525 -4.613 1 97.69 148 LYS B N 1
ATOM 2950 C CA . LYS B 1 148 ? -9.328 -2.076 -5.23 1 97.69 148 LYS B CA 1
ATOM 2951 C C . LYS B 1 148 ? -10.312 -3.23 -5.379 1 97.69 148 LYS B C 1
ATOM 2953 O O . LYS B 1 148 ? -11.492 -3.092 -5.047 1 97.69 148 LYS B O 1
ATOM 2958 N N . ALA B 1 149 ? -9.883 -4.336 -5.867 1 98.06 149 ALA B N 1
ATOM 2959 C CA . ALA B 1 149 ? -10.727 -5.496 -6.137 1 98.06 149 ALA B CA 1
ATOM 2960 C C . ALA B 1 149 ? -11.305 -6.066 -4.848 1 98.06 149 ALA B C 1
ATOM 2962 O O . ALA B 1 149 ? -12.391 -6.645 -4.852 1 98.06 149 ALA B O 1
ATOM 2963 N N . TYR B 1 150 ? -10.633 -5.863 -3.73 1 97.88 150 TYR B N 1
ATOM 2964 C CA . TYR B 1 150 ? -11.102 -6.289 -2.414 1 97.88 150 TYR B CA 1
ATOM 2965 C C . TYR B 1 150 ? -12.5 -5.746 -2.131 1 97.88 150 TYR B C 1
ATOM 2967 O O . TYR B 1 150 ? -13.312 -6.418 -1.487 1 97.88 150 TYR B O 1
ATOM 2975 N N . TYR B 1 151 ? -12.789 -4.602 -2.664 1 96.69 151 TYR B N 1
ATOM 2976 C CA . TYR B 1 151 ? -14.078 -3.975 -2.402 1 96.69 151 TYR B CA 1
ATOM 2977 C C . TYR B 1 151 ? -14.984 -4.066 -3.621 1 96.69 151 TYR B C 1
ATOM 2979 O O . TYR B 1 151 ? -16.219 -4.109 -3.49 1 96.69 151 TYR B O 1
ATOM 2987 N N . ALA B 1 152 ? -14.383 -4.188 -4.801 1 96.38 152 ALA B N 1
ATOM 2988 C CA . ALA B 1 152 ? -15.195 -3.836 -5.965 1 96.38 152 ALA B CA 1
ATOM 2989 C C . ALA B 1 152 ? -15.32 -5.016 -6.926 1 96.38 152 ALA B C 1
ATOM 2991 O O . ALA B 1 152 ? -16.125 -4.984 -7.859 1 96.38 152 ALA B O 1
ATOM 2992 N N . ASP B 1 153 ? -14.477 -6.035 -6.727 1 97.44 153 ASP B N 1
ATOM 2993 C CA . ASP B 1 153 ? -14.555 -7.16 -7.652 1 97.44 153 ASP B CA 1
ATOM 2994 C C . ASP B 1 153 ? -15.945 -7.789 -7.633 1 97.44 153 ASP B C 1
ATOM 2996 O O . ASP B 1 153 ? -16.516 -8.016 -6.562 1 97.44 153 ASP B O 1
ATOM 3000 N N . GLU B 1 154 ? -16.438 -8.094 -8.703 1 96.06 154 GLU B N 1
ATOM 3001 C CA . GLU B 1 154 ? -17.812 -8.578 -8.828 1 96.06 154 GLU B CA 1
ATOM 3002 C C . GLU B 1 154 ? -17.938 -9.984 -8.25 1 96.06 154 GLU B C 1
ATOM 3004 O O . GLU B 1 154 ? -19.016 -10.352 -7.75 1 96.06 154 GLU B O 1
ATOM 3009 N N . ASN B 1 155 ? -16.859 -10.711 -8.258 1 96.81 155 ASN B N 1
ATOM 3010 C CA . ASN B 1 155 ? -16.969 -12.125 -7.902 1 96.81 155 ASN B CA 1
ATOM 3011 C C . ASN B 1 155 ? -16.203 -12.445 -6.625 1 96.81 155 ASN B C 1
ATOM 3013 O O . ASN B 1 155 ? -16.562 -13.367 -5.895 1 96.81 155 ASN B O 1
ATOM 301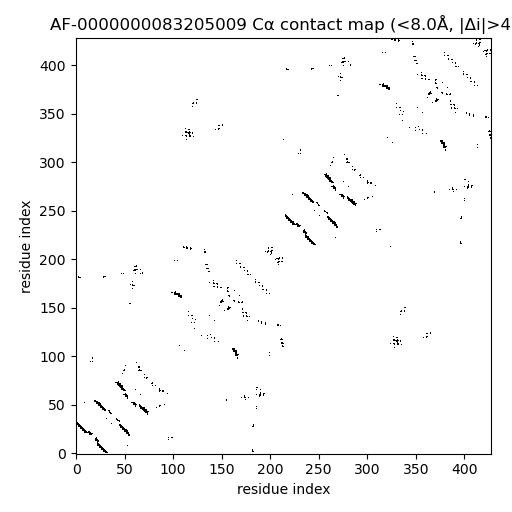7 N N . PHE B 1 156 ? -15.195 -11.617 -6.352 1 97.75 156 PHE B N 1
ATOM 3018 C CA . PHE B 1 156 ? -14.273 -12.117 -5.336 1 97.75 156 PHE B CA 1
ATOM 3019 C C . PHE B 1 156 ? -13.992 -11.039 -4.289 1 97.75 156 PHE B C 1
ATOM 3021 O O . PHE B 1 156 ? -13.047 -11.164 -3.504 1 97.75 156 PHE B O 1
ATOM 3028 N N . SER B 1 157 ? -14.766 -10 -4.312 1 97.38 157 SER B N 1
ATOM 3029 C CA . SER B 1 157 ? -14.625 -8.977 -3.285 1 97.38 157 SER B CA 1
ATOM 3030 C C . SER B 1 157 ? -15.023 -9.508 -1.913 1 97.38 157 SER B C 1
ATOM 3032 O O . SER B 1 157 ? -15.555 -10.617 -1.801 1 97.38 157 SER B O 1
ATOM 3034 N N . ARG B 1 158 ? -14.727 -8.766 -0.836 1 94.94 158 ARG B N 1
ATOM 3035 C CA . ARG B 1 158 ? -15.117 -9.141 0.519 1 94.94 158 ARG B CA 1
ATOM 3036 C C . ARG B 1 158 ? -16.641 -9.141 0.669 1 94.94 158 ARG B C 1
ATOM 3038 O O . ARG B 1 158 ? -17.172 -9.703 1.629 1 94.94 158 ARG B O 1
ATOM 3045 N N . GLY B 1 159 ? -17.328 -8.484 -0.209 1 91.88 159 GLY B N 1
ATOM 3046 C CA . GLY B 1 159 ? -18.766 -8.32 -0.07 1 91.88 159 GLY B CA 1
ATOM 3047 C C . GLY B 1 159 ? -19.172 -7.551 1.175 1 91.88 159 GLY B C 1
ATOM 3048 O O . GLY B 1 159 ? -18.594 -6.496 1.463 1 91.88 159 GLY B O 1
ATOM 3049 N N . ASP B 1 160 ? -20.203 -8.039 1.915 1 87.38 160 ASP B N 1
ATOM 3050 C CA . ASP B 1 160 ? -20.703 -7.348 3.092 1 87.38 160 ASP B CA 1
ATOM 3051 C C . ASP B 1 160 ? -20.031 -7.852 4.367 1 87.38 160 ASP B C 1
ATOM 3053 O O . ASP B 1 160 ? -20.328 -7.367 5.461 1 87.38 160 ASP B O 1
ATOM 3057 N N . ASN B 1 161 ? -19.141 -8.805 4.137 1 84 161 ASN B N 1
ATOM 3058 C CA . ASN B 1 161 ? -18.375 -9.375 5.242 1 84 161 ASN B CA 1
ATOM 3059 C C . ASN B 1 161 ? -16.953 -8.805 5.301 1 84 161 ASN B C 1
ATOM 3061 O O . ASN B 1 161 ? -16.266 -8.75 4.281 1 84 161 ASN B O 1
ATOM 3065 N N . PRO B 1 162 ? -16.625 -8.406 6.5 1 82.12 162 PRO B N 1
ATOM 3066 C CA . PRO B 1 162 ? -15.258 -7.887 6.57 1 82.12 162 PRO B CA 1
ATOM 3067 C C . PRO B 1 162 ? -14.203 -8.969 6.391 1 82.12 162 PRO B C 1
ATOM 3069 O O . PRO B 1 162 ? -13.039 -8.664 6.109 1 82.12 162 PRO B O 1
ATOM 3072 N N . GLU B 1 163 ? -14.641 -10.273 6.527 1 93.06 163 GLU B N 1
ATOM 3073 C CA . GLU B 1 163 ? -13.711 -11.375 6.32 1 93.06 163 GLU B CA 1
ATOM 3074 C C . GLU B 1 163 ? -13.734 -11.852 4.871 1 93.06 163 GLU B C 1
ATOM 3076 O O . GLU B 1 163 ? -14.758 -11.742 4.191 1 93.06 163 GLU B O 1
ATOM 3081 N N . ILE B 1 164 ? -12.617 -12.352 4.434 1 97.62 164 ILE B N 1
ATOM 3082 C CA . ILE B 1 164 ? -12.5 -12.859 3.072 1 97.62 164 ILE B CA 1
ATOM 3083 C C . ILE B 1 164 ? -11.766 -14.195 3.08 1 97.62 164 ILE B C 1
ATOM 3085 O O . ILE B 1 164 ? -10.734 -14.344 3.744 1 97.62 164 ILE B O 1
ATOM 3089 N N . ASP B 1 165 ? -12.281 -15.164 2.428 1 97.88 165 ASP B N 1
ATOM 3090 C CA . ASP B 1 165 ? -11.586 -16.453 2.404 1 97.88 165 ASP B CA 1
ATOM 3091 C C . ASP B 1 165 ? -10.398 -16.422 1.453 1 97.88 165 ASP B C 1
ATOM 3093 O O . ASP B 1 165 ? -10.32 -15.555 0.573 1 97.88 165 ASP B O 1
ATOM 3097 N N . LEU B 1 166 ? -9.5 -17.328 1.567 1 98.62 166 LEU B N 1
ATOM 3098 C CA . LEU B 1 166 ? -8.234 -17.297 0.848 1 98.62 166 LEU B CA 1
ATOM 3099 C C . LEU B 1 166 ? -8.43 -17.656 -0.621 1 98.62 166 LEU B C 1
ATOM 3101 O O . LEU B 1 166 ? -7.586 -17.344 -1.461 1 98.62 166 LEU B O 1
ATOM 3105 N N . TRP B 1 167 ? -9.516 -18.375 -0.963 1 98.75 167 TRP B N 1
ATOM 3106 C CA . TRP B 1 167 ? -9.805 -18.594 -2.375 1 98.75 167 TRP B CA 1
ATOM 3107 C C . TRP B 1 167 ? -10.07 -17.281 -3.098 1 98.75 167 TRP B C 1
ATOM 3109 O O . TRP B 1 167 ? -9.523 -17.047 -4.18 1 98.75 167 TRP B O 1
ATOM 3119 N N . ARG B 1 168 ? -10.859 -16.484 -2.506 1 98.25 168 ARG B N 1
ATOM 3120 C CA . ARG B 1 168 ? -11.133 -15.172 -3.074 1 98.25 168 ARG B CA 1
ATOM 3121 C C . ARG B 1 168 ? -9.859 -14.328 -3.143 1 98.25 168 ARG B C 1
ATOM 3123 O O . ARG B 1 168 ? -9.578 -13.703 -4.164 1 98.25 168 ARG B O 1
ATOM 3130 N N . VAL B 1 169 ? -9.062 -14.328 -2.062 1 98.81 169 VAL B N 1
ATOM 3131 C CA . VAL B 1 169 ? -7.809 -13.586 -2.053 1 98.81 169 VAL B CA 1
ATOM 3132 C C . VAL B 1 169 ? -6.91 -14.078 -3.184 1 98.81 169 VAL B C 1
ATOM 3134 O O . VAL B 1 169 ? -6.301 -13.273 -3.895 1 98.81 169 VAL B O 1
ATOM 3137 N N . TYR B 1 170 ? -6.836 -15.414 -3.318 1 98.81 170 TYR B N 1
ATOM 3138 C CA . TYR B 1 170 ? -6.059 -16.031 -4.391 1 98.81 170 TYR B CA 1
ATOM 3139 C C . TYR B 1 170 ? -6.484 -15.484 -5.75 1 98.81 170 TYR B C 1
ATOM 3141 O O . TYR B 1 170 ? -5.641 -15.117 -6.566 1 98.81 170 TYR B O 1
ATOM 3149 N N . ASN B 1 171 ? -7.746 -15.336 -5.957 1 98.81 171 ASN B N 1
ATOM 3150 C CA . ASN B 1 171 ? -8.25 -14.867 -7.246 1 98.81 171 ASN B CA 1
ATOM 3151 C C . ASN B 1 171 ? -8.039 -13.367 -7.422 1 98.81 171 ASN B C 1
ATOM 3153 O O . ASN B 1 171 ? -7.891 -12.891 -8.547 1 98.81 171 ASN B O 1
ATOM 3157 N N . LEU B 1 172 ? -8.039 -12.609 -6.336 1 98.81 172 LEU B N 1
ATOM 3158 C CA . LEU B 1 172 ? -7.66 -11.203 -6.441 1 98.81 172 LEU B CA 1
ATOM 3159 C C . LEU B 1 172 ? -6.223 -11.062 -6.934 1 98.81 172 LEU B C 1
ATOM 3161 O O . LEU B 1 172 ? -5.941 -10.234 -7.805 1 98.81 172 LEU B O 1
ATOM 3165 N N . PHE B 1 173 ? -5.344 -11.906 -6.43 1 98.81 173 PHE B N 1
ATOM 3166 C CA . PHE B 1 173 ? -3.939 -11.836 -6.812 1 98.81 173 PHE B CA 1
ATOM 3167 C C . PHE B 1 173 ? -3.75 -12.312 -8.25 1 98.81 173 PHE B C 1
ATOM 3169 O O . PHE B 1 173 ? -3.062 -11.656 -9.039 1 98.81 173 PHE B O 1
ATOM 3176 N N . THR B 1 174 ? -4.332 -13.445 -8.594 1 98.69 174 THR B N 1
ATOM 3177 C CA . THR B 1 174 ? -4.191 -13.93 -9.961 1 98.69 174 THR B CA 1
ATOM 3178 C C . THR B 1 174 ? -4.895 -12.992 -10.938 1 98.69 174 THR B C 1
ATOM 3180 O O . THR B 1 174 ? -4.453 -12.836 -12.086 1 98.69 174 THR B O 1
ATOM 3183 N N . GLY B 1 175 ? -5.977 -12.344 -10.477 1 98.44 175 GLY B N 1
ATOM 3184 C CA . GLY B 1 175 ? -6.609 -11.312 -11.289 1 98.44 175 GLY B CA 1
ATOM 3185 C C . GLY B 1 175 ? -5.703 -10.133 -11.57 1 98.44 175 GLY B C 1
ATOM 3186 O O . GLY B 1 175 ? -5.629 -9.656 -12.711 1 98.44 175 GLY B O 1
ATOM 3187 N N . ALA B 1 176 ? -5.027 -9.664 -10.555 1 98.44 176 ALA B N 1
ATOM 3188 C CA . ALA B 1 176 ? -4.09 -8.555 -10.711 1 98.44 176 ALA B CA 1
ATOM 3189 C C . ALA B 1 176 ? -2.941 -8.93 -11.641 1 98.44 176 ALA B C 1
ATOM 3191 O O . ALA B 1 176 ? -2.381 -8.07 -12.32 1 98.44 176 ALA B O 1
ATOM 3192 N N . ASN B 1 177 ? -2.613 -10.18 -11.742 1 98.06 177 ASN B N 1
ATOM 3193 C CA . ASN B 1 177 ? -1.491 -10.688 -12.523 1 98.06 177 ASN B CA 1
ATOM 3194 C C . ASN B 1 177 ? -1.799 -10.672 -14.023 1 98.06 177 ASN B C 1
ATOM 3196 O O . ASN B 1 177 ? -0.891 -10.773 -14.844 1 98.06 177 ASN B O 1
ATOM 3200 N N . LYS B 1 178 ? -3.025 -10.555 -14.398 1 95.56 178 LYS B N 1
ATOM 3201 C CA . LYS B 1 178 ? -3.412 -10.578 -15.805 1 95.56 178 LYS B CA 1
ATOM 3202 C C . LYS B 1 178 ? -2.791 -9.406 -16.562 1 95.56 178 LYS B C 1
ATOM 3204 O O . LYS B 1 178 ? -2.668 -9.453 -17.781 1 95.56 178 LYS B O 1
ATOM 3209 N N . SER B 1 179 ? -2.359 -8.43 -15.758 1 92.94 179 SER B N 1
ATOM 3210 C CA . SER B 1 179 ? -1.743 -7.262 -16.375 1 92.94 179 SER B CA 1
ATOM 3211 C C . SER B 1 179 ? -0.236 -7.445 -16.516 1 92.94 179 SER B C 1
ATOM 3213 O O . SER B 1 179 ? 0.451 -6.57 -17.047 1 92.94 179 SER B O 1
ATOM 3215 N N . SER B 1 180 ? 0.326 -8.562 -16.125 1 93.75 180 SER B N 1
ATOM 3216 C CA . SER B 1 180 ? 1.763 -8.812 -16.188 1 93.75 180 SER B CA 1
ATOM 3217 C C . SER B 1 180 ? 2.217 -9.047 -17.625 1 93.75 180 SER B C 1
ATOM 3219 O O . SER B 1 180 ? 1.449 -9.555 -18.453 1 93.75 180 SER B O 1
ATOM 3221 N N . TYR B 1 181 ? 3.461 -8.742 -17.859 1 91.38 181 TYR B N 1
ATOM 3222 C CA . TYR B 1 181 ? 4.07 -9.125 -19.125 1 91.38 181 TYR B CA 1
ATOM 3223 C C . TYR B 1 181 ? 4.137 -10.641 -19.25 1 91.38 181 TYR B C 1
ATOM 3225 O O . TYR B 1 181 ? 4.277 -11.352 -18.25 1 91.38 181 TYR B O 1
ATOM 3233 N N . ILE B 1 182 ? 4.145 -11.062 -20.438 1 90.81 182 ILE B N 1
ATOM 3234 C CA . ILE B 1 182 ? 4.039 -12.484 -20.734 1 90.81 182 ILE B CA 1
ATOM 3235 C C . ILE B 1 182 ? 5.242 -13.227 -20.172 1 90.81 182 ILE B C 1
ATOM 3237 O O . ILE B 1 182 ? 5.117 -14.367 -19.719 1 90.81 182 ILE B O 1
ATOM 3241 N N . ASP B 1 183 ? 6.355 -12.562 -20.172 1 91.44 183 ASP B N 1
ATOM 3242 C CA . ASP B 1 183 ? 7.582 -13.242 -19.766 1 91.44 183 ASP B CA 1
ATOM 3243 C C . ASP B 1 183 ? 7.625 -13.422 -18.25 1 91.44 183 ASP B C 1
ATOM 3245 O O . ASP B 1 183 ? 8.398 -14.242 -17.734 1 91.44 183 ASP B O 1
ATOM 3249 N N . THR B 1 184 ? 6.781 -12.68 -17.5 1 94.94 184 THR B N 1
ATOM 3250 C CA . THR B 1 184 ? 6.797 -12.797 -16.047 1 94.94 184 THR B CA 1
ATOM 3251 C C . THR B 1 184 ? 5.473 -13.352 -15.539 1 94.94 184 THR B C 1
ATOM 3253 O O . THR B 1 184 ? 5.352 -13.688 -14.359 1 94.94 184 THR B O 1
ATOM 3256 N N . PHE B 1 185 ? 4.57 -13.547 -16.438 1 96.38 185 PHE B N 1
ATOM 3257 C CA . PHE B 1 185 ? 3.195 -13.883 -16.078 1 96.38 185 PHE B CA 1
ATOM 3258 C C . PHE B 1 185 ? 3.133 -15.227 -15.359 1 96.38 185 PHE B C 1
ATOM 3260 O O . PHE B 1 185 ? 2.562 -15.32 -14.273 1 96.38 185 PHE B O 1
ATOM 3267 N N . LEU B 1 186 ? 3.797 -16.188 -15.867 1 97.44 186 LEU B N 1
ATOM 3268 C CA . LEU B 1 186 ? 3.693 -17.531 -15.312 1 97.44 186 LEU B CA 1
ATOM 3269 C C . LEU B 1 186 ? 4.418 -17.625 -13.977 1 97.44 186 LEU B C 1
ATOM 3271 O O . LEU B 1 186 ? 3.945 -18.297 -13.055 1 97.44 186 LEU B O 1
ATOM 3275 N N . ASP B 1 187 ? 5.531 -16.969 -13.867 1 97.38 187 ASP B N 1
ATOM 3276 C CA . ASP B 1 187 ? 6.254 -16.922 -12.594 1 97.38 187 ASP B CA 1
ATOM 3277 C C . ASP B 1 187 ? 5.391 -16.297 -11.5 1 97.38 187 ASP B C 1
ATOM 3279 O O . ASP B 1 187 ? 5.332 -16.828 -10.383 1 97.38 187 ASP B O 1
ATOM 3283 N N . ARG B 1 188 ? 4.715 -15.297 -11.875 1 97.94 188 ARG B N 1
ATOM 3284 C CA . ARG B 1 188 ? 3.883 -14.586 -10.906 1 97.94 188 ARG B CA 1
ATOM 3285 C C . ARG B 1 188 ? 2.635 -15.398 -10.562 1 97.94 188 ARG B C 1
ATOM 3287 O O . ARG B 1 188 ? 2.16 -15.367 -9.43 1 97.94 188 ARG B O 1
ATOM 3294 N N . SER B 1 189 ? 2.105 -16.125 -11.5 1 98.19 189 SER B N 1
ATOM 3295 C CA . SER B 1 189 ? 0.99 -17.031 -11.227 1 98.19 189 SER B CA 1
ATOM 3296 C C . SER B 1 189 ? 1.373 -18.078 -10.195 1 98.19 189 SER B C 1
ATOM 3298 O O . SER B 1 189 ? 0.611 -18.359 -9.266 1 98.19 189 SER B O 1
ATOM 3300 N N . LEU B 1 190 ? 2.512 -18.609 -10.406 1 98.62 190 LEU B N 1
ATOM 3301 C CA . LEU B 1 190 ? 2.998 -19.578 -9.43 1 98.62 190 LEU B CA 1
ATOM 3302 C C . LEU B 1 190 ? 3.207 -18.938 -8.07 1 98.62 190 LEU B C 1
ATOM 3304 O O . LEU B 1 190 ? 2.842 -19.5 -7.039 1 98.62 190 LEU B O 1
ATOM 3308 N N . ASN B 1 191 ? 3.76 -17.766 -8.102 1 98.62 191 ASN B N 1
ATOM 3309 C CA . ASN B 1 191 ? 4.008 -17.062 -6.848 1 98.62 191 ASN B CA 1
ATOM 3310 C C . ASN B 1 191 ? 2.713 -16.797 -6.09 1 98.62 191 ASN B C 1
ATOM 3312 O O . ASN B 1 191 ? 2.689 -16.844 -4.859 1 98.62 191 ASN B O 1
ATOM 3316 N N . ALA B 1 192 ? 1.648 -16.484 -6.773 1 98.75 192 ALA B N 1
ATOM 3317 C CA . ALA B 1 192 ? 0.352 -16.297 -6.125 1 98.75 192 ALA B CA 1
ATOM 3318 C C . ALA B 1 192 ? -0.053 -17.562 -5.359 1 98.75 192 ALA B C 1
ATOM 3320 O O . ALA B 1 192 ? -0.499 -17.484 -4.215 1 98.75 192 ALA B O 1
ATOM 3321 N N . THR B 1 193 ? 0.118 -18.703 -5.984 1 98.75 193 THR B N 1
ATOM 3322 C CA . THR B 1 193 ? -0.22 -19.969 -5.355 1 98.75 193 THR B CA 1
ATOM 3323 C C . THR B 1 193 ? 0.613 -20.188 -4.094 1 98.75 193 THR B C 1
ATOM 3325 O O . THR B 1 193 ? 0.076 -20.531 -3.039 1 98.75 193 THR B O 1
ATOM 3328 N N . GLU B 1 194 ? 1.854 -19.938 -4.211 1 98.44 194 GLU B N 1
ATOM 3329 C CA . GLU B 1 194 ? 2.758 -20.156 -3.086 1 98.44 194 GLU B CA 1
ATOM 3330 C C . GLU B 1 194 ? 2.457 -19.172 -1.949 1 98.44 194 GLU B C 1
ATOM 3332 O O . GLU B 1 194 ? 2.391 -19.578 -0.785 1 98.44 194 GLU B O 1
ATOM 3337 N N . LEU B 1 195 ? 2.264 -17.953 -2.314 1 98.5 195 LEU B N 1
ATOM 3338 C CA . LE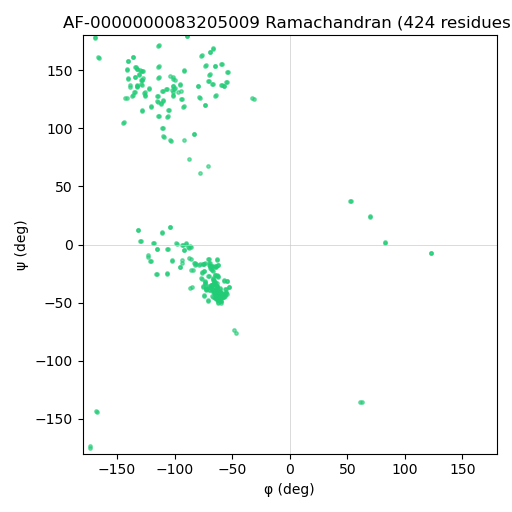U B 1 195 ? 2.012 -16.906 -1.328 1 98.5 195 LEU B CA 1
ATOM 3339 C C . LEU B 1 195 ? 0.725 -17.188 -0.559 1 98.5 195 LEU B C 1
ATOM 3341 O O . LEU B 1 195 ? 0.723 -17.203 0.674 1 98.5 195 LEU B O 1
ATOM 3345 N N . ILE B 1 196 ? -0.351 -17.469 -1.244 1 98.62 196 ILE B N 1
ATOM 3346 C CA . ILE B 1 196 ? -1.65 -17.609 -0.596 1 98.62 196 ILE B CA 1
ATOM 3347 C C . ILE B 1 196 ? -1.699 -18.906 0.187 1 98.62 196 ILE B C 1
ATOM 3349 O O . ILE B 1 196 ? -2.248 -18.969 1.29 1 98.62 196 ILE B O 1
ATOM 3353 N N . THR B 1 197 ? -1.102 -19.953 -0.393 1 98.12 197 THR B N 1
ATOM 3354 C CA . THR B 1 197 ? -1.005 -21.219 0.352 1 98.12 197 THR B CA 1
ATOM 3355 C C . THR B 1 197 ? -0.171 -21.031 1.616 1 98.12 197 THR B C 1
ATOM 3357 O O . THR B 1 197 ? -0.547 -21.5 2.689 1 98.12 197 THR B O 1
ATOM 3360 N N . GLY B 1 198 ? 0.958 -20.359 1.444 1 97.94 198 GLY B N 1
ATOM 3361 C CA . GLY B 1 198 ? 1.811 -20.078 2.588 1 97.94 198 GLY B CA 1
ATOM 3362 C C . GLY B 1 198 ? 1.118 -19.266 3.66 1 97.94 198 GLY B C 1
ATOM 3363 O O . GLY B 1 198 ? 1.262 -19.547 4.852 1 97.94 198 GLY B O 1
ATOM 3364 N N . ILE B 1 199 ? 0.38 -18.266 3.275 1 98.06 199 ILE B N 1
ATOM 3365 C CA . ILE B 1 199 ? -0.375 -17.422 4.203 1 98.06 199 ILE B CA 1
ATOM 3366 C C . ILE B 1 199 ? -1.413 -18.266 4.934 1 98.06 199 ILE B C 1
ATOM 3368 O O . ILE B 1 199 ? -1.627 -18.094 6.137 1 98.06 199 ILE B O 1
ATOM 3372 N N . GLY B 1 200 ? -2.061 -19.188 4.195 1 97.56 200 GLY B N 1
ATOM 3373 C CA . GLY B 1 200 ? -2.982 -20.125 4.836 1 97.56 200 GLY B CA 1
ATOM 3374 C C . GLY B 1 200 ? -2.34 -20.922 5.949 1 97.56 200 GLY B C 1
ATOM 3375 O O . GLY B 1 200 ? -2.91 -21.062 7.035 1 97.56 200 GLY B O 1
ATOM 3376 N N . LYS B 1 201 ? -1.178 -21.391 5.707 1 97.19 201 LYS B N 1
ATOM 3377 C CA . LYS B 1 201 ? -0.443 -22.156 6.719 1 97.19 201 LYS B CA 1
ATOM 3378 C C . LYS B 1 201 ? -0.03 -21.25 7.883 1 97.19 201 LYS B C 1
ATOM 3380 O O . LYS B 1 201 ? -0.037 -21.688 9.039 1 97.19 201 LYS B O 1
ATOM 3385 N N . ALA B 1 202 ? 0.312 -20.031 7.574 1 96.88 202 ALA B N 1
ATOM 3386 C CA . ALA B 1 202 ? 0.764 -19.094 8.594 1 96.88 202 ALA B CA 1
ATOM 3387 C C . ALA B 1 202 ? -0.352 -18.781 9.586 1 96.88 202 ALA B C 1
ATOM 3389 O O . ALA B 1 202 ? -0.107 -18.672 10.789 1 96.88 202 ALA B O 1
ATOM 3390 N N . ILE B 1 203 ? -1.557 -18.594 9.078 1 94.12 203 ILE B N 1
ATOM 3391 C CA . ILE B 1 203 ? -2.689 -18.281 9.938 1 94.12 203 ILE B CA 1
ATOM 3392 C C . ILE B 1 203 ? -2.959 -19.453 10.875 1 94.12 203 ILE B C 1
ATOM 3394 O O . ILE B 1 203 ? -3.531 -19.281 11.953 1 94.12 203 ILE B O 1
ATOM 3398 N N . GLU B 1 204 ? -2.445 -20.672 10.523 1 94.19 204 GLU B N 1
ATOM 3399 C CA . GLU B 1 204 ? -2.609 -21.859 11.344 1 94.19 204 GLU B CA 1
ATOM 3400 C C . GLU B 1 204 ? -1.375 -22.125 12.203 1 94.19 204 GLU B C 1
ATOM 3402 O O . GLU B 1 204 ? -1.297 -23.125 12.898 1 94.19 204 GLU B O 1
ATOM 3407 N N . GLY B 1 205 ? -0.376 -21.281 12.133 1 93.19 205 GLY B N 1
ATOM 3408 C CA . GLY B 1 205 ? 0.712 -21.344 13.094 1 93.19 205 GLY B CA 1
ATOM 3409 C C . GLY B 1 205 ? 2.07 -21.531 12.445 1 93.19 205 GLY B C 1
ATOM 3410 O O . GLY B 1 205 ? 3.102 -21.469 13.117 1 93.19 205 GLY B O 1
ATOM 3411 N N . ASP B 1 206 ? 2.078 -21.766 11.133 1 93.19 206 ASP B N 1
ATOM 3412 C CA . ASP B 1 206 ? 3.359 -21.906 10.445 1 93.19 206 ASP B CA 1
ATOM 3413 C C . ASP B 1 206 ? 4.102 -20.578 10.383 1 93.19 206 ASP B C 1
ATOM 3415 O O . ASP B 1 206 ? 3.49 -19.531 10.125 1 93.19 206 ASP B O 1
ATOM 3419 N N . ALA B 1 207 ? 5.395 -20.562 10.438 1 93.19 207 ALA B N 1
ATOM 3420 C CA . ALA B 1 207 ? 6.168 -19.344 10.617 1 93.19 207 ALA B CA 1
ATOM 3421 C C . ALA B 1 207 ? 6.633 -18.781 9.281 1 93.19 207 ALA B C 1
ATOM 3423 O O . ALA B 1 207 ? 6.922 -17.594 9.164 1 93.19 207 ALA B O 1
ATOM 3424 N N . GLN B 1 208 ? 6.652 -19.578 8.281 1 95.62 208 GLN B N 1
ATOM 3425 C CA . GLN B 1 208 ? 7.375 -19.234 7.059 1 95.62 208 GLN B CA 1
ATOM 3426 C C . GLN B 1 208 ? 6.797 -17.969 6.414 1 95.62 208 GLN B C 1
ATOM 3428 O O . GLN B 1 208 ? 7.543 -17.078 6.004 1 95.62 208 GLN B O 1
ATOM 3433 N N . TYR B 1 209 ? 5.484 -17.906 6.285 1 97.38 209 TYR B N 1
ATOM 3434 C CA . TYR B 1 209 ? 4.832 -16.781 5.629 1 97.38 209 TYR B CA 1
ATOM 3435 C C . TYR B 1 209 ? 4.188 -15.844 6.652 1 97.38 209 TYR B C 1
ATOM 3437 O O . TYR B 1 209 ? 3.393 -14.977 6.297 1 97.38 209 TYR B O 1
ATOM 3445 N N . ARG B 1 210 ? 4.5 -15.938 7.902 1 96.56 210 ARG B N 1
ATOM 3446 C CA . ARG B 1 210 ? 3.871 -15.219 9.008 1 96.56 210 ARG B CA 1
ATOM 3447 C C . ARG B 1 210 ? 4.121 -13.719 8.891 1 96.56 210 ARG B C 1
ATOM 3449 O O . ARG B 1 210 ? 3.26 -12.906 9.25 1 96.56 210 ARG B O 1
ATOM 3456 N N . TRP B 1 211 ? 5.25 -13.328 8.383 1 96.94 211 TRP B N 1
ATOM 3457 C CA . TRP B 1 211 ? 5.625 -11.922 8.258 1 96.94 211 TRP B CA 1
ATOM 3458 C C . TRP B 1 211 ? 4.586 -11.148 7.453 1 96.94 211 TRP B C 1
ATOM 3460 O O . TRP B 1 211 ? 4.316 -9.984 7.738 1 96.94 211 TRP B O 1
ATOM 3470 N N . PHE B 1 212 ? 3.904 -11.75 6.516 1 97.62 212 PHE B N 1
ATOM 3471 C CA . PHE B 1 212 ? 2.992 -11.086 5.59 1 97.62 212 PHE B CA 1
ATOM 3472 C C . PHE B 1 212 ? 1.657 -10.789 6.262 1 97.62 212 PHE B C 1
ATOM 3474 O O . PHE B 1 212 ? 0.874 -9.977 5.766 1 97.62 212 PHE B O 1
ATOM 3481 N N . VAL B 1 213 ? 1.398 -11.469 7.395 1 95.5 213 VAL B N 1
ATOM 3482 C CA . VAL B 1 213 ? 0.06 -11.32 7.957 1 95.5 213 VAL B CA 1
ATOM 3483 C C . VAL B 1 213 ? 0.157 -10.969 9.438 1 95.5 213 VAL B C 1
ATOM 3485 O O . VAL B 1 213 ? -0.859 -10.906 10.133 1 95.5 213 VAL B O 1
ATOM 3488 N N . GLU B 1 214 ? 1.438 -10.781 9.969 1 87.69 214 GLU B N 1
ATOM 3489 C CA . GLU B 1 214 ? 1.63 -10.383 11.359 1 87.69 214 GLU B CA 1
ATOM 3490 C C . GLU B 1 214 ? 2.654 -9.258 11.477 1 87.69 214 GLU B C 1
ATOM 3492 O O . GLU B 1 214 ? 3.539 -9.125 10.633 1 87.69 214 GLU B O 1
#

Sequence (428 aa):
YERMAFCFEIPTIYEDVAGNRLNLSIGGVRAYNHENLYSKKTVEKFKVFIGFKNLVCCNLCVSTDGFKSELRVMGVQDLFDATLHLFREYDAERHIKLMAAMQERHLTEHQFAQLIGKTRLYQYLPTAEKRQLPAMEFTDCHINTVAKAYYADENFSRGDNPEIDLWRVYNLFTGANKSSYIDTFLDRSLNATELITGIGKAIEGDAQYRWFVEYERMAFCFEIPTIYEDVAGNRLNLSIGGVRAYNHENLYSKKTVEKFKVFIGFKNLVCCNLCVSTDGFKSELRVMGVQDLFDATLHLFREYDAERHIKLMAAMQERHLTEHQFAQLIGKTRLYQYLPTAEKRQLPAMEFTDCHINTVAKAYYADENFSRGDNPEIDLWRVYNLFTGANKSSYIDTFLDRSLNATELITGIGKAIEGDAQYRWFVE

Foldseek 3Di:
DQKDKDKDWDQVAWDDAPNWIKTKMKMKMFGCVVWDVPDDLTWGWMKIFIFIAGPVQRFTAGADLGIDLTDTDSDDVSVVVVNVVSVVRDDHVVSSVLLNVQQVAKDALLLVVLLLVLLQVLVVDDPVVNVLADDDDDDPQLSVQLVVCLPPPPPQHCPPHRMGGLSSSLCSNSSSLVPPDPSCSNVSSHVSSVQSSVVRVVVVPDDRNVSSRD/DQKDKDKDWDQVDWDDAPNWIKTKMKMKMFGCVVWPPPDDLTWGWMKIFIFIAGPVLRFTAGEDLGIDLTDTDSDDVSVVVVNVVSVVRDDHVVSSVLLNVQQVAKDALLLVVLLLVLLQVLVVDDPVVNVLADDDDDDPQLSVQLVVCLPPPPPQHCPPHRMHGLSSSLCSNSSSLVPPDPSCSNVSSHVSSVQSSVVRVVVVPDDRNVSSRD

Solvent-accessible surface area (backbone atoms only — not comparable to full-atom values): 22712 Å² total; per-residue (Å²): 130,65,64,49,73,51,76,45,76,39,80,89,46,62,51,72,46,96,86,34,48,28,27,33,28,38,35,36,33,38,40,51,89,74,44,64,84,84,54,88,90,49,62,40,56,31,28,38,39,42,37,31,30,34,66,82,80,64,28,56,48,36,46,79,62,23,50,40,84,71,40,80,26,83,46,68,67,49,43,50,53,54,50,52,50,42,61,69,65,32,55,65,66,61,52,50,49,56,54,46,52,25,58,78,37,72,34,47,52,50,36,47,24,21,32,51,11,31,56,57,38,56,78,49,46,57,66,76,62,45,72,76,42,74,82,76,80,72,50,68,69,33,51,52,46,29,46,42,32,42,63,64,36,91,84,46,26,35,74,97,40,70,46,36,36,41,41,34,51,42,48,37,50,32,50,31,44,71,76,46,55,72,87,48,31,63,63,41,28,32,41,40,43,51,47,46,52,35,38,55,42,19,80,73,67,42,68,76,38,29,66,42,54,82,130,64,64,48,72,52,76,46,77,39,79,88,47,62,51,74,46,95,87,34,48,28,28,31,28,37,36,36,31,38,37,52,87,74,45,65,85,82,54,86,88,53,61,39,56,32,26,41,39,40,38,31,30,33,67,83,78,63,29,57,49,35,46,79,62,21,49,40,84,72,41,80,25,84,46,66,66,51,46,48,53,54,50,51,51,42,60,69,64,32,56,64,68,58,52,51,51,55,55,47,53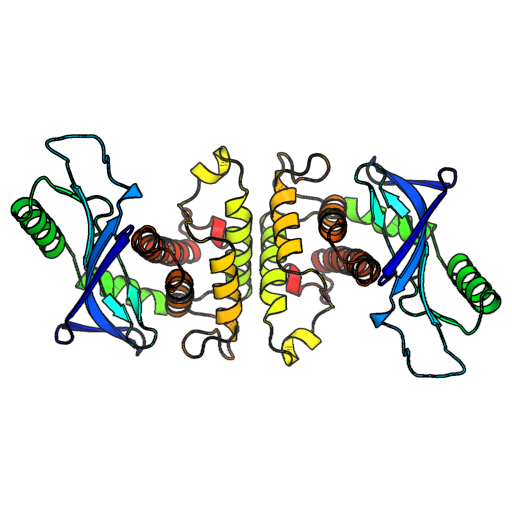,26,58,78,36,73,34,47,52,50,37,48,23,20,30,50,12,32,56,57,39,57,78,49,46,56,68,78,64,47,71,76,43,72,81,76,78,72,50,70,68,33,50,52,45,29,45,42,30,42,63,64,35,91,85,48,25,34,73,96,40,69,47,36,36,40,39,34,52,42,49,36,48,30,51,32,43,70,76,45,56,73,85,49,32,63,63,42,28,31,40,42,44,51,47,48,53,35,40,54,42,19,80,73,67,41,68,75,36,27,66,41,55,82

Organism: NCBI:txid214856